Protein AF-0000000071672459 (afdb_homodimer)

Organism: Elaeis guineensis var. tenera (NCBI:txid51953)

Structure (mmCIF, N/CA/C/O backbone):
data_AF-0000000071672459-model_v1
#
loop_
_entity.id
_entity.type
_entity.pdbx_description
1 polymer 'Uncharacterized protein LOC105037065'
#
loop_
_atom_site.group_PDB
_atom_site.id
_atom_site.type_symbol
_atom_site.label_atom_id
_atom_site.label_alt_id
_atom_site.label_comp_id
_atom_site.label_asym_id
_atom_site.label_entity_id
_atom_site.label_seq_id
_atom_site.pdbx_PDB_ins_code
_atom_site.Cartn_x
_atom_site.Cartn_y
_atom_site.Cartn_z
_atom_site.occupancy
_atom_site.B_iso_or_equiv
_atom_site.auth_seq_id
_atom_site.auth_comp_id
_atom_site.auth_asym_id
_atom_site.auth_atom_id
_atom_site.pdbx_PDB_model_num
ATOM 1 N N . TRP A 1 1 ? -2.555 22.969 -13.547 1 44.66 1 TRP A N 1
ATOM 2 C CA . TRP A 1 1 ? -3.66 22.938 -12.602 1 44.66 1 TRP A CA 1
ATOM 3 C C . TRP A 1 1 ? -4.164 21.516 -12.406 1 44.66 1 TRP A C 1
ATOM 5 O O . TRP A 1 1 ? -4.898 21.234 -11.453 1 44.66 1 TRP A O 1
ATOM 15 N N . TYR A 1 2 ? -3.598 20.562 -13.281 1 62.44 2 TYR A N 1
ATOM 16 C CA . TYR A 1 2 ? -4.145 19.25 -13.609 1 62.44 2 TYR A CA 1
ATOM 17 C C . TYR A 1 2 ? -3.361 18.141 -12.906 1 62.44 2 TYR A C 1
ATOM 19 O O . TYR A 1 2 ? -3.547 16.953 -13.195 1 62.44 2 TYR A O 1
ATOM 27 N N . LYS A 1 3 ? -2.854 18.672 -11.734 1 85.19 3 LYS A N 1
ATOM 28 C CA . LYS A 1 3 ? -1.992 17.625 -11.188 1 85.19 3 LYS A CA 1
ATOM 29 C C . LYS A 1 3 ? -2.57 17.047 -9.898 1 85.19 3 LYS A C 1
ATOM 31 O O . LYS A 1 3 ? -2.289 15.906 -9.531 1 85.19 3 LYS A O 1
ATOM 36 N N . MET A 1 4 ? -3.549 17.719 -9.398 1 93.75 4 MET A N 1
ATOM 37 C CA . MET A 1 4 ? -4.094 17.328 -8.102 1 93.75 4 MET A CA 1
ATOM 38 C C . MET A 1 4 ? -4.93 16.062 -8.219 1 93.75 4 MET A C 1
ATOM 40 O O . MET A 1 4 ? -5.781 15.961 -9.109 1 93.75 4 MET A O 1
ATOM 44 N N . ARG A 1 5 ? -4.668 15.141 -7.387 1 95.69 5 ARG A N 1
ATOM 45 C CA . ARG A 1 5 ? -5.457 13.914 -7.301 1 95.69 5 ARG A CA 1
ATOM 46 C C . ARG A 1 5 ? -5.938 13.672 -5.875 1 95.69 5 ARG A C 1
ATOM 48 O O . ARG A 1 5 ? -5.141 13.328 -4.996 1 95.69 5 ARG A O 1
ATOM 55 N N . VAL A 1 6 ? -7.215 13.82 -5.656 1 98.12 6 VAL A N 1
ATOM 56 C CA . VAL A 1 6 ? -7.824 13.57 -4.355 1 98.12 6 VAL A CA 1
ATOM 57 C C . VAL A 1 6 ? -8.477 12.188 -4.348 1 98.12 6 VAL A C 1
ATOM 59 O O . VAL A 1 6 ? -9.188 11.828 -5.285 1 98.12 6 VAL A O 1
ATOM 62 N N . SER A 1 7 ? -8.203 11.383 -3.387 1 98.5 7 SER A N 1
ATOM 63 C CA . SER A 1 7 ? -8.859 10.094 -3.232 1 98.5 7 SER A CA 1
ATOM 64 C C . SER A 1 7 ? -9.617 10.016 -1.911 1 98.5 7 SER A C 1
ATOM 66 O O . SER A 1 7 ? -9.258 10.68 -0.939 1 98.5 7 SER A O 1
ATOM 68 N N . VAL A 1 8 ? -10.727 9.273 -1.885 1 98.88 8 VAL A N 1
ATOM 69 C CA . VAL A 1 8 ? -11.508 9 -0.682 1 98.88 8 VAL A CA 1
ATOM 70 C C . VAL A 1 8 ? -11.148 7.617 -0.136 1 98.88 8 VAL A C 1
ATOM 72 O O . VAL A 1 8 ? -11.266 6.613 -0.844 1 98.88 8 VAL A O 1
ATOM 75 N N . ASN A 1 9 ? -10.703 7.531 1.077 1 98.88 9 ASN A N 1
ATOM 76 C CA . ASN A 1 9 ? -10.32 6.281 1.729 1 98.88 9 ASN A CA 1
ATOM 77 C C . ASN A 1 9 ? -11.188 6.004 2.955 1 98.88 9 ASN A C 1
ATOM 79 O O . ASN A 1 9 ? -11.086 6.711 3.961 1 98.88 9 ASN A O 1
ATOM 83 N N . ILE A 1 10 ? -12.008 4.973 2.869 1 98.81 10 ILE A N 1
ATOM 84 C CA . ILE A 1 10 ? -13 4.664 3.893 1 98.81 10 ILE A CA 1
ATOM 85 C C . ILE A 1 10 ? -12.5 3.516 4.77 1 98.81 10 ILE A C 1
ATOM 87 O O . ILE A 1 10 ? -12.055 2.488 4.258 1 98.81 10 ILE A O 1
ATOM 91 N N . ILE A 1 11 ? -12.508 3.686 6.078 1 97.94 11 ILE A N 1
ATOM 92 C CA . ILE A 1 11 ? -12.18 2.645 7.043 1 97.94 11 ILE A CA 1
ATOM 93 C C . ILE A 1 11 ? -13.461 2.049 7.621 1 97.94 11 ILE A C 1
ATOM 95 O O . ILE A 1 11 ? -14.312 2.775 8.141 1 97.94 11 ILE A O 1
ATOM 99 N N . THR A 1 12 ? -13.688 0.752 7.516 1 97.19 12 THR A N 1
ATOM 100 C CA . THR A 1 12 ? -14.914 0.13 7.992 1 97.19 12 THR A CA 1
ATOM 101 C C . THR A 1 12 ? -14.656 -1.307 8.438 1 97.19 12 THR A C 1
ATOM 103 O O . THR A 1 12 ? -13.609 -1.878 8.133 1 97.19 12 THR A O 1
ATOM 106 N N . GLN A 1 13 ? -15.57 -1.812 9.227 1 95.19 13 GLN A N 1
ATOM 107 C CA . GLN A 1 13 ? -15.461 -3.199 9.664 1 95.19 13 GLN A CA 1
ATOM 108 C C . GLN A 1 13 ? -16.844 -3.826 9.859 1 95.19 13 GLN A C 1
ATOM 110 O O . GLN A 1 13 ? -17.219 -4.75 9.133 1 95.19 13 GLN A O 1
ATOM 115 N N . ASN A 1 14 ? -17.688 -3.285 10.734 1 94.81 14 ASN A N 1
ATOM 116 C CA . ASN A 1 14 ? -18.922 -3.982 11.086 1 94.81 14 ASN A CA 1
ATOM 117 C C . ASN A 1 14 ? -20.078 -3.008 11.297 1 94.81 14 ASN A C 1
ATOM 119 O O . ASN A 1 14 ? -20.906 -3.207 12.18 1 94.81 14 ASN A O 1
ATOM 123 N N . ARG A 1 15 ? -20.125 -1.987 10.602 1 94.44 15 ARG A N 1
ATOM 124 C CA . ARG A 1 15 ? -21.188 -0.99 10.711 1 94.44 15 ARG A CA 1
ATOM 125 C C . ARG A 1 15 ? -21.828 -0.721 9.352 1 94.44 15 ARG A C 1
ATOM 127 O O . ARG A 1 15 ? -21.797 0.408 8.859 1 94.44 15 ARG A O 1
ATOM 134 N N . ALA A 1 16 ? -22.531 -1.702 8.875 1 96.75 16 ALA A N 1
ATOM 135 C CA . ALA A 1 16 ? -23.078 -1.659 7.52 1 96.75 16 ALA A CA 1
ATOM 136 C C . ALA A 1 16 ? -24.031 -0.483 7.348 1 96.75 16 ALA A C 1
ATOM 138 O O . ALA A 1 16 ? -24 0.204 6.324 1 96.75 16 ALA A O 1
ATOM 139 N N . SER A 1 17 ? -24.859 -0.224 8.375 1 97 17 SER A N 1
ATOM 140 C CA . SER A 1 17 ? -25.844 0.848 8.266 1 97 17 SER A CA 1
ATOM 141 C C . SER A 1 17 ? -25.172 2.217 8.234 1 97 17 SER A C 1
ATOM 143 O O . SER A 1 17 ? -25.547 3.08 7.441 1 97 17 SER A O 1
ATOM 145 N N . SER A 1 18 ? -24.25 2.4 9.125 1 97.06 18 SER A N 1
ATOM 146 C CA . SER A 1 18 ? -23.484 3.648 9.156 1 97.06 18 SER A CA 1
ATOM 147 C C . SER A 1 18 ? -22.719 3.854 7.855 1 97.06 18 SER A C 1
ATOM 149 O O . SER A 1 18 ? -22.656 4.965 7.328 1 97.06 18 SER A O 1
ATOM 151 N N . LEU A 1 19 ? -22.109 2.807 7.391 1 98.31 19 LEU A N 1
ATOM 152 C CA . LEU A 1 19 ? -21.375 2.861 6.133 1 98.31 19 LEU A CA 1
ATOM 153 C C . LEU A 1 19 ? -22.281 3.289 4.988 1 98.31 19 LEU A C 1
ATOM 155 O O . LEU A 1 19 ? -21.891 4.105 4.152 1 98.31 19 LEU A O 1
ATOM 159 N N . GLN A 1 20 ? -23.5 2.721 4.949 1 98.5 20 GLN A N 1
ATOM 160 C CA . GLN A 1 20 ? -24.438 3.061 3.889 1 98.5 20 GLN A CA 1
ATOM 161 C C . GLN A 1 20 ? -24.781 4.547 3.914 1 98.5 20 GLN A C 1
ATOM 163 O O . GLN A 1 20 ? -24.953 5.172 2.863 1 98.5 20 GLN A O 1
ATOM 168 N N . ARG A 1 21 ? -24.938 5.094 5.145 1 98.31 21 ARG A N 1
ATOM 169 C CA . ARG A 1 21 ? -25.188 6.527 5.27 1 98.31 21 ARG A CA 1
ATOM 170 C C . ARG A 1 21 ? -24.031 7.34 4.695 1 98.31 21 ARG A C 1
ATOM 172 O O . ARG A 1 21 ? -24.25 8.305 3.957 1 98.31 21 ARG A O 1
ATOM 179 N N . LEU A 1 22 ? -22.812 6.98 5.016 1 98.75 22 LEU A N 1
ATOM 180 C CA . LEU A 1 22 ? -21.641 7.648 4.473 1 98.75 22 LEU A CA 1
ATOM 181 C C . LEU A 1 22 ? -21.609 7.551 2.949 1 98.75 22 LEU A C 1
ATOM 183 O O . LEU A 1 22 ? -21.391 8.555 2.264 1 98.75 22 LEU A O 1
ATOM 187 N N . LEU A 1 23 ? -21.859 6.34 2.428 1 98.88 23 LEU A N 1
ATOM 188 C CA . LEU A 1 23 ? -21.797 6.113 0.988 1 98.88 23 LEU A CA 1
ATOM 189 C C . LEU A 1 23 ? -22.844 6.941 0.255 1 98.88 23 LEU A C 1
ATOM 191 O O . LEU A 1 23 ? -22.578 7.5 -0.809 1 98.88 23 LEU A O 1
ATOM 195 N N . ARG A 1 24 ? -24.062 7.02 0.79 1 98.69 24 ARG A N 1
ATOM 196 C CA . ARG A 1 24 ? -25.094 7.852 0.198 1 98.69 24 ARG A CA 1
ATOM 197 C C . ARG A 1 24 ? -24.688 9.32 0.176 1 98.69 24 ARG A C 1
ATOM 199 O O . ARG A 1 24 ? -24.922 10.016 -0.811 1 98.69 24 ARG A O 1
ATOM 206 N N . SER A 1 25 ? -24.109 9.781 1.271 1 98.81 25 SER A N 1
ATOM 207 C CA . SER A 1 25 ? -23.672 11.18 1.331 1 98.81 25 SER A CA 1
ATOM 208 C C . SER A 1 25 ? -22.562 11.453 0.321 1 98.81 25 SER A C 1
ATOM 210 O O . SER A 1 25 ? -22.516 12.531 -0.28 1 98.81 25 SER A O 1
ATOM 212 N N . LEU A 1 26 ? -21.641 10.531 0.106 1 98.94 26 LEU A N 1
ATOM 213 C CA . LEU A 1 26 ? -20.594 10.664 -0.892 1 98.94 26 LEU A CA 1
ATOM 214 C C . LEU A 1 26 ? -21.172 10.703 -2.299 1 98.94 26 LEU A C 1
ATOM 216 O O . LEU A 1 26 ? -20.719 11.492 -3.141 1 98.94 26 LEU A O 1
ATOM 220 N N . GLN A 1 27 ? -22.156 9.844 -2.564 1 98.69 27 GLN A N 1
ATOM 221 C CA . GLN A 1 27 ? -22.766 9.781 -3.885 1 98.69 27 GLN A CA 1
ATOM 222 C C . GLN A 1 27 ? -23.5 11.086 -4.211 1 98.69 27 GLN A C 1
ATOM 224 O O . GLN A 1 27 ? -23.609 11.461 -5.379 1 98.69 27 GLN A O 1
ATOM 229 N N . ASN A 1 28 ? -23.938 11.812 -3.209 1 98.25 28 ASN A N 1
ATOM 230 C CA . ASN A 1 28 ? -24.75 13.016 -3.389 1 98.25 28 ASN A CA 1
ATOM 231 C C . ASN A 1 28 ? -23.875 14.266 -3.441 1 98.25 28 ASN A C 1
ATOM 233 O O . ASN A 1 28 ? -24.391 15.375 -3.594 1 98.25 28 ASN A O 1
ATOM 237 N N . ALA A 1 29 ? -22.594 14.148 -3.396 1 98.75 29 ALA A N 1
ATOM 238 C CA . ALA A 1 29 ? -21.703 15.297 -3.34 1 98.75 29 ALA A CA 1
ATOM 239 C C . ALA A 1 29 ? -21.359 15.805 -4.742 1 98.75 29 ALA A C 1
ATOM 241 O O . ALA A 1 29 ? -21.594 15.109 -5.73 1 98.75 29 ALA A O 1
ATOM 242 N N . TYR A 1 30 ? -20.922 17.078 -4.832 1 98.56 30 TYR A N 1
ATOM 243 C CA . TYR A 1 30 ? -20.484 17.703 -6.082 1 98.56 30 TYR A CA 1
ATOM 244 C C . TYR A 1 30 ? -19 17.453 -6.32 1 98.56 30 TYR A C 1
ATOM 246 O O . TYR A 1 30 ? -18.156 17.844 -5.496 1 98.56 30 TYR A O 1
ATOM 254 N N . TYR A 1 31 ? -18.625 16.891 -7.539 1 98 31 TYR A N 1
ATOM 255 C CA . TYR A 1 31 ? -17.25 16.516 -7.793 1 98 31 TYR A CA 1
ATOM 256 C C . TYR A 1 31 ? -16.688 17.281 -8.984 1 98 31 TYR A C 1
ATOM 258 O O . TYR A 1 31 ? -15.523 17.094 -9.359 1 98 31 TYR A O 1
ATOM 266 N N . LEU A 1 32 ? -17.5 18.109 -9.586 1 96.38 32 LEU A N 1
ATOM 267 C CA . LEU A 1 32 ? -17.062 19.031 -10.625 1 96.38 32 LEU A CA 1
ATOM 268 C C . LEU A 1 32 ? -16.5 18.281 -11.828 1 96.38 32 LEU A C 1
ATOM 270 O O . LEU A 1 32 ? -15.578 18.766 -12.484 1 96.38 32 LEU A O 1
ATOM 274 N N . GLY A 1 33 ? -16.859 17.094 -12.047 1 96.25 33 GLY A N 1
ATOM 275 C CA . GLY A 1 33 ? -16.406 16.312 -13.188 1 96.25 33 GLY A CA 1
ATOM 276 C C . GLY A 1 33 ? -15.047 15.664 -12.961 1 96.25 33 GLY A C 1
ATOM 277 O O . GLY A 1 33 ? -14.523 14.992 -13.852 1 96.25 33 GLY A O 1
ATOM 278 N N . ASP A 1 34 ? -14.43 15.836 -11.766 1 96.75 34 ASP A N 1
ATOM 279 C CA . ASP A 1 34 ? -13.133 15.234 -11.453 1 96.75 34 ASP A CA 1
ATOM 280 C C . ASP A 1 34 ? -13.266 13.742 -11.188 1 96.75 34 ASP A C 1
ATOM 282 O O . ASP A 1 34 ? -14.312 13.281 -10.727 1 96.75 34 ASP A O 1
ATOM 286 N N . GLU A 1 35 ? -12.227 12.984 -11.555 1 96.12 35 GLU A N 1
ATOM 287 C CA . GLU A 1 35 ? -12.156 11.578 -11.172 1 96.12 35 GLU A CA 1
ATOM 288 C C . GLU A 1 35 ? -11.719 11.422 -9.719 1 96.12 35 GLU A C 1
ATOM 290 O O . GLU A 1 35 ? -10.672 11.938 -9.32 1 96.12 35 GLU A O 1
ATOM 295 N N . ILE A 1 36 ? -12.516 10.75 -8.938 1 97.94 36 ILE A N 1
ATOM 296 C CA . ILE A 1 36 ? -12.25 10.562 -7.512 1 97.94 36 ILE A CA 1
ATOM 297 C C . ILE A 1 36 ? -12.125 9.07 -7.203 1 97.94 36 ILE A C 1
ATOM 299 O O . ILE A 1 36 ? -13.125 8.383 -7.008 1 97.94 36 ILE A O 1
ATOM 303 N N . PRO A 1 37 ? -10.898 8.555 -7.121 1 97.75 37 PRO A N 1
ATOM 304 C CA . PRO A 1 37 ? -10.766 7.176 -6.648 1 97.75 37 PRO A CA 1
ATOM 305 C C . PRO A 1 37 ? -11.305 6.984 -5.23 1 97.75 37 PRO A C 1
ATOM 307 O O . PRO A 1 37 ? -11.141 7.863 -4.383 1 97.75 37 PRO A O 1
ATOM 310 N N . LEU A 1 38 ? -11.953 5.887 -4.988 1 98.62 38 LEU A N 1
ATOM 311 C CA . LEU A 1 38 ? -12.508 5.535 -3.682 1 98.62 38 LEU A CA 1
ATOM 312 C C . LEU A 1 38 ? -12.023 4.16 -3.238 1 98.62 38 LEU A C 1
ATOM 314 O O . LEU A 1 38 ? -12.094 3.195 -4.004 1 98.62 38 LEU A O 1
ATOM 318 N N . SER A 1 39 ? -11.453 4.086 -2.016 1 98.5 39 SER A N 1
ATOM 319 C CA . SER A 1 39 ? -11.023 2.791 -1.491 1 98.5 39 SER A CA 1
ATOM 320 C C . SER A 1 39 ? -11.766 2.443 -0.205 1 98.5 39 SER A C 1
ATOM 322 O O . SER A 1 39 ? -12.062 3.324 0.605 1 98.5 39 SER A O 1
ATOM 324 N N . PHE A 1 40 ? -12.148 1.147 -0.091 1 98.75 40 PHE A N 1
ATOM 325 C CA . PHE A 1 40 ? -12.602 0.573 1.172 1 98.75 40 PHE A CA 1
ATOM 326 C C . PHE A 1 40 ? -11.461 -0.158 1.87 1 98.75 40 PHE A C 1
ATOM 328 O O . PHE A 1 40 ? -10.773 -0.982 1.258 1 98.75 40 PHE A O 1
ATOM 335 N N . ASN A 1 41 ? -11.195 0.207 3.092 1 98.31 41 ASN A N 1
ATOM 336 C CA . ASN A 1 41 ? -10.219 -0.47 3.936 1 98.31 41 ASN A CA 1
ATOM 337 C C . ASN A 1 41 ? -10.891 -1.237 5.07 1 98.31 41 ASN A C 1
ATOM 339 O O . ASN A 1 41 ? -11.375 -0.636 6.031 1 98.31 41 ASN A O 1
ATOM 343 N N . MET A 1 42 ? -10.891 -2.588 4.957 1 97.38 42 MET A N 1
ATOM 344 C CA . MET A 1 42 ? -11.594 -3.432 5.914 1 97.38 42 MET A CA 1
ATOM 345 C C . MET A 1 42 ? -10.609 -4.227 6.77 1 97.38 42 MET A C 1
ATOM 347 O O . MET A 1 42 ? -9.633 -4.762 6.254 1 97.38 42 MET A O 1
ATOM 351 N N . ASP A 1 43 ? -10.875 -4.254 8.055 1 94.38 43 ASP A N 1
ATOM 352 C CA . ASP A 1 43 ? -10.039 -5.043 8.953 1 94.38 43 ASP A CA 1
ATOM 353 C C . ASP A 1 43 ? -10.484 -6.504 8.969 1 94.38 43 ASP A C 1
ATOM 355 O O . ASP A 1 43 ? -11.398 -6.891 8.242 1 94.38 43 ASP A O 1
ATOM 359 N N . GLY A 1 44 ? -9.797 -7.32 9.688 1 91.25 44 GLY A N 1
ATOM 360 C CA . GLY A 1 44 ? -9.898 -8.773 9.602 1 91.25 44 GLY A CA 1
ATOM 361 C C . GLY A 1 44 ? -11.227 -9.305 10.086 1 91.25 44 GLY A C 1
ATOM 362 O O . GLY A 1 44 ? -11.656 -10.383 9.672 1 91.25 44 GLY A O 1
ATOM 363 N N . LYS A 1 45 ? -11.938 -8.57 10.93 1 92.62 45 LYS A N 1
ATOM 364 C CA . LYS A 1 45 ? -13.172 -9.062 11.531 1 92.62 45 LYS A CA 1
ATOM 365 C C . LYS A 1 45 ? -14.398 -8.438 10.867 1 92.62 45 LYS A C 1
ATOM 367 O O . LYS A 1 45 ? -15.461 -8.344 11.477 1 92.62 45 LYS A O 1
ATOM 372 N N . VAL A 1 46 ? -14.234 -8.023 9.664 1 95.88 46 VAL A N 1
ATOM 373 C CA . VAL A 1 46 ? -15.352 -7.457 8.906 1 95.88 46 VAL A CA 1
ATOM 374 C C . VAL A 1 46 ? -16.5 -8.461 8.844 1 95.88 46 VAL A C 1
ATOM 376 O O . VAL A 1 46 ? -16.281 -9.656 8.656 1 95.88 46 VAL A O 1
ATOM 379 N N . ASP A 1 47 ? -17.75 -7.938 9.086 1 95.88 47 ASP A N 1
ATOM 380 C CA . ASP A 1 47 ? -18.906 -8.836 9.102 1 95.88 47 ASP A CA 1
ATOM 381 C C . ASP A 1 47 ? -19.484 -8.992 7.699 1 95.88 47 ASP A C 1
ATOM 383 O O . ASP A 1 47 ? -19.141 -8.25 6.781 1 95.88 47 ASP A O 1
ATOM 387 N N . GLU A 1 48 ? -20.344 -10.008 7.504 1 96.5 48 GLU A N 1
ATOM 388 C CA . GLU A 1 48 ? -20.938 -10.359 6.215 1 96.5 48 GLU A CA 1
ATOM 389 C C . GLU A 1 48 ? -21.734 -9.195 5.637 1 96.5 48 GLU A C 1
ATOM 391 O O . GLU A 1 48 ? -21.672 -8.93 4.438 1 96.5 48 GLU A O 1
ATOM 396 N N . GLU A 1 49 ? -22.531 -8.508 6.484 1 97.62 49 GLU A N 1
ATOM 397 C CA . GLU A 1 49 ? -23.359 -7.398 6.031 1 97.62 49 GLU A CA 1
ATOM 398 C C . GLU A 1 49 ? -22.516 -6.289 5.422 1 97.62 49 GLU A C 1
ATOM 400 O O . GLU A 1 49 ? -22.859 -5.738 4.375 1 97.62 49 GLU A O 1
ATOM 405 N N . THR A 1 50 ? -21.438 -5.977 6.039 1 98 50 THR A N 1
ATOM 406 C CA . THR A 1 50 ? -20.547 -4.941 5.539 1 98 50 THR A CA 1
ATOM 407 C C . THR A 1 50 ? -19.875 -5.383 4.234 1 98 50 THR A C 1
ATOM 409 O O . THR A 1 50 ? -19.75 -4.586 3.303 1 98 50 THR A O 1
ATOM 412 N N . LEU A 1 51 ? -19.453 -6.621 4.199 1 97.5 51 LEU A N 1
ATOM 413 C CA . LEU A 1 51 ? -18.875 -7.152 2.969 1 97.5 51 LEU A CA 1
ATOM 414 C C . LEU A 1 51 ? -19.859 -6.988 1.805 1 97.5 51 LEU A C 1
ATOM 416 O O . LEU A 1 51 ? -19.453 -6.625 0.698 1 97.5 51 LEU A O 1
ATOM 420 N N . LYS A 1 52 ? -21.094 -7.285 2.02 1 97.25 52 LYS A N 1
ATOM 421 C CA . LYS A 1 52 ? -22.109 -7.184 0.981 1 97.25 52 LYS A CA 1
ATOM 422 C C . LYS A 1 52 ? -22.297 -5.734 0.537 1 97.25 52 LYS A C 1
ATOM 424 O O . LYS A 1 52 ? -22.453 -5.461 -0.656 1 97.25 52 LYS A O 1
ATOM 429 N N . VAL A 1 53 ? -22.312 -4.809 1.531 1 98.12 53 VAL A N 1
ATOM 430 C CA . VAL A 1 53 ? -22.453 -3.393 1.214 1 98.12 53 VAL A CA 1
ATOM 431 C C . VAL A 1 53 ? -21.281 -2.943 0.346 1 98.12 53 VAL A C 1
ATOM 433 O O . VAL A 1 53 ? -21.469 -2.309 -0.693 1 98.12 53 VAL A O 1
ATOM 436 N N . VAL A 1 54 ? -20.078 -3.291 0.726 1 98.31 54 VAL A N 1
ATOM 437 C CA . VAL A 1 54 ? -18.875 -2.902 0.004 1 98.31 54 VAL A CA 1
ATOM 438 C C . VAL A 1 54 ? -18.891 -3.521 -1.392 1 98.31 54 VAL A C 1
ATOM 440 O O . VAL A 1 54 ? -18.594 -2.842 -2.381 1 98.31 54 VAL A O 1
ATOM 443 N N . GLY A 1 55 ? -19.203 -4.781 -1.449 1 96.31 55 GLY A N 1
ATOM 444 C CA . GLY A 1 55 ? -19.172 -5.504 -2.711 1 96.31 55 GLY A CA 1
ATOM 445 C C . GLY A 1 55 ? -20.172 -4.969 -3.723 1 96.31 55 GLY A C 1
ATOM 446 O O . GLY A 1 55 ? -19.875 -4.91 -4.918 1 96.31 55 GLY A O 1
ATOM 447 N N . SER A 1 56 ? -21.344 -4.527 -3.287 1 95.69 56 SER A N 1
ATOM 448 C CA . SER A 1 56 ? -22.422 -4.141 -4.191 1 95.69 56 SER A CA 1
ATOM 449 C C . SER A 1 56 ? -22.375 -2.652 -4.512 1 95.69 56 SER A C 1
ATOM 451 O O . SER A 1 56 ? -23.031 -2.189 -5.445 1 95.69 56 SER A O 1
ATOM 453 N N . PHE A 1 57 ? -21.625 -1.953 -3.793 1 97.75 57 PHE A N 1
ATOM 454 C CA . PHE A 1 57 ? -21.578 -0.508 -3.984 1 97.75 57 PHE A CA 1
ATOM 455 C C . PHE A 1 57 ? -20.922 -0.161 -5.32 1 97.75 57 PHE A C 1
ATOM 457 O O . PHE A 1 57 ? -19.859 -0.688 -5.656 1 97.75 57 PHE A O 1
ATOM 464 N N . GLU A 1 58 ? -21.594 0.7 -6.031 1 96.31 58 GLU A N 1
ATOM 465 C CA . GLU A 1 58 ? -21.047 1.221 -7.289 1 96.31 58 GLU A CA 1
ATOM 466 C C . GLU A 1 58 ? -20.641 2.686 -7.148 1 96.31 58 GLU A C 1
ATOM 468 O O . GLU A 1 58 ? -21.422 3.51 -6.672 1 96.31 58 GLU A O 1
ATOM 473 N N . TRP A 1 59 ? -19.453 2.984 -7.473 1 97.75 59 TRP A N 1
ATOM 474 C CA . TRP A 1 59 ? -18.906 4.336 -7.418 1 97.75 59 TRP A CA 1
ATOM 475 C C . TRP A 1 59 ? -18.719 4.902 -8.82 1 97.75 59 TRP A C 1
ATOM 477 O O . TRP A 1 59 ? -17.859 4.434 -9.578 1 97.75 59 TRP A O 1
ATOM 487 N N . GLU A 1 60 ? -19.406 5.953 -9.141 1 96.5 60 GLU A N 1
ATOM 488 C CA . GLU A 1 60 ? -19.453 6.461 -10.508 1 96.5 60 GLU A CA 1
ATOM 489 C C . GLU A 1 60 ? -18.391 7.539 -10.734 1 96.5 60 GLU A C 1
ATOM 491 O O . GLU A 1 60 ? -18.094 7.895 -11.875 1 96.5 60 GLU A O 1
ATOM 496 N N . GLN A 1 61 ? -17.828 8.016 -9.688 1 97.38 61 GLN A N 1
ATOM 497 C CA . GLN A 1 61 ? -16.953 9.18 -9.805 1 97.38 61 GLN A CA 1
ATOM 498 C C . GLN A 1 61 ? -15.516 8.758 -10.07 1 97.38 61 GLN A C 1
ATOM 500 O O . GLN A 1 61 ? -14.648 9.602 -10.297 1 97.38 61 GLN A O 1
ATOM 505 N N . GLY A 1 62 ? -15.234 7.488 -10.109 1 96.06 62 GLY A N 1
ATOM 506 C CA . GLY A 1 62 ? -13.875 7 -10.305 1 96.06 62 GLY A CA 1
ATOM 507 C C . GLY A 1 62 ? -13.719 5.523 -9.992 1 96.06 62 GLY A C 1
ATOM 508 O O . GLY A 1 62 ? -14.711 4.805 -9.867 1 96.06 62 GLY A O 1
ATOM 509 N N . PRO A 1 63 ? -12.461 5.059 -9.961 1 94.88 63 PRO A N 1
ATOM 510 C CA . PRO A 1 63 ? -12.227 3.648 -9.633 1 94.88 63 PRO A CA 1
ATOM 511 C C . PRO A 1 63 ? -12.523 3.32 -8.172 1 94.88 63 PRO A C 1
ATOM 513 O O . PRO A 1 63 ? -12.328 4.164 -7.297 1 94.88 63 PRO A O 1
ATOM 516 N N . LYS A 1 64 ? -13.008 2.127 -7.996 1 96.88 64 LYS A N 1
ATOM 517 C CA . LYS A 1 64 ? -13.25 1.556 -6.672 1 96.88 64 LYS A CA 1
ATOM 518 C C . LYS A 1 64 ? -12.195 0.508 -6.328 1 96.88 64 LYS A C 1
ATOM 520 O O . LYS A 1 64 ? -11.961 -0.427 -7.098 1 96.88 64 LYS A O 1
ATOM 525 N N . LEU A 1 65 ? -11.562 0.719 -5.223 1 97.06 65 LEU A N 1
ATOM 526 C CA . LEU A 1 65 ? -10.562 -0.22 -4.73 1 97.06 65 LEU A CA 1
ATOM 527 C C . LEU A 1 65 ? -10.969 -0.794 -3.379 1 97.06 65 LEU A C 1
ATOM 529 O O . LEU A 1 65 ? -11.586 -0.104 -2.568 1 97.06 65 LEU A O 1
ATOM 533 N N . ILE A 1 66 ? -10.672 -2.1 -3.16 1 97.94 66 ILE A N 1
ATOM 534 C CA . ILE A 1 66 ? -10.961 -2.734 -1.88 1 97.94 66 ILE A CA 1
ATOM 535 C C . ILE A 1 66 ? -9.68 -3.299 -1.279 1 97.94 66 ILE A C 1
ATOM 537 O O . ILE A 1 66 ? -8.906 -3.965 -1.97 1 97.94 66 ILE A O 1
ATOM 541 N N . ARG A 1 67 ? -9.445 -2.951 -0.075 1 97.31 67 ARG A N 1
ATOM 542 C CA . ARG A 1 67 ? -8.383 -3.527 0.748 1 97.31 67 ARG A CA 1
ATOM 543 C C . ARG A 1 67 ? -8.969 -4.262 1.951 1 97.31 67 ARG A C 1
ATOM 545 O O . ARG A 1 67 ? -9.914 -3.783 2.582 1 97.31 67 ARG A O 1
ATOM 552 N N . ARG A 1 68 ? -8.43 -5.406 2.195 1 96.44 68 ARG A N 1
ATOM 553 C CA . ARG A 1 68 ? -8.922 -6.227 3.297 1 96.44 68 ARG A CA 1
ATOM 554 C C . ARG A 1 68 ? -7.773 -6.93 4.012 1 96.44 68 ARG A C 1
ATOM 556 O O . ARG A 1 68 ? -6.828 -7.398 3.373 1 96.44 68 ARG A O 1
ATOM 563 N N . ARG A 1 69 ? -7.832 -6.945 5.375 1 94.69 69 ARG A N 1
ATOM 564 C CA . ARG A 1 69 ? -6.836 -7.648 6.18 1 94.69 69 ARG A CA 1
ATOM 565 C C . ARG A 1 69 ? -7.309 -9.062 6.523 1 94.69 69 ARG A C 1
ATOM 567 O O . ARG A 1 69 ? -8.508 -9.305 6.664 1 94.69 69 ARG A O 1
ATOM 574 N N . ILE A 1 70 ? -6.352 -9.906 6.691 1 89.88 70 ILE A N 1
ATOM 575 C CA . ILE A 1 70 ? -6.625 -11.266 7.145 1 89.88 70 ILE A CA 1
ATOM 576 C C . ILE A 1 70 ? -6.492 -11.344 8.664 1 89.88 70 ILE A C 1
ATOM 578 O O . ILE A 1 70 ? -7.242 -12.062 9.328 1 89.88 70 ILE A O 1
ATOM 582 N N . ILE A 1 71 ? -5.531 -10.648 9.125 1 85.56 71 ILE A N 1
ATOM 583 C CA . ILE A 1 71 ? -5.293 -10.578 10.562 1 85.56 71 ILE A CA 1
ATOM 584 C C . ILE A 1 71 ? -5.656 -9.188 11.078 1 85.56 71 ILE A C 1
ATOM 586 O O . ILE A 1 71 ? -5.254 -8.18 10.492 1 85.56 71 ILE A O 1
ATOM 590 N N . GLN A 1 72 ? -6.273 -9.211 12.18 1 87.88 72 GLN A N 1
ATOM 591 C CA . GLN A 1 72 ? -6.75 -7.957 12.758 1 87.88 72 GLN A CA 1
ATOM 592 C C . GLN A 1 72 ? -5.59 -6.992 13 1 87.88 72 GLN A C 1
ATOM 594 O O . GLN A 1 72 ? -4.609 -7.352 13.648 1 87.88 72 GLN A O 1
ATOM 599 N N . GLY A 1 73 ? -5.688 -5.84 12.461 1 84.38 73 GLY A N 1
ATOM 600 C CA . GLY A 1 73 ? -4.656 -4.828 12.641 1 84.38 73 GLY A CA 1
ATOM 601 C C . GLY A 1 73 ? -4.918 -3.906 13.812 1 84.38 73 GLY A C 1
ATOM 602 O O . GLY A 1 73 ? -3.98 -3.41 14.438 1 84.38 73 GLY A O 1
ATOM 603 N N . GLY A 1 74 ? -6.227 -3.623 14.023 1 85.94 74 GLY A N 1
ATOM 604 C CA . GLY A 1 74 ? -6.566 -2.648 15.047 1 85.94 74 GLY A CA 1
ATOM 605 C C . GLY A 1 74 ? -6.676 -1.233 14.508 1 85.94 74 GLY A C 1
ATOM 606 O O . GLY A 1 74 ? -6.277 -0.961 13.375 1 85.94 74 GLY A O 1
ATOM 607 N N . LEU A 1 75 ? -7.039 -0.352 15.383 1 83.62 75 LEU A N 1
ATOM 608 C CA . LEU A 1 75 ? -7.457 0.978 14.953 1 83.62 75 LEU A CA 1
ATOM 609 C C . LEU A 1 75 ? -6.27 1.776 14.43 1 83.62 75 LEU A C 1
ATOM 611 O O . LEU A 1 75 ? -6.395 2.494 13.43 1 83.62 75 LEU A O 1
ATOM 615 N N . ILE A 1 76 ? -5.145 1.685 15.172 1 88.06 76 ILE A N 1
ATOM 616 C CA . ILE A 1 76 ? -3.984 2.461 14.742 1 88.06 76 ILE A CA 1
ATOM 617 C C . ILE A 1 76 ? -3.613 2.086 13.312 1 88.06 76 ILE A C 1
ATOM 619 O O . ILE A 1 76 ? -3.51 2.957 12.438 1 88.06 76 ILE A O 1
ATOM 623 N N . ARG A 1 77 ? -3.533 0.852 13 1 91.19 77 ARG A N 1
ATOM 624 C CA . ARG A 1 77 ? -3.152 0.388 11.672 1 91.19 77 ARG A CA 1
ATOM 625 C C . ARG A 1 77 ? -4.273 0.628 10.664 1 91.19 77 ARG A C 1
ATOM 627 O O . ARG A 1 77 ? -4.016 0.996 9.516 1 91.19 77 ARG A O 1
ATOM 634 N N . ALA A 1 78 ? -5.492 0.413 11.086 1 93 78 ALA A N 1
ATOM 635 C CA . ALA A 1 78 ? -6.645 0.526 10.195 1 93 78 ALA A CA 1
ATOM 636 C C . ALA A 1 78 ? -6.707 1.911 9.562 1 93 78 ALA A C 1
ATOM 638 O O . ALA A 1 78 ? -6.996 2.039 8.367 1 93 78 ALA A O 1
ATOM 639 N N . VAL A 1 79 ? -6.379 2.912 10.328 1 93.81 79 VAL A N 1
ATOM 640 C CA . VAL A 1 79 ? -6.5 4.273 9.812 1 93.81 79 VAL A CA 1
ATOM 641 C C . VAL A 1 79 ? -5.188 4.695 9.148 1 93.81 79 VAL A C 1
ATOM 643 O O . VAL A 1 79 ? -5.176 5.098 7.988 1 93.81 79 VAL A O 1
ATOM 646 N N . SER A 1 80 ? -4.062 4.508 9.828 1 94.62 80 SER A N 1
ATOM 647 C CA . SER A 1 80 ? -2.789 5.039 9.352 1 94.62 80 SER A CA 1
ATOM 648 C C . SER A 1 80 ? -2.352 4.355 8.062 1 94.62 80 SER A C 1
ATOM 650 O O . SER A 1 80 ? -1.704 4.973 7.215 1 94.62 80 SER A O 1
ATOM 652 N N . GLU A 1 81 ? -2.695 3.117 7.883 1 96.06 81 GLU A N 1
ATOM 653 C CA . GLU A 1 81 ? -2.25 2.367 6.711 1 96.06 81 GLU A CA 1
ATOM 654 C C . GLU A 1 81 ? -3.283 2.424 5.59 1 96.06 81 GLU A C 1
ATOM 656 O O . GLU A 1 81 ? -3.113 1.789 4.547 1 96.06 81 GLU A O 1
ATOM 661 N N . SER A 1 82 ? -4.344 3.189 5.766 1 97.19 82 SER A N 1
ATOM 662 C CA . SER A 1 82 ? -5.445 3.178 4.809 1 97.19 82 SER A CA 1
ATOM 663 C C . SER A 1 82 ? -5.102 3.979 3.559 1 97.19 82 SER A C 1
ATOM 665 O O . SER A 1 82 ? -5.793 3.885 2.545 1 97.19 82 SER A O 1
ATOM 667 N N . TRP A 1 83 ? -3.988 4.711 3.578 1 97.88 83 TRP A N 1
ATOM 668 C CA . TRP A 1 83 ? -3.588 5.516 2.428 1 97.88 83 TRP A CA 1
ATOM 669 C C . TRP A 1 83 ? -2.086 5.773 2.439 1 97.88 83 TRP A C 1
ATOM 671 O O . TRP A 1 83 ? -1.486 5.938 3.506 1 97.88 83 TRP A O 1
ATOM 681 N N . TYR A 1 84 ? -1.508 5.832 1.333 1 97.94 84 TYR A N 1
ATOM 682 C CA . TYR A 1 84 ? -0.139 6.277 1.097 1 97.94 84 TYR A CA 1
ATOM 683 C C . TYR A 1 84 ? -0.009 6.941 -0.269 1 97.94 84 TYR A C 1
ATOM 685 O O . TYR A 1 84 ? -0.467 6.398 -1.276 1 97.94 84 TYR A O 1
ATOM 693 N N . PRO A 1 85 ? 0.627 8.047 -0.343 1 97.44 85 PRO A N 1
ATOM 694 C CA . PRO A 1 85 ? 0.656 8.797 -1.604 1 97.44 85 PRO A CA 1
ATOM 695 C C . PRO A 1 85 ? 1.614 8.188 -2.627 1 97.44 85 PRO A C 1
ATOM 697 O O . PRO A 1 85 ? 2.691 7.707 -2.262 1 97.44 85 PRO A O 1
ATOM 700 N N . SER A 1 86 ? 1.18 8.266 -3.904 1 95 86 SER A N 1
ATOM 701 C CA . SER A 1 86 ? 2.023 7.789 -4.996 1 95 86 SER A CA 1
ATOM 702 C C . SER A 1 86 ? 2.812 8.938 -5.625 1 95 86 SER A C 1
ATOM 704 O O . SER A 1 86 ? 3.764 8.703 -6.375 1 95 86 SER A O 1
ATOM 706 N N . SER A 1 87 ? 2.428 10.156 -5.371 1 94.62 87 SER A N 1
ATOM 707 C CA . SER A 1 87 ? 3.107 11.352 -5.855 1 94.62 87 SER A CA 1
ATOM 708 C C . SER A 1 87 ? 2.895 12.531 -4.906 1 94.62 87 SER A C 1
ATOM 710 O O . SER A 1 87 ? 2.127 12.43 -3.949 1 94.62 87 SER A O 1
ATOM 712 N N . ASP A 1 88 ? 3.545 13.641 -5.188 1 94.62 88 ASP A N 1
ATOM 713 C CA . ASP A 1 88 ? 3.422 14.836 -4.359 1 94.62 88 ASP A CA 1
ATOM 714 C C . ASP A 1 88 ? 2.084 15.531 -4.594 1 94.62 88 ASP A C 1
ATOM 716 O O . ASP A 1 88 ? 1.703 16.422 -3.838 1 94.62 88 ASP A O 1
ATOM 720 N N . HIS A 1 89 ? 1.352 15.07 -5.551 1 96 89 HIS A N 1
ATOM 721 C CA . HIS A 1 89 ? 0.089 15.711 -5.902 1 96 89 HIS A CA 1
ATOM 722 C C . HIS A 1 89 ? -1.1 14.859 -5.469 1 96 89 HIS A C 1
ATOM 724 O O . HIS A 1 89 ? -2.236 15.125 -5.871 1 96 89 HIS A O 1
ATOM 730 N N . ASP A 1 90 ? -0.746 13.789 -4.723 1 96.94 90 ASP A N 1
ATOM 731 C CA . ASP A 1 90 ? -1.795 12.969 -4.133 1 96.94 90 ASP A CA 1
ATOM 732 C C . ASP A 1 90 ? -2.256 13.539 -2.795 1 96.94 90 ASP A C 1
ATOM 734 O O . ASP A 1 90 ? -1.435 13.961 -1.978 1 96.94 90 ASP A O 1
ATOM 738 N N . PHE A 1 91 ? -3.539 13.578 -2.584 1 98.5 91 PHE A N 1
ATOM 739 C CA . PHE A 1 91 ? -4.176 14.008 -1.343 1 98.5 91 PHE A CA 1
ATOM 740 C C . PHE A 1 91 ? -5.199 12.977 -0.877 1 98.5 91 PHE A C 1
ATOM 742 O O . PHE A 1 91 ? -6.125 12.633 -1.617 1 98.5 91 PHE A O 1
ATOM 749 N N . GLY A 1 92 ? -5.02 12.469 0.327 1 98.75 92 GLY A N 1
ATOM 750 C CA . GLY A 1 92 ? -5.871 11.391 0.804 1 98.75 92 GLY A CA 1
ATOM 751 C C . GLY A 1 92 ? -6.887 11.844 1.837 1 98.75 92 GLY A C 1
ATOM 752 O O . GLY A 1 92 ? -6.516 12.289 2.924 1 98.75 92 GLY A O 1
ATOM 753 N N . LEU A 1 93 ? -8.164 11.773 1.482 1 98.94 93 LEU A N 1
ATOM 754 C CA . LEU A 1 93 ? -9.242 11.984 2.447 1 98.94 93 LEU A CA 1
ATOM 755 C C . LEU A 1 93 ? -9.516 10.703 3.234 1 98.94 93 LEU A C 1
ATOM 757 O O . LEU A 1 93 ? -9.844 9.672 2.65 1 98.94 93 LEU A O 1
ATOM 761 N N . LEU A 1 94 ? -9.383 10.719 4.512 1 98.81 94 LEU A N 1
ATOM 762 C CA . LEU A 1 94 ? -9.648 9.57 5.367 1 98.81 94 LEU A CA 1
ATOM 763 C C . LEU A 1 94 ? -10.984 9.727 6.082 1 98.81 94 LEU A C 1
ATOM 765 O O . LEU A 1 94 ? -11.211 10.719 6.777 1 98.81 94 LEU A O 1
ATOM 769 N N . LEU A 1 95 ? -11.898 8.727 5.926 1 98.62 95 LEU A N 1
ATOM 770 C CA . LEU A 1 95 ? -13.234 8.758 6.527 1 98.62 95 LEU A CA 1
ATOM 771 C C . LEU A 1 95 ? -13.531 7.445 7.242 1 98.62 95 LEU A C 1
ATOM 773 O O . LEU A 1 95 ? -13.523 6.379 6.625 1 98.62 95 LEU A O 1
ATOM 777 N N . GLU A 1 96 ? -13.805 7.512 8.555 1 96.56 96 GLU A N 1
ATOM 778 C CA . GLU A 1 96 ? -14.398 6.355 9.219 1 96.56 96 GLU A CA 1
ATOM 779 C C . GLU A 1 96 ? -15.859 6.172 8.812 1 96.56 96 GLU A C 1
ATOM 781 O O . GLU A 1 96 ? -16.5 7.117 8.359 1 96.56 96 GLU A O 1
ATOM 786 N N . ASP A 1 97 ? -16.375 5.012 9.008 1 96.75 97 ASP A N 1
ATOM 787 C CA . ASP A 1 97 ? -17.672 4.637 8.43 1 96.75 97 ASP A CA 1
ATOM 788 C C . ASP A 1 97 ? -18.828 5.297 9.18 1 96.75 97 ASP A C 1
ATOM 790 O O . ASP A 1 97 ? -19.969 5.273 8.719 1 96.75 97 ASP A O 1
ATOM 794 N N . ASP A 1 98 ? -18.609 5.965 10.32 1 95.44 98 ASP A N 1
ATOM 795 C CA . ASP A 1 98 ? -19.688 6.637 11.031 1 95.44 98 ASP A CA 1
ATOM 796 C C . ASP A 1 98 ? -19.719 8.125 10.695 1 95.44 98 ASP A C 1
ATOM 798 O O . ASP A 1 98 ? -20.422 8.898 11.359 1 95.44 98 ASP A O 1
ATOM 802 N N . ILE A 1 99 ? -18.984 8.531 9.68 1 97.88 99 ILE A N 1
ATOM 803 C CA . ILE A 1 99 ? -18.953 9.914 9.219 1 97.88 99 ILE A CA 1
ATOM 804 C C . ILE A 1 99 ? -20 10.125 8.125 1 97.88 99 ILE A C 1
ATOM 806 O O . ILE A 1 99 ? -20.344 9.188 7.402 1 97.88 99 ILE A O 1
ATOM 810 N N . GLU A 1 100 ? -20.594 11.25 8.125 1 98.62 100 GLU A N 1
ATOM 811 C CA . GLU A 1 100 ? -21.391 11.766 7.012 1 98.62 100 GLU A CA 1
ATOM 812 C C . GLU A 1 100 ? -20.797 13.055 6.461 1 98.62 100 GLU A C 1
ATOM 814 O O . GLU A 1 100 ? -20.297 13.891 7.223 1 98.62 100 GLU A O 1
ATOM 819 N N . VAL A 1 101 ? -20.844 13.258 5.07 1 98.94 101 VAL A N 1
ATOM 820 C CA . VAL A 1 101 ? -20.203 14.438 4.504 1 98.94 101 VAL A CA 1
ATOM 821 C C . VAL A 1 101 ? -21.25 15.344 3.863 1 98.94 101 VAL A C 1
ATOM 823 O O . VAL A 1 101 ? -22.328 14.891 3.49 1 98.94 101 VAL A O 1
ATOM 826 N N . SER A 1 102 ? -20.906 16.594 3.764 1 98.88 102 SER A N 1
ATOM 827 C CA . SER A 1 102 ? -21.672 17.609 3.041 1 98.88 102 SER A CA 1
ATOM 828 C C . SER A 1 102 ? -21.578 17.391 1.533 1 98.88 102 SER A C 1
ATOM 830 O O . SER A 1 102 ? -20.531 16.984 1.02 1 98.88 102 SER A O 1
ATOM 832 N N . PRO A 1 103 ? -22.703 17.75 0.775 1 98.81 103 PRO A N 1
ATOM 833 C CA . PRO A 1 103 ? -22.562 17.734 -0.684 1 98.81 103 PRO A CA 1
ATOM 834 C C . PRO A 1 103 ? -21.469 18.672 -1.183 1 98.81 103 PRO A C 1
ATOM 836 O O . PRO A 1 103 ? -21.031 18.562 -2.334 1 98.81 103 PRO A O 1
ATOM 839 N N . TYR A 1 104 ? -20.938 19.562 -0.322 1 98.81 104 TYR A N 1
ATOM 840 C CA . TYR A 1 104 ? -19.969 20.562 -0.727 1 98.81 104 TYR A CA 1
ATOM 841 C C . TYR A 1 104 ? -18.562 20.219 -0.215 1 98.81 104 TYR A C 1
ATOM 843 O O . TYR A 1 104 ? -17.641 21.016 -0.341 1 98.81 104 TYR A O 1
ATOM 851 N N . TYR A 1 105 ? -18.359 19.031 0.341 1 98.88 105 TYR A N 1
ATOM 852 C CA . TYR A 1 105 ? -17.094 18.734 0.99 1 98.88 105 TYR A CA 1
ATOM 853 C C . TYR A 1 105 ? -15.945 18.797 -0.003 1 98.88 105 TYR A C 1
ATOM 855 O O . TYR A 1 105 ? -14.875 19.328 0.316 1 98.88 105 TYR A O 1
ATOM 863 N N . TYR A 1 106 ? -16.188 18.297 -1.199 1 98.81 106 TYR A N 1
ATOM 864 C CA . TYR A 1 106 ? -15.117 18.25 -2.188 1 98.81 106 TYR A CA 1
ATOM 865 C C . TYR A 1 106 ? -14.781 19.656 -2.682 1 98.81 106 TYR A C 1
ATOM 867 O O . TYR A 1 106 ? -13.617 19.969 -2.947 1 98.81 106 TYR A O 1
ATOM 875 N N . LEU A 1 107 ? -15.758 20.516 -2.822 1 98.56 107 LEU A N 1
ATOM 876 C CA . LEU A 1 107 ? -15.508 21.891 -3.215 1 98.56 107 LEU A CA 1
ATOM 877 C C . LEU A 1 107 ? -14.625 22.594 -2.189 1 98.56 107 LEU A C 1
ATOM 879 O O . LEU A 1 107 ? -13.742 23.375 -2.555 1 98.56 107 LEU A O 1
ATOM 883 N N . TRP A 1 108 ? -14.891 22.328 -0.929 1 98.75 108 TRP A N 1
ATOM 884 C CA . TRP A 1 108 ? -14.062 22.891 0.138 1 98.75 108 TRP A CA 1
ATOM 885 C C . TRP A 1 108 ? -12.617 22.422 -0.008 1 98.75 108 TRP A C 1
ATOM 887 O O . TRP A 1 108 ? -11.695 23.25 0.052 1 98.75 108 TRP A O 1
ATOM 897 N N . ILE A 1 109 ? -12.43 21.156 -0.245 1 98.69 109 ILE A N 1
ATOM 898 C CA . ILE A 1 109 ? -11.094 20.578 -0.371 1 98.69 109 ILE A CA 1
ATOM 899 C C . ILE A 1 109 ? -10.375 21.203 -1.561 1 98.69 109 ILE A C 1
ATOM 901 O O . ILE A 1 109 ? -9.25 21.688 -1.423 1 98.69 109 ILE A O 1
ATOM 905 N N . LYS A 1 110 ? -11.008 21.188 -2.695 1 97.94 110 LYS A N 1
ATOM 906 C CA . LYS A 1 110 ? -10.391 21.703 -3.916 1 97.94 110 LYS A CA 1
ATOM 907 C C . LYS A 1 110 ? -10.062 23.188 -3.795 1 97.94 110 LYS A C 1
ATOM 909 O O . LYS A 1 110 ? -8.984 23.625 -4.203 1 97.94 110 LYS A O 1
ATOM 914 N N . TYR A 1 111 ? -11 23.922 -3.254 1 98.19 111 TYR A N 1
ATOM 915 C CA . TYR A 1 111 ? -10.805 25.359 -3.074 1 98.19 111 TYR A CA 1
ATOM 916 C C . TYR A 1 111 ? -9.609 25.641 -2.174 1 98.19 111 TYR A C 1
ATOM 918 O O . TYR A 1 111 ? -8.758 26.469 -2.498 1 98.19 111 TYR A O 1
ATOM 926 N N . ALA A 1 112 ? -9.523 24.953 -1.052 1 98.44 112 ALA A N 1
ATOM 927 C CA . ALA A 1 112 ? -8.438 25.141 -0.102 1 98.44 112 ALA A CA 1
ATOM 928 C C . ALA A 1 112 ? -7.094 24.75 -0.722 1 98.44 112 ALA A C 1
ATOM 930 O O . ALA A 1 112 ? -6.09 25.438 -0.519 1 98.44 112 ALA A O 1
ATOM 931 N N . LEU A 1 113 ? -7.035 23.688 -1.458 1 98.06 113 LEU A N 1
ATOM 932 C CA . LEU A 1 113 ? -5.805 23.234 -2.105 1 98.06 113 LEU A CA 1
ATOM 933 C C . LEU A 1 113 ? -5.332 24.266 -3.131 1 98.06 113 LEU A C 1
ATOM 935 O O . LEU A 1 113 ? -4.141 24.562 -3.207 1 98.06 113 LEU A O 1
ATOM 939 N N . LEU A 1 114 ? -6.238 24.75 -3.945 1 97.19 114 LEU A N 1
ATOM 940 C CA . LEU A 1 114 ? -5.883 25.75 -4.949 1 97.19 114 LEU A CA 1
ATOM 941 C C . LEU A 1 114 ? -5.371 27.031 -4.293 1 97.19 114 LEU A C 1
ATOM 943 O O . LEU A 1 114 ? -4.395 27.609 -4.758 1 97.19 114 LEU A O 1
ATOM 947 N N . ALA A 1 115 ? -5.969 27.422 -3.217 1 97.5 115 ALA A N 1
ATOM 948 C CA . ALA A 1 115 ? -5.664 28.688 -2.57 1 97.5 115 ALA A CA 1
ATOM 949 C C . ALA A 1 115 ? -4.352 28.609 -1.792 1 97.5 115 ALA A C 1
ATOM 951 O O . ALA A 1 115 ? -3.594 29.578 -1.742 1 97.5 115 ALA A O 1
ATOM 952 N N . TYR A 1 116 ? -4.086 27.453 -1.16 1 97.88 116 TYR A N 1
ATOM 953 C CA . TYR A 1 116 ? -3.043 27.484 -0.141 1 97.88 116 TYR A CA 1
ATOM 954 C C . TYR A 1 116 ? -1.913 26.516 -0.496 1 97.88 116 TYR A C 1
ATOM 956 O O . TYR A 1 116 ? -0.841 26.562 0.113 1 97.88 116 TYR A O 1
ATOM 964 N N . HIS A 1 117 ? -2.115 25.688 -1.431 1 96.44 117 HIS A N 1
ATOM 965 C CA . HIS A 1 117 ? -1.079 24.734 -1.791 1 96.44 117 HIS A CA 1
ATOM 966 C C . HIS A 1 117 ? -0.557 24.984 -3.201 1 96.44 117 HIS A C 1
ATOM 968 O O . HIS A 1 117 ? 0.643 24.844 -3.455 1 96.44 117 HIS A O 1
ATOM 974 N N . TYR A 1 118 ? -1.411 25.391 -4.188 1 95.38 118 TYR A N 1
ATOM 975 C CA . TYR A 1 118 ? -1.01 25.453 -5.59 1 95.38 118 TYR A CA 1
ATOM 976 C C . TYR A 1 118 ? -0.812 26.906 -6.031 1 95.38 118 TYR A C 1
ATOM 978 O O . TYR A 1 118 ? -0.222 27.156 -7.086 1 95.38 118 TYR A O 1
ATOM 986 N N . ASP A 1 119 ? -1.374 27.844 -5.27 1 94.5 119 ASP A N 1
ATOM 987 C CA . ASP A 1 119 ? -1.096 29.234 -5.598 1 94.5 119 ASP A CA 1
ATOM 988 C C . ASP A 1 119 ? 0.391 29.547 -5.445 1 94.5 119 ASP A C 1
ATOM 990 O O . ASP A 1 119 ? 0.935 29.484 -4.34 1 94.5 119 ASP A O 1
ATOM 994 N N . PRO A 1 120 ? 1.052 29.922 -6.461 1 92.62 120 PRO A N 1
ATOM 995 C CA . PRO A 1 120 ? 2.498 30.156 -6.414 1 92.62 120 PRO A CA 1
ATOM 996 C C . PRO A 1 120 ? 2.879 31.344 -5.531 1 92.62 120 PRO A C 1
ATOM 998 O O . PRO A 1 120 ? 4.031 31.453 -5.109 1 92.62 120 PRO A O 1
ATOM 1001 N N . GLN A 1 121 ? 1.942 32.188 -5.215 1 94.12 121 GLN A N 1
ATOM 1002 C CA . GLN A 1 121 ? 2.223 33.375 -4.395 1 94.12 121 GLN A CA 1
ATOM 1003 C C . GLN A 1 121 ? 2.127 33.031 -2.908 1 94.12 121 GLN A C 1
ATOM 1005 O O . GLN A 1 121 ? 2.514 33.844 -2.062 1 94.12 121 GLN A O 1
ATOM 1010 N N . VAL A 1 122 ? 1.681 31.891 -2.709 1 92.88 122 VAL A N 1
ATOM 1011 C CA . VAL A 1 122 ? 1.447 31.5 -1.322 1 92.88 122 VAL A CA 1
ATOM 1012 C C . VAL A 1 122 ? 2.523 30.516 -0.875 1 92.88 122 VAL A C 1
ATOM 1014 O O . VAL A 1 122 ? 2.83 29.547 -1.588 1 92.88 122 VAL A O 1
ATOM 1017 N N . ALA A 1 123 ? 3.139 30.812 0.254 1 92.12 123 ALA A N 1
ATOM 1018 C CA . ALA A 1 123 ? 4.066 29.891 0.905 1 92.12 123 ALA A CA 1
ATOM 1019 C C . ALA A 1 123 ? 3.588 29.531 2.309 1 92.12 123 ALA A C 1
ATOM 1021 O O . ALA A 1 123 ? 3.703 30.344 3.236 1 92.12 123 ALA A O 1
ATOM 1022 N N . LEU A 1 124 ? 3.074 28.391 2.475 1 96.75 124 LEU A N 1
ATOM 1023 C CA . LEU A 1 124 ? 2.588 27.875 3.746 1 96.75 124 LEU A CA 1
ATOM 1024 C C . LEU A 1 124 ? 3.021 26.422 3.943 1 96.75 124 LEU A C 1
ATOM 1026 O O . LEU A 1 124 ? 2.182 25.516 3.996 1 96.75 124 LEU A O 1
ATOM 1030 N N . PRO A 1 125 ? 4.363 26.219 4.051 1 95.5 125 PRO A N 1
ATOM 1031 C CA . PRO A 1 125 ? 4.891 24.859 4.137 1 95.5 125 PRO A CA 1
ATOM 1032 C C . PRO A 1 125 ? 4.422 24.125 5.391 1 95.5 125 PRO A C 1
ATOM 1034 O O . PRO A 1 125 ? 4.547 22.906 5.477 1 95.5 125 PRO A O 1
ATOM 1037 N N . GLU A 1 126 ? 3.83 24.844 6.43 1 98 126 GLU A N 1
ATOM 1038 C CA . GLU A 1 126 ? 3.365 24.25 7.68 1 98 126 GLU A CA 1
ATOM 1039 C C . GLU A 1 126 ? 2.045 23.5 7.484 1 98 126 GLU A C 1
ATOM 1041 O O . GLU A 1 126 ? 1.643 22.703 8.328 1 98 126 GLU A O 1
ATOM 1046 N N . LEU A 1 127 ? 1.333 23.812 6.414 1 98.69 127 LEU A N 1
ATOM 1047 C CA . LEU A 1 127 ? 0.025 23.219 6.191 1 98.69 127 LEU A CA 1
ATOM 1048 C C . LEU A 1 127 ? 0.162 21.734 5.852 1 98.69 127 LEU A C 1
ATOM 1050 O O . LEU A 1 127 ? 0.821 21.375 4.875 1 98.69 127 LEU A O 1
ATOM 1054 N N . SER A 1 128 ? -0.471 20.875 6.68 1 98.44 128 SER A N 1
ATOM 1055 C CA . SER A 1 128 ? -0.276 19.438 6.527 1 98.44 128 SER A CA 1
ATOM 1056 C C . SER A 1 128 ? -1.584 18.734 6.18 1 98.44 128 SER A C 1
ATOM 1058 O O . SER A 1 128 ? -1.579 17.578 5.75 1 98.44 128 SER A O 1
ATOM 1060 N N . SER A 1 129 ? -2.74 19.406 6.383 1 98.81 129 SER A N 1
ATOM 1061 C CA . SER A 1 129 ? -4.031 18.766 6.152 1 98.81 129 SER A CA 1
ATOM 1062 C C . SER A 1 129 ? -5.152 19.797 6.094 1 98.81 129 SER A C 1
ATOM 1064 O O . SER A 1 129 ? -4.949 20.969 6.441 1 98.81 129 SER A O 1
ATOM 1066 N N . ILE A 1 130 ? -6.285 19.422 5.578 1 98.94 130 ILE A N 1
ATOM 1067 C CA . ILE A 1 130 ? -7.512 20.203 5.523 1 98.94 130 ILE A CA 1
ATOM 1068 C C . ILE A 1 130 ? -8.641 19.453 6.227 1 98.94 130 ILE A C 1
ATOM 1070 O O . ILE A 1 130 ? -9.031 18.375 5.801 1 98.94 130 ILE A O 1
ATOM 1074 N N . SER A 1 131 ? -9.133 20.016 7.246 1 98.94 131 SER A N 1
ATOM 1075 C CA . SER A 1 131 ? -10.211 19.406 8.008 1 98.94 131 SER A CA 1
ATOM 1076 C C . SER A 1 131 ? -11.562 19.672 7.359 1 98.94 131 SER A C 1
ATOM 1078 O O . SER A 1 131 ? -11.805 20.75 6.832 1 98.94 131 SER A O 1
ATOM 1080 N N . LEU A 1 132 ? -12.445 18.703 7.469 1 98.94 132 LEU A N 1
ATOM 1081 C CA . LEU A 1 132 ? -13.836 18.875 7.059 1 98.94 132 LEU A CA 1
ATOM 1082 C C . LEU A 1 132 ? -14.719 19.219 8.258 1 98.94 132 LEU A C 1
ATOM 1084 O O . LEU A 1 132 ? -15.797 19.781 8.094 1 98.94 132 LEU A O 1
ATOM 1088 N N . TYR A 1 133 ? -14.289 18.906 9.414 1 98.69 133 TYR A N 1
ATOM 1089 C CA . TYR A 1 133 ? -15.078 18.938 10.641 1 98.69 133 TYR A CA 1
ATOM 1090 C C . TYR A 1 133 ? -14.766 20.188 11.461 1 98.69 133 TYR A C 1
ATOM 1092 O O . TYR A 1 133 ? -13.625 20.656 11.469 1 98.69 133 TYR A O 1
ATOM 1100 N N . THR A 1 134 ? -15.75 20.688 12.094 1 97.75 134 THR A N 1
ATOM 1101 C CA . THR A 1 134 ? -15.617 21.797 13.031 1 97.75 134 THR A CA 1
ATOM 1102 C C . THR A 1 134 ? -15.859 21.328 14.461 1 97.75 134 THR A C 1
ATOM 1104 O O . THR A 1 134 ? -17 21.047 14.852 1 97.75 134 THR A O 1
ATOM 1107 N N . PRO A 1 135 ? -14.836 21.344 15.273 1 96.5 135 PRO A N 1
ATOM 1108 C CA . PRO A 1 135 ? -14.977 20.797 16.625 1 96.5 135 PRO A CA 1
ATOM 1109 C C . PRO A 1 135 ? -15.789 21.703 17.547 1 96.5 135 PRO A C 1
ATOM 1111 O O . PRO A 1 135 ? -15.766 22.922 17.391 1 96.5 135 PRO A O 1
ATOM 1114 N N . ARG A 1 136 ? -16.406 21.062 18.578 1 96.25 136 ARG A N 1
ATOM 1115 C CA . ARG A 1 136 ? -17.203 21.781 19.562 1 96.25 136 ARG A CA 1
ATOM 1116 C C . ARG A 1 136 ? -16.531 21.719 20.938 1 96.25 136 ARG A C 1
ATOM 1118 O O . ARG A 1 136 ? -16.984 22.375 21.891 1 96.25 136 ARG A O 1
ATOM 1125 N N . LEU A 1 137 ? -15.391 20.969 21 1 95.75 137 LEU A N 1
ATOM 1126 C CA . LEU A 1 137 ? -14.68 20.781 22.266 1 95.75 137 LEU A CA 1
ATOM 1127 C C . LEU A 1 137 ? -13.172 20.891 22.047 1 95.75 137 LEU A C 1
ATOM 1129 O O . LEU A 1 137 ? -12.672 20.609 20.953 1 95.75 137 LEU A O 1
ATOM 1133 N N . VAL A 1 138 ? -12.5 21.281 23.109 1 96.19 138 VAL A N 1
ATOM 1134 C CA . VAL A 1 138 ? -11.055 21.109 23.172 1 96.19 138 VAL A CA 1
ATOM 1135 C C . VAL A 1 138 ? -10.734 19.703 23.703 1 96.19 138 VAL A C 1
ATOM 1137 O O . VAL A 1 138 ? -10.672 19.5 24.922 1 96.19 138 VAL A O 1
ATOM 1140 N N . GLU A 1 139 ? -10.398 18.844 22.891 1 92.5 139 GLU A N 1
ATOM 1141 C CA . GLU A 1 139 ? -10.359 17.422 23.234 1 92.5 139 GLU A CA 1
ATOM 1142 C C . GLU A 1 139 ? -9.039 17.062 23.906 1 92.5 139 GLU A C 1
ATOM 1144 O O . GLU A 1 139 ? -8.938 16.016 24.562 1 92.5 139 GLU A O 1
ATOM 1149 N N . VAL A 1 140 ? -8.023 17.906 23.859 1 95.81 140 VAL A N 1
ATOM 1150 C CA . VAL A 1 140 ? -6.668 17.484 24.203 1 95.81 140 VAL A CA 1
ATOM 1151 C C . VAL A 1 140 ? -6.363 17.875 25.656 1 95.81 140 VAL A C 1
ATOM 1153 O O . VAL A 1 140 ? -5.262 17.625 26.141 1 95.81 140 VAL A O 1
ATOM 1156 N N . VAL A 1 141 ? -7.305 18.5 26.328 1 94.31 141 VAL A N 1
ATOM 1157 C CA . VAL A 1 141 ? -7.148 18.797 27.75 1 94.31 141 VAL A CA 1
ATOM 1158 C C . VAL A 1 141 ? -8.18 18.016 28.562 1 94.31 141 VAL A C 1
ATOM 1160 O O . VAL A 1 141 ? -9.242 17.656 28.047 1 94.31 141 VAL A O 1
ATOM 1163 N N . LYS A 1 142 ? -7.934 17.734 29.812 1 89.56 142 LYS A N 1
ATOM 1164 C CA . LYS A 1 142 ? -8.734 16.859 30.656 1 89.56 142 LYS A CA 1
ATOM 1165 C C . LYS A 1 142 ? -10.156 17.391 30.812 1 89.56 142 LYS A C 1
ATOM 1167 O O . LYS A 1 142 ? -11.117 16.625 30.781 1 89.56 142 LYS A O 1
ATOM 1172 N N . GLU A 1 143 ? -10.359 18.688 30.938 1 91.44 143 GLU A N 1
ATOM 1173 C CA . GLU A 1 143 ? -11.656 19.312 31.219 1 91.44 143 GLU A CA 1
ATOM 1174 C C . GLU A 1 143 ? -12.539 19.312 29.984 1 91.44 143 GLU A C 1
ATOM 1176 O O . GLU A 1 143 ? -13.766 19.469 30.094 1 91.44 143 GLU A O 1
ATOM 1181 N N . ARG A 1 144 ? -11.906 19.281 28.812 1 92.81 144 ARG A N 1
ATOM 1182 C CA . ARG A 1 144 ? -12.594 19.297 27.531 1 92.81 144 ARG A CA 1
ATOM 1183 C C . ARG A 1 144 ? -13.586 20.453 27.453 1 92.81 144 ARG A C 1
ATOM 1185 O O . ARG A 1 144 ? -14.766 20.234 27.156 1 92.81 144 ARG A O 1
ATOM 1192 N N . PRO A 1 145 ? -13.18 21.609 27.672 1 95.25 145 PRO A N 1
ATOM 1193 C CA . PRO A 1 145 ? -14.102 22.75 27.625 1 95.25 145 PRO A CA 1
ATOM 1194 C C . PRO A 1 145 ? -14.734 22.938 26.25 1 95.25 145 PRO A C 1
ATOM 1196 O O . PRO A 1 145 ? -14.195 22.453 25.25 1 95.25 145 PRO A O 1
ATOM 1199 N N . ARG A 1 146 ? -15.844 23.609 26.188 1 95.69 146 ARG A N 1
ATOM 1200 C CA . ARG A 1 146 ? -16.5 23.938 24.922 1 95.69 146 ARG A CA 1
ATOM 1201 C C . ARG A 1 146 ? -15.625 24.859 24.078 1 95.69 146 ARG A C 1
ATOM 1203 O O . ARG A 1 146 ? -14.875 25.688 24.609 1 95.69 146 ARG A O 1
ATOM 1210 N N . TRP A 1 147 ? -15.703 24.641 22.812 1 97.19 147 TRP A N 1
ATOM 1211 C CA . TRP A 1 147 ? -14.969 25.438 21.828 1 97.19 147 TRP A CA 1
ATOM 1212 C C . TRP A 1 147 ? -15.906 25.984 20.75 1 97.19 147 TRP A C 1
ATOM 1214 O O . TRP A 1 147 ? -16.719 25.234 20.203 1 97.19 147 TRP A O 1
ATOM 1224 N N . ASN A 1 148 ? -15.836 27.25 20.516 1 97.25 148 ASN A N 1
ATOM 1225 C CA . ASN A 1 148 ? -16.562 27.938 19.453 1 97.25 148 ASN A CA 1
ATOM 1226 C C . ASN A 1 148 ? -15.672 28.906 18.688 1 97.25 148 ASN A C 1
ATOM 1228 O O . ASN A 1 148 ? -15.516 30.062 19.094 1 97.25 148 ASN A O 1
ATOM 1232 N N . ALA A 1 149 ? -15.219 28.5 17.547 1 97.75 149 ALA A N 1
ATOM 1233 C CA . ALA A 1 149 ? -14.297 29.312 16.75 1 97.75 149 ALA A CA 1
ATOM 1234 C C . ALA A 1 149 ? -14.961 30.594 16.266 1 97.75 149 ALA A C 1
ATOM 1236 O O . ALA A 1 149 ? -14.305 31.625 16.156 1 97.75 149 ALA A O 1
ATOM 1237 N N . THR A 1 150 ? -16.25 30.516 15.945 1 97.69 150 THR A N 1
ATOM 1238 C CA . THR A 1 150 ? -16.984 31.703 15.492 1 97.69 150 THR A CA 1
ATOM 1239 C C . THR A 1 150 ? -16.891 32.812 16.531 1 97.69 150 THR A C 1
ATOM 1241 O O . THR A 1 150 ? -16.578 33.969 16.188 1 97.69 150 THR A O 1
ATOM 1244 N N . ASP A 1 151 ? -17.125 32.438 17.781 1 97.56 151 ASP A N 1
ATOM 1245 C CA . ASP A 1 151 ? -17.031 33.406 18.859 1 97.56 151 ASP A CA 1
ATOM 1246 C C . ASP A 1 151 ? -15.578 33.844 19.109 1 97.56 151 ASP A C 1
ATOM 1248 O O . ASP A 1 151 ? -15.297 35 19.344 1 97.56 151 ASP A O 1
ATOM 1252 N N . PHE A 1 152 ? -14.711 32.938 19.031 1 97.88 152 PHE A N 1
ATOM 1253 C CA . PHE A 1 152 ? -13.312 33.156 19.359 1 97.88 152 PHE A CA 1
ATOM 1254 C C . PHE A 1 152 ? -12.688 34.1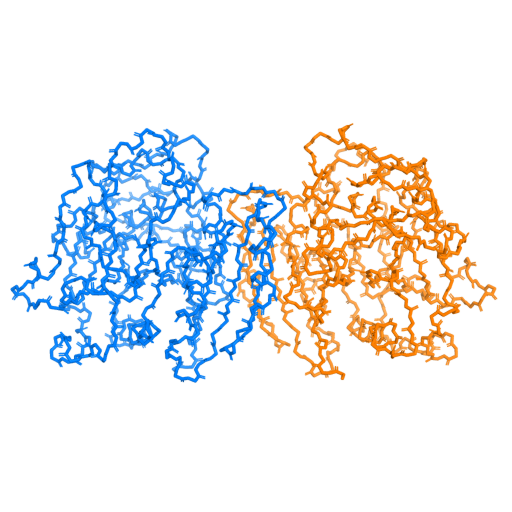25 18.359 1 97.88 152 PHE A C 1
ATOM 1256 O O . PHE A 1 152 ? -11.898 35 18.75 1 97.88 152 PHE A O 1
ATOM 1263 N N . PHE A 1 153 ? -13.039 34.031 17.078 1 98 153 PHE A N 1
ATOM 1264 C CA . PHE A 1 153 ? -12.375 34.812 16.047 1 98 153 PHE A CA 1
ATOM 1265 C C . PHE A 1 153 ? -13.266 35.969 15.586 1 98 153 PHE A C 1
ATOM 1267 O O . PHE A 1 153 ? -13.008 36.562 14.555 1 98 153 PHE A O 1
ATOM 1274 N N . LYS A 1 154 ? -14.266 36.312 16.312 1 96.88 154 LYS A N 1
ATOM 1275 C CA . LYS A 1 154 ? -15.273 37.281 15.883 1 96.88 154 LYS A CA 1
ATOM 1276 C C . LYS A 1 154 ? -14.648 38.625 15.586 1 96.88 154 LYS A C 1
ATOM 1278 O O . LYS A 1 154 ? -15.141 39.375 14.742 1 96.88 154 LYS A O 1
ATOM 1283 N N . LYS A 1 155 ? -13.555 39 16.25 1 96.94 155 LYS A N 1
ATOM 1284 C CA . LYS A 1 155 ? -12.898 40.281 16.031 1 96.94 155 LYS A CA 1
ATOM 1285 C C . LYS A 1 155 ? -12.188 40.312 14.68 1 96.94 155 LYS A C 1
ATOM 1287 O O . LYS A 1 155 ? -11.984 41.375 14.102 1 96.94 155 LYS A O 1
ATOM 1292 N N . ILE A 1 156 ? -11.719 39.219 14.219 1 96.88 156 ILE A N 1
ATOM 1293 C CA . ILE A 1 156 ? -11.188 39.094 12.867 1 96.88 156 ILE A CA 1
ATOM 1294 C C . ILE A 1 156 ? -12.336 38.938 11.875 1 96.88 156 ILE A C 1
ATOM 1296 O O . ILE A 1 156 ? -12.594 39.812 11.055 1 96.88 156 ILE A O 1
ATOM 1300 N N . HIS A 1 157 ? -13.055 37.938 11.953 1 97.31 157 HIS A N 1
ATOM 1301 C CA . HIS A 1 157 ? -14.281 37.594 11.242 1 97.31 157 HIS A CA 1
ATOM 1302 C C . HIS A 1 157 ? -14.938 36.344 11.828 1 97.31 157 HIS A C 1
ATOM 1304 O O . HIS A 1 157 ? -14.266 35.375 12.109 1 97.31 157 HIS A O 1
ATOM 1310 N N . PRO A 1 158 ? -16.219 36.312 11.945 1 97.06 158 PRO A N 1
ATOM 1311 C CA . PRO A 1 158 ? -16.875 35.188 12.625 1 97.06 158 PRO A CA 1
ATOM 1312 C C . PRO A 1 158 ? -16.797 33.875 11.828 1 97.06 158 PRO A C 1
ATOM 1314 O O . PRO A 1 158 ? -17 32.812 12.391 1 97.06 158 PRO A O 1
ATOM 1317 N N . ASN A 1 159 ? -16.562 34 10.547 1 98.06 159 ASN A N 1
ATOM 1318 C CA . ASN A 1 159 ? -16.547 32.781 9.727 1 98.06 159 ASN A CA 1
ATOM 1319 C C . ASN A 1 159 ? -15.195 32.594 9.031 1 98.06 159 ASN A C 1
ATOM 1321 O O . ASN A 1 159 ? -15.133 32.094 7.918 1 98.06 159 ASN A O 1
ATOM 1325 N N . THR A 1 160 ? -14.117 33.125 9.602 1 98.38 160 THR A N 1
ATOM 1326 C CA . THR A 1 160 ? -12.797 32.938 9.023 1 98.38 160 THR A CA 1
ATOM 1327 C C . THR A 1 160 ? -12.281 31.531 9.312 1 98.38 160 THR A C 1
ATOM 1329 O O . THR A 1 160 ? -12.336 31.062 10.453 1 98.38 160 THR A O 1
ATOM 1332 N N . PRO A 1 161 ? -11.867 30.781 8.234 1 98.69 161 PRO A N 1
ATOM 1333 C CA . PRO A 1 161 ? -11.117 29.562 8.539 1 98.69 161 PRO A CA 1
ATOM 1334 C C . PRO A 1 161 ? -9.828 29.844 9.32 1 98.69 161 PRO A C 1
ATOM 1336 O O . PRO A 1 161 ? -9.383 31 9.383 1 98.69 161 PRO A O 1
ATOM 1339 N N . TYR A 1 162 ? -9.273 28.844 9.938 1 98.88 162 TYR A N 1
ATOM 1340 C CA . TYR A 1 162 ? -8.102 29.062 10.781 1 98.88 162 TYR A CA 1
ATOM 1341 C C . TYR A 1 162 ? -7.168 27.859 10.734 1 98.88 162 TYR A C 1
ATOM 1343 O O . TYR A 1 162 ? -7.547 26.781 10.258 1 98.88 162 TYR A O 1
ATOM 1351 N N . LEU A 1 163 ? -5.918 28.094 11.141 1 98.88 163 LEU A N 1
ATOM 1352 C CA . LEU A 1 163 ? -4.891 27.062 11.227 1 98.88 163 LEU A CA 1
ATOM 1353 C C . LEU A 1 163 ? -4.746 26.547 12.648 1 98.88 163 LEU A C 1
ATOM 1355 O O . LEU A 1 163 ? -4.562 27.328 13.586 1 98.88 163 LEU A O 1
ATOM 1359 N N . HIS A 1 164 ? -4.957 25.234 12.805 1 98.94 164 HIS A N 1
ATOM 1360 C CA . HIS A 1 164 ? -4.934 24.594 14.109 1 98.94 164 HIS A CA 1
ATOM 1361 C C . HIS A 1 164 ? -3.865 23.5 14.172 1 98.94 164 HIS A C 1
ATOM 1363 O O . HIS A 1 164 ? -3.766 22.672 13.266 1 98.94 164 HIS A O 1
ATOM 1369 N N . GLN A 1 165 ? -2.988 23.5 15.211 1 98.81 165 GLN A N 1
ATOM 1370 C CA . GLN A 1 165 ? -1.967 22.484 15.398 1 98.81 165 GLN A CA 1
ATOM 1371 C C . GLN A 1 165 ? -2.58 21.172 15.898 1 98.81 165 GLN A C 1
ATOM 1373 O O . GLN A 1 165 ? -2.139 20.625 16.906 1 98.81 165 GLN A O 1
ATOM 1378 N N . LEU A 1 166 ? -3.658 20.766 15.32 1 98.69 166 LEU A N 1
ATOM 1379 C CA . LEU A 1 166 ? -4.395 19.547 15.664 1 98.69 166 LEU A CA 1
ATOM 1380 C C . LEU A 1 166 ? -4.902 18.844 14.414 1 98.69 166 LEU A C 1
ATOM 1382 O O . LEU A 1 166 ? -5.629 19.438 13.609 1 98.69 166 LEU A O 1
ATOM 1386 N N . PRO A 1 167 ? -4.453 17.562 14.203 1 98.5 167 PRO A N 1
ATOM 1387 C CA . PRO A 1 167 ? -5.07 16.828 13.102 1 98.5 167 PRO A CA 1
ATOM 1388 C C . PRO A 1 167 ? -6.52 16.438 13.383 1 98.5 167 PRO A C 1
ATOM 1390 O O . PRO A 1 167 ? -6.895 16.25 14.547 1 98.5 167 PRO A O 1
ATOM 1393 N N . CYS A 1 168 ? -7.32 16.359 12.352 1 98.12 168 CYS A N 1
ATOM 1394 C CA . CYS A 1 168 ? -8.727 16 12.492 1 98.12 168 CYS A CA 1
ATOM 1395 C C . CYS A 1 168 ? -8.961 14.539 12.148 1 98.12 168 CYS A C 1
ATOM 1397 O O . CYS A 1 168 ? -8.5 14.062 11.109 1 98.12 168 CYS A O 1
ATOM 1399 N N . SER A 1 169 ? -9.68 13.773 13 1 95.56 169 SER A N 1
ATOM 1400 C CA . SER A 1 169 ? -9.953 12.359 12.766 1 95.56 169 SER A CA 1
ATOM 1401 C C . SER A 1 169 ? -11.383 12.148 12.281 1 95.56 169 SER A C 1
ATOM 1403 O O . SER A 1 169 ? -11.812 11.008 12.07 1 95.56 169 SER A O 1
ATOM 1405 N N . TRP A 1 170 ? -12.195 13.195 12.156 1 96.94 170 TRP A N 1
ATOM 1406 C CA . TRP A 1 170 ? -13.586 13.078 11.734 1 96.94 170 TRP A CA 1
ATOM 1407 C C . TRP A 1 170 ? -13.773 13.617 10.32 1 96.94 170 TRP A C 1
ATOM 1409 O O . TRP A 1 170 ? -14.727 14.344 10.039 1 96.94 170 TRP A O 1
ATOM 1419 N N . GLY A 1 171 ? -12.773 13.297 9.484 1 98.38 171 GLY A N 1
ATOM 1420 C CA . GLY A 1 171 ? -12.758 13.703 8.094 1 98.38 171 GLY A CA 1
ATOM 1421 C C . GLY A 1 171 ? -11.727 14.773 7.793 1 98.38 171 GLY A C 1
ATOM 1422 O O . GLY A 1 171 ? -11.875 15.922 8.211 1 98.38 171 GLY A O 1
ATOM 1423 N N . ALA A 1 172 ? -10.711 14.367 7.133 1 98.81 172 ALA A N 1
ATOM 1424 C CA . ALA A 1 172 ? -9.648 15.297 6.754 1 98.81 172 ALA A CA 1
ATOM 1425 C C . ALA A 1 172 ? -8.867 14.773 5.551 1 98.81 172 ALA A C 1
ATOM 1427 O O . ALA A 1 172 ? -8.758 13.562 5.355 1 98.81 172 ALA A O 1
ATOM 1428 N N . VAL A 1 173 ? -8.391 15.773 4.785 1 98.75 173 VAL A N 1
ATOM 1429 C CA . VAL A 1 173 ? -7.473 15.477 3.688 1 98.75 173 VAL A CA 1
ATOM 1430 C C . VAL A 1 173 ? -6.031 15.672 4.152 1 98.75 173 VAL A C 1
ATOM 1432 O O . VAL A 1 173 ? -5.691 16.719 4.707 1 98.75 173 VAL A O 1
ATOM 1435 N N . PHE A 1 174 ? -5.195 14.664 3.885 1 98.81 174 PHE A N 1
ATOM 1436 C CA . PHE A 1 174 ? -3.797 14.734 4.289 1 98.81 174 PHE A CA 1
ATOM 1437 C C . PHE A 1 174 ? -2.889 14.891 3.074 1 98.81 174 PHE A C 1
ATOM 1439 O O . PHE A 1 174 ? -3.203 14.391 1.993 1 98.81 174 PHE A O 1
ATOM 1446 N N . PHE A 1 175 ? -1.806 15.594 3.314 1 98.56 175 PHE A N 1
ATOM 1447 C CA . PHE A 1 175 ? -0.887 15.93 2.232 1 98.56 175 PHE A CA 1
ATOM 1448 C C . PHE A 1 175 ? 0.212 14.883 2.113 1 98.56 175 PHE A C 1
ATOM 1450 O O . PHE A 1 175 ? 0.666 14.336 3.119 1 98.56 175 PHE A O 1
ATOM 1457 N N . ALA A 1 176 ? 0.684 14.688 0.911 1 97.56 176 ALA A N 1
ATOM 1458 C CA . ALA A 1 176 ? 1.589 13.602 0.548 1 97.56 176 ALA A CA 1
ATOM 1459 C C . ALA A 1 176 ? 2.895 13.688 1.333 1 97.56 176 ALA A C 1
ATOM 1461 O O . ALA A 1 176 ? 3.287 12.734 2.008 1 97.56 176 ALA A O 1
ATOM 1462 N N . LYS A 1 177 ? 3.562 14.82 1.315 1 97.38 177 LYS A N 1
ATOM 1463 C CA . LYS A 1 177 ? 4.879 14.977 1.93 1 97.38 177 LYS A CA 1
ATOM 1464 C C . LYS A 1 177 ? 4.816 14.734 3.436 1 97.38 177 LYS A C 1
ATOM 1466 O O . LYS A 1 177 ? 5.633 14 3.984 1 97.38 177 LYS A O 1
ATOM 1471 N N . GLN A 1 178 ? 3.873 15.305 4.07 1 98.12 178 GLN A N 1
ATOM 1472 C CA . GLN A 1 178 ? 3.746 15.188 5.52 1 98.12 178 GLN A CA 1
ATOM 1473 C C . GLN A 1 178 ? 3.305 13.781 5.922 1 98.12 178 GLN A C 1
ATOM 1475 O O . GLN A 1 178 ? 3.699 13.281 6.973 1 98.12 178 GLN A O 1
ATOM 1480 N N . TRP A 1 179 ? 2.527 13.117 5.051 1 98.38 179 TRP A N 1
ATOM 1481 C CA . TRP A 1 179 ? 2.094 11.766 5.375 1 98.38 179 TRP A CA 1
ATOM 1482 C C . TRP A 1 179 ? 3.256 10.781 5.27 1 98.38 179 TRP A C 1
ATOM 1484 O O . TRP A 1 179 ? 3.361 9.852 6.066 1 98.38 179 TRP A O 1
ATOM 1494 N N . ARG A 1 180 ? 4.098 10.945 4.258 1 97.69 180 ARG A N 1
ATOM 1495 C CA . ARG A 1 180 ? 5.309 10.133 4.191 1 97.69 180 ARG A CA 1
ATOM 1496 C C . ARG A 1 180 ? 6.152 10.305 5.453 1 97.69 180 ARG A C 1
ATOM 1498 O O . ARG A 1 180 ? 6.699 9.336 5.98 1 97.69 180 ARG A O 1
ATOM 1505 N N . GLU A 1 181 ? 6.27 11.523 5.887 1 97.75 181 GLU A N 1
ATOM 1506 C CA . GLU A 1 181 ? 6.996 11.797 7.121 1 97.75 181 GLU A CA 1
ATOM 1507 C C . GLU A 1 181 ? 6.34 11.109 8.312 1 97.75 181 GLU A C 1
ATOM 1509 O O . GLU A 1 181 ? 7.027 10.609 9.203 1 97.75 181 GLU A O 1
ATOM 1514 N N . PHE A 1 182 ? 5.086 11.141 8.336 1 97.75 182 PHE A N 1
ATOM 1515 C CA . PHE A 1 182 ? 4.352 10.5 9.414 1 97.75 182 PHE A CA 1
ATOM 1516 C C . PHE A 1 182 ? 4.676 9.008 9.484 1 97.75 182 PHE A C 1
ATOM 1518 O O . PHE A 1 182 ? 4.84 8.453 10.57 1 97.75 182 PHE A O 1
ATOM 1525 N N . TYR A 1 183 ? 4.707 8.406 8.367 1 96.62 183 TYR A N 1
ATOM 1526 C CA . TYR A 1 183 ? 5.051 6.988 8.328 1 96.62 183 TYR A CA 1
ATOM 1527 C C . TYR A 1 183 ? 6.43 6.746 8.922 1 96.62 183 TYR A C 1
ATOM 1529 O O . TYR A 1 183 ? 6.613 5.824 9.727 1 96.62 183 TYR A O 1
ATOM 1537 N N . ALA A 1 184 ? 7.355 7.516 8.477 1 95.31 184 ALA A N 1
ATOM 1538 C CA . ALA A 1 184 ? 8.695 7.391 9.039 1 95.31 184 ALA A CA 1
ATOM 1539 C C . ALA A 1 184 ? 8.695 7.648 10.539 1 95.31 184 ALA A C 1
ATOM 1541 O O . ALA A 1 184 ? 9.375 6.957 11.297 1 95.31 184 ALA A O 1
ATOM 1542 N N . TYR A 1 185 ? 7.984 8.664 10.945 1 95.5 185 TYR A N 1
ATOM 1543 C CA . TYR A 1 185 ? 7.863 9 12.359 1 95.5 185 TYR A CA 1
ATOM 1544 C C 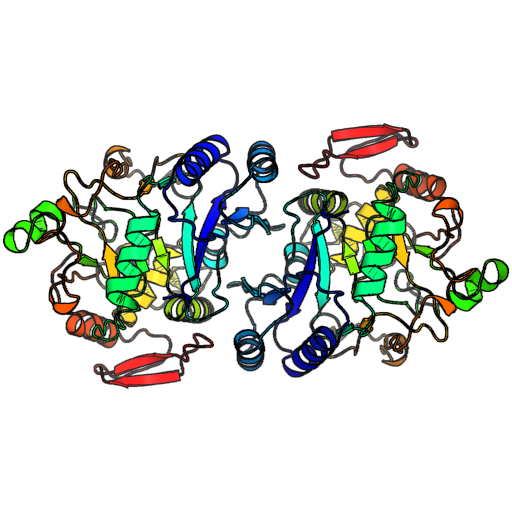. TYR A 1 185 ? 7.289 7.82 13.148 1 95.5 185 TYR A C 1
ATOM 1546 O O . TYR A 1 185 ? 7.816 7.457 14.203 1 95.5 185 TYR A O 1
ATOM 1554 N N . MET A 1 186 ? 6.191 7.215 12.633 1 92.44 186 MET A N 1
ATOM 1555 C CA . MET A 1 186 ? 5.57 6.055 13.266 1 92.44 186 MET A CA 1
ATOM 1556 C C . MET A 1 186 ? 6.551 4.891 13.344 1 92.44 186 MET A C 1
ATOM 1558 O O . MET A 1 186 ? 6.562 4.148 14.328 1 92.44 186 MET A O 1
ATOM 1562 N N . GLY A 1 187 ? 7.289 4.719 12.312 1 87.94 187 GLY A N 1
ATOM 1563 C CA . GLY A 1 187 ? 8.289 3.664 12.312 1 87.94 187 GLY A CA 1
ATOM 1564 C C . GLY A 1 187 ? 9.289 3.791 13.453 1 87.94 187 GLY A C 1
ATOM 1565 O O . GLY A 1 187 ? 9.75 2.785 13.992 1 87.94 187 GLY A O 1
ATOM 1566 N N . SER A 1 188 ? 9.539 4.969 13.812 1 88.88 188 SER A N 1
ATOM 1567 C CA . SER A 1 188 ? 10.531 5.238 14.844 1 88.88 188 SER A CA 1
ATOM 1568 C C . SER A 1 188 ? 9.906 5.25 16.234 1 88.88 188 SER A C 1
ATOM 1570 O O . SER A 1 188 ? 10.594 5.016 17.234 1 88.88 188 SER A O 1
ATOM 1572 N N . ARG A 1 189 ? 8.602 5.512 16.266 1 90.25 189 ARG A N 1
ATOM 1573 C CA . ARG A 1 189 ? 8.039 5.859 17.562 1 90.25 189 ARG A CA 1
ATOM 1574 C C . ARG A 1 189 ? 6.973 4.859 17.984 1 90.25 189 ARG A C 1
ATOM 1576 O O . ARG A 1 189 ? 6.602 4.793 19.156 1 90.25 189 ARG A O 1
ATOM 1583 N N . PHE A 1 190 ? 6.5 4.152 17.016 1 85.38 190 PHE A N 1
ATOM 1584 C CA . PHE A 1 190 ? 5.418 3.238 17.375 1 85.38 190 PHE A CA 1
ATOM 1585 C C . PHE A 1 190 ? 5.887 2.219 18.406 1 85.38 190 PHE A C 1
ATOM 1587 O O . PHE A 1 190 ? 6.957 1.623 18.266 1 85.38 190 PHE A O 1
ATOM 1594 N N . THR A 1 191 ? 5.152 2.115 19.469 1 78.5 191 THR A N 1
ATOM 1595 C CA . THR A 1 191 ? 5.383 1.128 20.516 1 78.5 191 THR A CA 1
ATOM 1596 C C . THR A 1 191 ? 4.059 0.582 21.047 1 78.5 191 THR A C 1
ATOM 1598 O O . THR A 1 191 ? 3.061 1.302 21.094 1 78.5 191 THR A O 1
ATOM 1601 N N . GLU A 1 192 ? 4.039 -0.671 21.375 1 72.31 192 GLU A N 1
ATOM 1602 C CA . GLU A 1 192 ? 2.85 -1.284 21.953 1 72.31 192 GLU A CA 1
ATOM 1603 C C . GLU A 1 192 ? 2.586 -0.749 23.359 1 72.31 192 GLU A C 1
ATOM 1605 O O . GLU A 1 192 ? 1.435 -0.667 23.797 1 72.31 192 GLU A O 1
ATOM 1610 N N . ASP A 1 193 ? 3.637 -0.384 24.031 1 76.12 193 ASP A N 1
ATOM 1611 C CA . ASP A 1 193 ? 3.531 0.198 25.359 1 76.12 193 ASP A CA 1
ATOM 1612 C C . ASP A 1 193 ? 3.607 1.722 25.297 1 76.12 193 ASP A C 1
ATOM 1614 O O . ASP A 1 193 ? 4.695 2.289 25.188 1 76.12 193 ASP A O 1
ATOM 1618 N N . ALA A 1 194 ? 2.512 2.408 25.453 1 70.56 194 ALA A N 1
ATOM 1619 C CA . ALA A 1 194 ? 2.41 3.863 25.359 1 70.56 194 ALA A CA 1
ATOM 1620 C C . ALA A 1 194 ? 3.379 4.547 26.312 1 70.56 194 ALA A C 1
ATOM 1622 O O . ALA A 1 194 ? 3.855 5.652 26.047 1 70.56 194 ALA A O 1
ATOM 1623 N N . LYS A 1 195 ? 3.66 3.895 27.391 1 75.31 195 LYS A N 1
ATOM 1624 C CA . LYS A 1 195 ? 4.551 4.48 28.391 1 75.31 195 LYS A CA 1
ATOM 1625 C C . LYS A 1 195 ? 5.973 4.617 27.859 1 75.31 195 LYS A C 1
ATOM 1627 O O . LYS A 1 195 ? 6.773 5.387 28.391 1 75.31 195 LYS A O 1
ATOM 1632 N N . GLN A 1 196 ? 6.129 3.965 26.766 1 82.56 196 GLN A N 1
ATOM 1633 C CA . GLN A 1 196 ? 7.477 3.973 26.203 1 82.56 196 GLN A CA 1
ATOM 1634 C C . GLN A 1 196 ? 7.633 5.086 25.172 1 82.56 196 GLN A C 1
ATOM 1636 O O . GLN A 1 196 ? 8.742 5.352 24.703 1 82.56 196 GLN A O 1
ATOM 1641 N N . ASN A 1 197 ? 6.586 5.766 24.859 1 85.06 197 ASN A N 1
ATOM 1642 C CA . ASN A 1 197 ? 6.703 6.898 23.938 1 85.06 197 ASN A CA 1
ATOM 1643 C C . ASN A 1 197 ? 7.457 8.055 24.578 1 85.06 197 ASN A C 1
ATOM 1645 O O . ASN A 1 197 ? 7.023 8.594 25.609 1 85.06 197 ASN A O 1
ATOM 1649 N N . PRO A 1 198 ? 8.469 8.477 24.047 1 87.06 198 PRO A N 1
ATOM 1650 C CA . PRO A 1 198 ? 9.297 9.5 24.688 1 87.06 198 PRO A CA 1
ATOM 1651 C C . PRO A 1 198 ? 8.68 10.891 24.609 1 87.06 198 PRO A C 1
ATOM 1653 O O . PRO A 1 198 ? 9.055 11.781 25.375 1 87.06 198 PRO A O 1
ATOM 1656 N N . VAL A 1 199 ? 7.871 11.102 23.672 1 92.56 199 VAL A N 1
ATOM 1657 C CA . VAL A 1 199 ? 7.324 12.438 23.484 1 92.56 199 VAL A CA 1
ATOM 1658 C C . VAL A 1 199 ? 6.23 12.711 24.516 1 92.56 199 VAL A C 1
ATOM 1660 O O . VAL A 1 199 ? 5.227 12 24.562 1 92.56 199 VAL A O 1
ATOM 1663 N N . GLN A 1 200 ? 6.438 13.719 25.297 1 93.44 200 GLN A N 1
ATOM 1664 C CA . GLN A 1 200 ? 5.492 14.195 26.312 1 93.44 200 GLN A CA 1
ATOM 1665 C C . GLN A 1 200 ? 5.207 15.688 26.141 1 93.44 200 GLN A C 1
ATOM 1667 O O . GLN A 1 200 ? 5.988 16.531 26.578 1 93.44 200 GLN A O 1
ATOM 1672 N N . ILE A 1 201 ? 4.109 16.031 25.578 1 95.81 201 ILE A N 1
ATOM 1673 C CA . ILE A 1 201 ? 3.717 17.422 25.406 1 95.81 201 ILE A CA 1
ATOM 1674 C C . ILE A 1 201 ? 3.172 17.969 26.719 1 95.81 201 ILE A C 1
ATOM 1676 O O . ILE A 1 201 ? 2.225 17.422 27.281 1 95.81 201 ILE A O 1
ATOM 1680 N N . PRO A 1 202 ? 3.664 18.984 27.219 1 94.38 202 PRO A N 1
ATOM 1681 C CA . PRO A 1 202 ? 3.23 19.516 28.516 1 94.38 202 PRO A CA 1
ATOM 1682 C C . PRO A 1 202 ? 1.73 19.797 28.562 1 94.38 202 PRO A C 1
ATOM 1684 O O . PRO A 1 202 ? 1.195 20.469 27.688 1 94.38 202 PRO A O 1
ATOM 1687 N N . ARG A 1 203 ? 1.054 19.219 29.547 1 92.44 203 ARG A N 1
ATOM 1688 C CA . ARG A 1 203 ? -0.341 19.484 29.891 1 92.44 203 ARG A CA 1
ATOM 1689 C C . ARG A 1 203 ? -1.28 18.828 28.875 1 92.44 203 ARG A C 1
ATOM 1691 O O . ARG A 1 203 ? -2.486 19.094 28.891 1 92.44 203 ARG A O 1
ATOM 1698 N N . SER A 1 204 ? -0.736 18.016 28.047 1 94.94 204 SER A N 1
ATOM 1699 C CA . SER A 1 204 ? -1.592 17.391 27.047 1 94.94 204 SER A CA 1
ATOM 1700 C C . SER A 1 204 ? -2.127 16.047 27.547 1 94.94 204 SER A C 1
ATOM 1702 O O . SER A 1 204 ? -1.355 15.188 27.969 1 94.94 204 SER A O 1
ATOM 1704 N N . ARG A 1 205 ? -3.426 15.836 27.453 1 93.31 205 ARG A N 1
ATOM 1705 C CA . ARG A 1 205 ? -4.016 14.555 27.828 1 93.31 205 ARG A CA 1
ATOM 1706 C C . ARG A 1 205 ? -3.68 13.477 26.797 1 93.31 205 ARG A C 1
ATOM 1708 O O . ARG A 1 205 ? -3.809 12.289 27.078 1 93.31 205 ARG A O 1
ATOM 1715 N N . THR A 1 206 ? -3.199 13.883 25.609 1 93.19 206 THR A N 1
ATOM 1716 C CA . THR A 1 206 ? -2.93 12.93 24.531 1 93.19 206 THR A CA 1
ATOM 1717 C C . THR A 1 206 ? -1.735 12.047 24.875 1 93.19 206 THR A C 1
ATOM 1719 O O . THR A 1 206 ? -1.54 10.992 24.266 1 93.19 206 THR A O 1
ATOM 1722 N N . ASN A 1 207 ? -0.924 12.438 25.844 1 90.88 207 ASN A N 1
ATOM 1723 C CA . ASN A 1 207 ? 0.223 11.648 26.281 1 90.88 207 ASN A CA 1
ATOM 1724 C C . ASN A 1 207 ? -0.197 10.258 26.734 1 90.88 207 ASN A C 1
ATOM 1726 O O . ASN A 1 207 ? 0.576 9.305 26.641 1 90.88 207 ASN A O 1
ATOM 1730 N N . GLY A 1 208 ? -1.427 10.141 27.172 1 85.81 208 GLY A N 1
ATOM 1731 C CA . GLY A 1 208 ? -1.899 8.875 27.719 1 85.81 208 GLY A CA 1
ATOM 1732 C C . GLY A 1 208 ? -2.676 8.047 26.703 1 85.81 208 GLY A C 1
ATOM 1733 O O . GLY A 1 208 ? -3.156 6.957 27.031 1 85.81 208 GLY A O 1
ATOM 1734 N N . TRP A 1 209 ? -2.795 8.602 25.5 1 87.19 209 TRP A N 1
ATOM 1735 C CA . TRP A 1 209 ? -3.559 7.875 24.5 1 87.19 209 TRP A CA 1
ATOM 1736 C C . TRP A 1 209 ? -2.771 6.672 23.984 1 87.19 209 TRP A C 1
ATOM 1738 O O . TRP A 1 209 ? -1.721 6.832 23.359 1 87.19 209 TRP A O 1
ATOM 1748 N N . GLN A 1 210 ? -3.164 5.414 24.203 1 77.38 210 GLN A N 1
ATOM 1749 C CA . GLN A 1 210 ? -2.416 4.203 23.891 1 77.38 210 GLN A CA 1
ATOM 1750 C C . GLN A 1 210 ? -2.832 3.631 22.547 1 77.38 210 GLN A C 1
ATOM 1752 O O . GLN A 1 210 ? -2.029 2.994 21.859 1 77.38 210 GLN A O 1
ATOM 1757 N N . ALA A 1 211 ? -4.016 3.729 22.109 1 77.44 211 ALA A N 1
ATOM 1758 C CA . ALA A 1 211 ? -4.539 3.039 20.922 1 77.44 211 ALA A CA 1
ATOM 1759 C C . ALA A 1 211 ? -4.984 4.035 19.859 1 77.44 211 ALA A C 1
ATOM 1761 O O . ALA A 1 211 ? -5.914 3.764 19.094 1 77.44 211 ALA A O 1
ATOM 1762 N N . SER A 1 212 ? -4.227 5.152 19.797 1 88 212 SER A N 1
ATOM 1763 C CA . SER A 1 212 ? -4.688 6.18 18.875 1 88 212 SER A CA 1
ATOM 1764 C C . SER A 1 212 ? -3.605 6.543 17.859 1 88 212 SER A C 1
ATOM 1766 O O . SER A 1 212 ? -2.525 7.004 18.234 1 88 212 SER A O 1
ATOM 1768 N N . TRP A 1 213 ? -3.975 6.363 16.609 1 91.94 213 TRP A N 1
ATOM 1769 C CA . TRP A 1 213 ? -3.076 6.824 15.555 1 91.94 213 TRP A CA 1
ATOM 1770 C C . TRP A 1 213 ? -2.881 8.336 15.633 1 91.94 213 TRP A C 1
ATOM 1772 O O . TRP A 1 213 ? -1.794 8.844 15.344 1 91.94 213 TRP A O 1
ATOM 1782 N N . LYS A 1 214 ? -3.91 8.992 16.016 1 94.56 214 LYS A N 1
ATOM 1783 C CA . LYS A 1 214 ? -3.939 10.453 16.078 1 94.56 214 LYS A CA 1
ATOM 1784 C C . LYS A 1 214 ? -2.916 10.977 17.078 1 94.56 214 LYS A C 1
ATOM 1786 O O . LYS A 1 214 ? -2.348 12.055 16.891 1 94.56 214 LYS A O 1
ATOM 1791 N N . LYS A 1 215 ? -2.686 10.219 18.188 1 93.62 215 LYS A N 1
ATOM 1792 C CA . LYS A 1 215 ? -1.684 10.602 19.188 1 93.62 215 LYS A CA 1
ATOM 1793 C C . LYS A 1 215 ? -0.324 10.836 18.531 1 93.62 215 LYS A C 1
ATOM 1795 O O . LYS A 1 215 ? 0.328 11.852 18.781 1 93.62 215 LYS A O 1
ATOM 1800 N N . PHE A 1 216 ? 0.081 10.008 17.656 1 94.31 216 PHE A N 1
ATOM 1801 C CA . PHE A 1 216 ? 1.389 10.086 17.016 1 94.31 216 PHE A CA 1
ATOM 1802 C C . PHE A 1 216 ? 1.44 11.25 16.031 1 94.31 216 PHE A C 1
ATOM 1804 O O . PHE A 1 216 ? 2.473 11.914 15.898 1 94.31 216 PHE A O 1
ATOM 1811 N N . LEU A 1 217 ? 0.387 11.453 15.352 1 96.88 217 LEU A N 1
ATOM 1812 C CA . LEU A 1 217 ? 0.349 12.578 14.43 1 96.88 217 LEU A CA 1
ATOM 1813 C C . LEU A 1 217 ? 0.37 13.906 15.188 1 96.88 217 LEU A C 1
ATOM 1815 O O . LEU A 1 217 ? 0.994 14.867 14.742 1 96.88 217 LEU A O 1
ATOM 1819 N N . ILE A 1 218 ? -0.375 13.961 16.328 1 97.56 218 ILE A N 1
ATOM 1820 C CA . ILE A 1 218 ? -0.325 15.141 17.188 1 97.56 218 ILE A CA 1
ATOM 1821 C C . ILE A 1 218 ? 1.117 15.406 17.609 1 97.56 218 ILE A C 1
ATOM 1823 O O . ILE A 1 218 ? 1.592 16.547 17.531 1 97.56 218 ILE A O 1
ATOM 1827 N N . ASP A 1 219 ? 1.832 14.359 18.047 1 96.69 219 ASP A N 1
ATOM 1828 C CA . ASP A 1 219 ? 3.223 14.508 18.453 1 96.69 219 ASP A CA 1
ATOM 1829 C C . ASP A 1 219 ? 4.074 15.078 17.328 1 96.69 219 ASP A C 1
ATOM 1831 O O . ASP A 1 219 ? 4.824 16.031 17.531 1 96.69 219 ASP A O 1
ATOM 1835 N N . MET A 1 220 ? 3.971 14.508 16.172 1 97.25 220 MET A N 1
ATOM 1836 C CA . MET A 1 220 ? 4.781 14.953 15.039 1 97.25 220 MET A CA 1
ATOM 1837 C C . MET A 1 220 ? 4.461 16.391 14.672 1 97.25 220 MET A C 1
ATOM 1839 O O . MET A 1 220 ? 5.363 17.188 14.406 1 97.25 220 MET A O 1
ATOM 1843 N N . MET A 1 221 ? 3.174 16.75 14.641 1 98.5 221 MET A N 1
ATOM 1844 C CA . MET A 1 221 ? 2.768 18.109 14.289 1 98.5 221 MET A CA 1
ATOM 1845 C C . MET A 1 221 ? 3.285 19.125 15.312 1 98.5 221 MET A C 1
ATOM 1847 O O . MET A 1 221 ? 3.688 20.219 14.953 1 98.5 221 MET A O 1
ATOM 1851 N N . TYR A 1 222 ? 3.232 18.703 16.594 1 98.31 222 TYR A N 1
ATOM 1852 C CA . TYR A 1 222 ? 3.764 19.562 17.641 1 98.31 222 TYR A CA 1
ATOM 1853 C C . TYR A 1 222 ? 5.258 19.797 17.453 1 98.31 222 TYR A C 1
ATOM 1855 O O . TYR A 1 222 ? 5.73 20.938 17.531 1 98.31 222 TYR A O 1
ATOM 1863 N N . LEU A 1 223 ? 5.965 18.797 17.172 1 97.75 223 LEU A N 1
ATOM 1864 C CA . LEU A 1 223 ? 7.418 18.844 17.062 1 97.75 223 LEU A CA 1
ATOM 1865 C C . LEU A 1 223 ? 7.848 19.625 15.828 1 97.75 223 LEU A C 1
ATOM 1867 O O . LEU A 1 223 ? 8.898 20.281 15.828 1 97.75 223 LEU A O 1
ATOM 1871 N N . ARG A 1 224 ? 7.004 19.594 14.727 1 97.56 224 ARG A N 1
ATOM 1872 C CA . ARG A 1 224 ? 7.375 20.188 13.445 1 97.56 224 ARG A CA 1
ATOM 1873 C C . ARG A 1 224 ? 6.77 21.578 13.289 1 97.56 224 ARG A C 1
ATOM 1875 O O . ARG A 1 224 ? 7.188 22.344 12.43 1 97.56 224 ARG A O 1
ATOM 1882 N N . GLY A 1 225 ? 5.727 21.891 14.07 1 98.19 225 GLY A N 1
ATOM 1883 C CA . GLY A 1 225 ? 4.973 23.109 13.883 1 98.19 225 GLY A CA 1
ATOM 1884 C C . GLY A 1 225 ? 3.984 23.047 12.734 1 98.19 225 GLY A C 1
ATOM 1885 O O . GLY A 1 225 ? 3.703 24.047 12.086 1 98.19 225 GLY A O 1
ATOM 1886 N N . TYR A 1 226 ? 3.521 21.859 12.422 1 98.81 226 TYR A N 1
ATOM 1887 C CA . TYR A 1 226 ? 2.549 21.688 11.352 1 98.81 226 TYR A CA 1
ATOM 1888 C C . TYR A 1 226 ? 1.148 22.062 11.82 1 98.81 226 TYR A C 1
ATOM 1890 O O . TYR A 1 226 ? 0.858 22.031 13.016 1 98.81 226 TYR A O 1
ATOM 1898 N N . VAL A 1 227 ? 0.298 22.422 10.867 1 98.94 227 VAL A N 1
ATOM 1899 C CA . VAL A 1 227 ? -1.065 22.828 11.188 1 98.94 227 VAL A CA 1
ATOM 1900 C C . VAL A 1 227 ? -2.037 22.234 10.18 1 98.94 227 VAL A C 1
ATOM 1902 O O . VAL A 1 227 ? -1.628 21.766 9.109 1 98.94 227 VAL A O 1
ATOM 1905 N N . SER A 1 228 ? -3.248 22.172 10.562 1 98.94 228 SER A N 1
ATOM 1906 C CA . SER A 1 228 ? -4.387 21.844 9.711 1 98.94 228 SER A CA 1
ATOM 1907 C C . SER A 1 228 ? -5.281 23.047 9.484 1 98.94 228 SER A C 1
ATOM 1909 O O . SER A 1 228 ? -5.445 23.875 10.383 1 98.94 228 SER A O 1
ATOM 1911 N N . LEU A 1 229 ? -5.844 23.156 8.281 1 98.94 229 LEU A N 1
ATOM 1912 C CA . LEU A 1 229 ? -6.871 24.156 8.023 1 98.94 229 LEU A CA 1
ATOM 1913 C C . LEU A 1 229 ? -8.234 23.672 8.5 1 98.94 229 LEU A C 1
ATOM 1915 O O . LEU A 1 229 ? -8.68 22.594 8.117 1 98.94 229 LEU A O 1
ATOM 1919 N N . TYR A 1 230 ? -8.891 24.484 9.312 1 98.88 230 TYR A N 1
ATOM 1920 C CA . TYR A 1 230 ? -10.219 24.141 9.812 1 98.88 230 TYR A CA 1
ATOM 1921 C C . TYR A 1 230 ? -11.266 25.125 9.281 1 98.88 230 TYR A C 1
ATOM 1923 O O . TYR A 1 230 ? -11.008 26.328 9.188 1 98.88 230 TYR A O 1
ATOM 1931 N N . PRO A 1 231 ? -12.398 24.578 8.906 1 98.81 231 PRO A N 1
ATOM 1932 C CA . PRO A 1 231 ? -13.516 25.469 8.594 1 98.81 231 PRO A CA 1
ATOM 1933 C C . PRO A 1 231 ? -14.133 26.109 9.836 1 98.81 231 PRO A C 1
ATOM 1935 O O . PRO A 1 231 ? -13.922 25.625 10.953 1 98.81 231 PRO A O 1
ATOM 1938 N N . ASN A 1 232 ? -14.812 27.172 9.625 1 98.62 232 ASN A N 1
ATOM 1939 C CA . ASN A 1 232 ? -15.523 27.906 10.664 1 98.62 232 ASN A CA 1
ATOM 1940 C C . ASN A 1 232 ? -16.766 28.609 10.117 1 98.62 232 ASN A C 1
ATOM 1942 O O . ASN A 1 232 ? -16.656 29.688 9.531 1 98.62 232 ASN A O 1
ATOM 1946 N N . PHE A 1 233 ? -17.891 27.969 10.312 1 98.06 233 PHE A N 1
ATOM 1947 C CA . PHE A 1 233 ? -19.156 28.5 9.812 1 98.06 233 PHE A CA 1
ATOM 1948 C C . PHE A 1 233 ? -20.188 28.594 10.938 1 98.06 233 PHE A C 1
ATOM 1950 O O . PHE A 1 233 ? -19.969 28.078 12.031 1 98.06 233 PHE A O 1
ATOM 1957 N N . PRO A 1 234 ? -21.328 29.281 10.727 1 96.44 234 PRO A N 1
ATOM 1958 C CA . PRO A 1 234 ? -22.344 29.453 11.773 1 96.44 234 PRO A CA 1
ATOM 1959 C C . PRO A 1 234 ? -22.844 28.125 12.32 1 96.44 234 PRO A C 1
ATOM 1961 O O . PRO A 1 234 ? -23.062 27.172 11.555 1 96.44 234 PRO A O 1
ATOM 1964 N N . ASP A 1 235 ? -22.984 28.016 13.672 1 95.19 235 ASP A N 1
ATOM 1965 C CA . ASP A 1 235 ? -23.5 26.859 14.383 1 95.19 235 ASP A CA 1
ATOM 1966 C C . ASP A 1 235 ? -22.578 25.641 14.188 1 95.19 235 ASP A C 1
ATOM 1968 O O . ASP A 1 235 ? -23.062 24.5 14.148 1 95.19 235 ASP A O 1
ATOM 1972 N N . GLN A 1 236 ? -21.297 25.891 13.922 1 96.62 236 GLN A N 1
ATOM 1973 C CA . GLN A 1 236 ? -20.297 24.859 13.695 1 96.62 236 GLN A CA 1
ATOM 1974 C C . GLN A 1 236 ? -20.688 23.953 12.547 1 96.62 236 GLN A C 1
ATOM 1976 O O . GLN A 1 236 ? -20.391 22.75 12.562 1 96.62 236 GLN A O 1
ATOM 1981 N N . MET A 1 237 ? -21.5 24.562 11.648 1 97.75 237 MET A N 1
ATOM 1982 C CA . MET A 1 237 ? -21.766 23.859 10.398 1 97.75 237 MET A CA 1
ATOM 1983 C C . MET A 1 237 ? -20.453 23.422 9.734 1 97.75 237 MET A C 1
ATOM 1985 O O . MET A 1 237 ? -19.484 24.188 9.719 1 97.75 237 MET A O 1
ATOM 1989 N N . SER A 1 238 ? -20.438 22.188 9.242 1 98.38 238 SER A N 1
ATOM 1990 C CA . SER A 1 238 ? -19.188 21.594 8.789 1 98.38 238 SER A CA 1
ATOM 1991 C C . SER A 1 238 ? -19.391 20.812 7.504 1 98.38 238 SER A C 1
ATOM 1993 O O . SER A 1 238 ? -20.484 20.781 6.945 1 98.38 238 SER A O 1
ATOM 1995 N N . PHE A 1 239 ? -18.297 20.359 6.973 1 98.94 239 PHE A N 1
ATOM 1996 C CA . PHE A 1 239 ? -18.344 19.578 5.742 1 98.94 239 PHE A CA 1
ATOM 1997 C C . PHE A 1 239 ? -18.375 18.078 6.047 1 98.94 239 PHE A C 1
ATOM 1999 O O . PHE A 1 239 ? -18.516 17.266 5.141 1 98.94 239 PHE A O 1
ATOM 2006 N N . SER A 1 240 ? -18.188 17.703 7.305 1 98.88 240 SER A N 1
ATOM 2007 C CA . SER A 1 240 ? -18.438 16.344 7.805 1 98.88 240 SER A CA 1
ATOM 2008 C C . SER A 1 240 ? -19.031 16.375 9.203 1 98.88 240 SER A C 1
ATOM 2010 O O . SER A 1 240 ? -18.984 17.406 9.891 1 98.88 240 SER A O 1
ATOM 2012 N N . THR A 1 241 ? -19.719 15.305 9.57 1 98.19 241 THR A N 1
ATOM 2013 C CA . THR A 1 241 ? -20.203 15.117 10.93 1 98.19 241 THR A CA 1
ATOM 2014 C C . THR A 1 241 ? -20.062 13.656 11.352 1 98.19 241 THR A C 1
ATOM 2016 O O . THR A 1 241 ? -19.766 12.789 10.531 1 98.19 241 THR A O 1
ATOM 2019 N N . ASN A 1 242 ? -20 13.453 12.586 1 94.75 242 ASN A N 1
ATOM 2020 C CA . ASN A 1 242 ? -19.938 12.102 13.141 1 94.75 242 ASN A CA 1
ATOM 2021 C C . ASN A 1 242 ? -21.203 11.758 13.914 1 94.75 242 ASN A C 1
ATOM 2023 O O . ASN A 1 242 ? -21.812 12.633 14.539 1 94.75 242 ASN A O 1
ATOM 2027 N N . HIS A 1 243 ? -21.594 10.516 13.898 1 89.88 243 HIS A N 1
ATOM 2028 C CA . HIS A 1 243 ? -22.844 10.102 14.547 1 89.88 243 HIS A CA 1
ATOM 2029 C C . HIS A 1 243 ? -22.562 9.242 15.773 1 89.88 243 HIS A C 1
ATOM 2031 O O . HIS A 1 243 ? -23.484 8.68 16.359 1 89.88 243 HIS A O 1
ATOM 2037 N N . MET A 1 244 ? -21.391 9.125 16.203 1 81.94 244 MET A N 1
ATOM 2038 C CA . MET A 1 244 ? -20.938 8.492 17.438 1 81.94 244 MET A CA 1
ATOM 2039 C C . MET A 1 244 ? -21.516 7.086 17.578 1 81.94 244 MET A C 1
ATOM 2041 O O . MET A 1 244 ? -22 6.715 18.641 1 81.94 244 MET A O 1
ATOM 2045 N N . GLU A 1 245 ? -21.656 6.461 16.547 1 79.5 245 GLU A N 1
ATOM 2046 C CA . GLU A 1 245 ? -22.141 5.086 16.625 1 79.5 245 GLU A CA 1
ATOM 2047 C C . GLU A 1 245 ? -21.109 4.164 17.25 1 79.5 245 GLU A C 1
ATOM 2049 O O . GLU A 1 245 ? -19.906 4.422 17.156 1 79.5 245 GLU A O 1
ATOM 2054 N N . PRO A 1 246 ? -21.578 3.182 18.016 1 71.88 246 PRO A N 1
ATOM 2055 C CA . PRO A 1 246 ? -20.656 2.324 18.766 1 71.88 246 PRO A CA 1
ATOM 2056 C C . PRO A 1 246 ? -19.547 1.737 17.875 1 71.88 246 PRO A C 1
ATOM 2058 O O . PRO A 1 246 ? -19.828 1.336 16.734 1 71.88 246 PRO A O 1
ATOM 2061 N N . GLY A 1 247 ? -18.375 2.029 18.266 1 63.72 247 GLY A N 1
ATOM 2062 C CA . GLY A 1 247 ? -17.188 1.459 17.641 1 63.72 247 GLY A CA 1
ATOM 2063 C C . GLY A 1 247 ? -16.094 1.144 18.641 1 63.72 247 GLY A C 1
ATOM 2064 O O . GLY A 1 247 ? -16.328 1.119 19.844 1 63.72 247 GLY A O 1
ATOM 2065 N N . ALA A 1 248 ? -15.008 0.739 18.25 1 53.94 248 ALA A N 1
ATOM 2066 C CA . ALA A 1 248 ? -13.883 0.305 19.062 1 53.94 248 ALA A CA 1
ATOM 2067 C C . ALA A 1 248 ? -13.516 1.367 20.094 1 53.94 248 ALA A C 1
ATOM 2069 O O . ALA A 1 248 ? -13.109 1.042 21.219 1 53.94 248 ALA A O 1
ATOM 2070 N N . HIS A 1 249 ? -13.625 2.562 19.781 1 51.38 249 HIS A N 1
ATOM 2071 C CA . HIS A 1 249 ? -13.18 3.654 20.625 1 51.38 249 HIS A CA 1
ATOM 2072 C C . HIS A 1 249 ? -14.25 4.031 21.641 1 51.38 249 HIS A C 1
ATOM 2074 O O . HIS A 1 249 ? -13.945 4.566 22.719 1 51.38 249 HIS A O 1
ATOM 2080 N N . ILE A 1 250 ? -15.516 3.867 21.312 1 52.06 250 ILE A N 1
ATOM 2081 C CA . ILE A 1 250 ? -16.578 4.406 22.156 1 52.06 250 ILE A CA 1
ATOM 2082 C C . ILE A 1 250 ? -16.938 3.393 23.25 1 52.06 250 ILE A C 1
ATOM 2084 O O . ILE A 1 250 ? -17.375 3.771 24.328 1 52.06 250 ILE A O 1
ATOM 2088 N N . ASN A 1 251 ? -16.656 2.115 23.062 1 46.88 251 ASN A N 1
ATOM 2089 C CA . ASN A 1 251 ? -17.109 1.184 24.094 1 46.88 251 ASN A CA 1
ATOM 2090 C C . ASN A 1 251 ? -16.172 1.163 25.297 1 46.88 251 ASN A C 1
ATOM 2092 O O . ASN A 1 251 ? -16.328 0.338 26.188 1 46.88 251 ASN A O 1
ATOM 2096 N N . ALA A 1 252 ? -15.141 1.885 25.219 1 44.16 252 ALA A N 1
ATOM 2097 C CA . ALA A 1 252 ? -14.352 1.562 26.406 1 44.16 252 ALA A CA 1
ATOM 2098 C C . ALA A 1 252 ? -15.094 1.945 27.688 1 44.16 252 ALA A C 1
ATOM 2100 O O . ALA A 1 252 ? -15.516 3.094 27.844 1 44.16 252 ALA A O 1
ATOM 2101 N N . LYS A 1 253 ? -15.555 0.896 28.234 1 44.62 253 LYS A N 1
ATOM 2102 C CA . LYS A 1 253 ? -16.281 0.862 29.5 1 44.62 253 LYS A CA 1
ATOM 2103 C C . LYS A 1 253 ? -15.922 2.07 30.375 1 44.62 253 LYS A C 1
ATOM 2105 O O . LYS A 1 253 ? -16.781 2.613 31.062 1 44.62 253 LYS A O 1
ATOM 2110 N N . ASP A 1 254 ? -14.781 2.312 30.531 1 37.91 254 ASP A N 1
ATOM 2111 C CA . ASP A 1 254 ? -14.359 3.207 31.609 1 37.91 254 ASP A CA 1
ATOM 2112 C C . ASP A 1 254 ? -14.43 4.668 31.172 1 37.91 254 ASP A C 1
ATOM 2114 O O . ASP A 1 254 ? -14.031 5.566 31.922 1 37.91 254 ASP A O 1
ATOM 2118 N N . ASN A 1 255 ? -14.453 4.945 29.953 1 42.56 255 ASN A N 1
ATOM 2119 C CA . ASN A 1 255 ? -14.508 6.371 29.641 1 42.56 255 ASN A CA 1
ATOM 2120 C C . ASN A 1 255 ? -15.898 6.945 29.891 1 42.56 255 ASN A C 1
ATOM 2122 O O . ASN A 1 255 ? -16.766 6.855 29.031 1 42.56 255 ASN A O 1
ATOM 2126 N N . VAL A 1 256 ? -16.234 7.078 31.047 1 39.53 256 VAL A N 1
ATOM 2127 C CA . VAL A 1 256 ? -17.344 7.746 31.719 1 39.53 256 VAL A CA 1
ATOM 2128 C C . VAL A 1 256 ? -17.641 9.07 31.016 1 39.53 256 VAL A C 1
ATOM 2130 O O . VAL A 1 256 ? -18.469 9.859 31.484 1 39.53 256 VAL A O 1
ATOM 2133 N N . VAL A 1 257 ? -16.766 9.578 30.281 1 47.91 257 VAL A N 1
ATOM 2134 C CA . VAL A 1 257 ? -17.297 10.859 29.812 1 47.91 257 VAL A CA 1
ATOM 2135 C C . VAL A 1 257 ? -18.516 10.625 28.938 1 47.91 257 VAL A C 1
ATOM 2137 O O . VAL A 1 257 ? -18.453 9.906 27.938 1 47.91 257 VAL A O 1
ATOM 2140 N N . LYS A 1 258 ? -19.688 10.688 29.484 1 54.69 258 LYS A N 1
ATOM 2141 C CA . LYS A 1 258 ? -20.953 10.711 28.781 1 54.69 258 LYS A CA 1
ATOM 2142 C C . LYS A 1 258 ? -20.844 11.5 27.484 1 54.69 258 LYS A C 1
ATOM 2144 O O . LYS A 1 258 ? -20.797 12.734 27.5 1 54.69 258 LYS A O 1
ATOM 2149 N N . HIS A 1 259 ? -20.281 10.812 26.469 1 65.69 259 HIS A N 1
ATOM 2150 C CA . HIS A 1 259 ? -20.266 11.508 25.188 1 65.69 259 HIS A CA 1
ATOM 2151 C C . HIS A 1 259 ? -21.672 11.805 24.688 1 65.69 259 HIS A C 1
ATOM 2153 O O . HIS A 1 259 ? -22.438 10.883 24.375 1 65.69 259 HIS A O 1
ATOM 2159 N N . LYS A 1 260 ? -22.141 13.109 25.016 1 80.31 260 LYS A N 1
ATOM 2160 C CA . LYS A 1 260 ? -23.391 13.57 24.422 1 80.31 260 LYS A CA 1
ATOM 2161 C C . LYS A 1 260 ? -23.25 13.75 22.906 1 80.31 260 LYS A C 1
ATOM 2163 O O . LYS A 1 260 ? -22.328 14.43 22.453 1 80.31 260 LYS A O 1
ATOM 2168 N N . LYS A 1 261 ? -24.016 13.109 22.234 1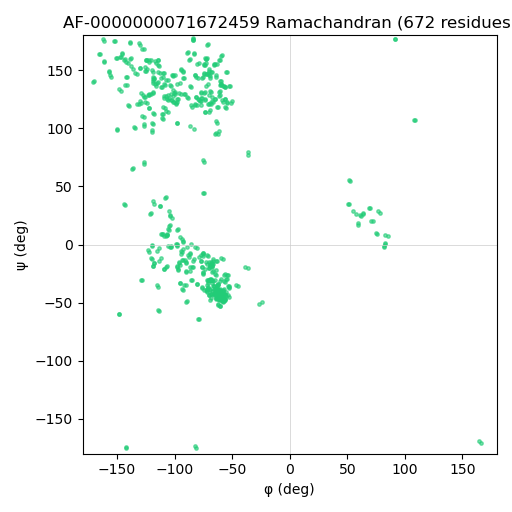 84.75 261 LYS A N 1
ATOM 2169 C CA . LYS A 1 261 ? -24.016 13.172 20.781 1 84.75 261 LYS A CA 1
ATOM 2170 C C . LYS A 1 261 ? -23.922 14.617 20.297 1 84.75 261 LYS A C 1
ATOM 2172 O O . LYS A 1 261 ? -23.266 14.898 19.281 1 84.75 261 LYS A O 1
ATOM 2177 N N . GLU A 1 262 ? -24.562 15.531 21.047 1 87.62 262 GLU A N 1
ATOM 2178 C CA . GLU A 1 262 ? -24.625 16.938 20.641 1 87.62 262 GLU A CA 1
ATOM 2179 C C . GLU A 1 262 ? -23.25 17.594 20.703 1 87.62 262 GLU A C 1
ATOM 2181 O O . GLU A 1 262 ? -23.016 18.625 20.062 1 87.62 262 GLU A O 1
ATOM 2186 N N . ASP A 1 263 ? -22.375 16.938 21.422 1 90.88 263 ASP A N 1
ATOM 2187 C CA . ASP A 1 263 ? -21.016 17.469 21.547 1 90.88 263 ASP A CA 1
ATOM 2188 C C . ASP A 1 263 ? -20.203 17.188 20.281 1 90.88 263 ASP A C 1
ATOM 2190 O O . ASP A 1 263 ? -19.188 17.828 20.047 1 90.88 263 ASP A O 1
ATOM 2194 N N . PHE A 1 264 ? -20.719 16.297 19.453 1 92.62 264 PHE A N 1
ATOM 2195 C CA . PHE A 1 264 ? -19.875 15.844 18.359 1 92.62 264 PHE A CA 1
ATOM 2196 C C . PHE A 1 264 ? -20.609 15.961 17.016 1 92.62 264 PHE A C 1
ATOM 2198 O O . PHE A 1 264 ? -19.984 16.172 15.977 1 92.62 264 PHE A O 1
ATOM 2205 N N . GLU A 1 265 ? -21.906 15.812 17.078 1 95.38 265 GLU A N 1
ATOM 2206 C CA . GLU A 1 265 ? -22.688 15.977 15.852 1 95.38 265 GLU A CA 1
ATOM 2207 C C . GLU A 1 265 ? -22.859 17.453 15.5 1 95.38 265 GLU A C 1
ATOM 2209 O O . GLU A 1 265 ? -23.219 18.266 16.344 1 95.38 265 GLU A O 1
ATOM 2214 N N . VAL A 1 266 ? -22.578 17.766 14.258 1 97.25 266 VAL A N 1
ATOM 2215 C CA . VAL A 1 266 ? -22.703 19.141 13.789 1 97.25 266 VAL A CA 1
ATOM 2216 C C . VAL A 1 266 ? -23.516 19.172 12.492 1 97.25 266 VAL A C 1
ATOM 2218 O O . VAL A 1 266 ? -23.609 18.172 11.789 1 97.25 266 VAL A O 1
ATOM 2221 N N . PRO A 1 267 ? -24.234 20.344 12.25 1 97.69 267 PRO A N 1
ATOM 2222 C CA . PRO A 1 267 ? -24.938 20.438 10.969 1 97.69 267 PRO A CA 1
ATOM 2223 C C . PRO A 1 267 ? -23.984 20.469 9.773 1 97.69 267 PRO A C 1
ATOM 2225 O O . PRO A 1 267 ? -22.844 20.906 9.906 1 97.69 267 PRO A O 1
ATOM 2228 N N . LEU A 1 268 ? -24.484 20.047 8.578 1 98.62 268 LEU A N 1
ATOM 2229 C CA . LEU A 1 268 ? -23.672 20 7.371 1 98.62 268 LEU A CA 1
ATOM 2230 C C . LEU A 1 268 ? -23.984 21.203 6.473 1 98.62 268 LEU A C 1
ATOM 2232 O O . LEU A 1 268 ? -25.125 21.656 6.406 1 98.62 268 LEU A O 1
ATOM 2236 N N . VAL A 1 269 ? -23.016 21.656 5.816 1 98.5 269 VAL A N 1
ATOM 2237 C CA . VAL A 1 269 ? -23.156 22.688 4.805 1 98.5 269 VAL A CA 1
ATOM 2238 C C . VAL A 1 269 ? -23.984 22.172 3.637 1 98.5 269 VAL A C 1
ATOM 2240 O O . VAL A 1 269 ? -23.641 21.156 3.027 1 98.5 269 VAL A O 1
ATOM 2243 N N . GLU A 1 270 ? -25.047 22.891 3.293 1 97.44 270 GLU A N 1
ATOM 2244 C CA . GLU A 1 270 ? -25.953 22.406 2.246 1 97.44 270 GLU A CA 1
ATOM 2245 C C . GLU A 1 270 ? -26.078 23.438 1.116 1 97.44 270 GLU A C 1
ATOM 2247 O O . GLU A 1 270 ? -26.703 23.156 0.091 1 97.44 270 GLU A O 1
ATOM 2252 N N . ASP A 1 271 ? -25.469 24.562 1.323 1 96.56 271 ASP A N 1
ATOM 2253 C CA . ASP A 1 271 ? -25.516 25.625 0.331 1 96.56 271 ASP A CA 1
ATOM 2254 C C . ASP A 1 271 ? -24.109 26.172 0.045 1 96.56 271 ASP A C 1
ATOM 2256 O O . ASP A 1 271 ? -23.141 25.766 0.695 1 96.56 271 ASP A O 1
ATOM 2260 N N . ASP A 1 272 ? -24.109 27.031 -0.953 1 96.56 272 ASP A N 1
ATOM 2261 C CA . ASP A 1 272 ? -22.844 27.672 -1.298 1 96.56 272 ASP A CA 1
ATOM 2262 C C . ASP A 1 272 ? -22.25 28.391 -0.093 1 96.56 272 ASP A C 1
ATOM 2264 O O . ASP A 1 272 ? -22.828 29.359 0.411 1 96.56 272 ASP A O 1
ATOM 2268 N N . PHE A 1 273 ? -21.078 27.953 0.318 1 97.81 273 PHE A N 1
ATOM 2269 C CA . PHE A 1 273 ? -20.484 28.438 1.559 1 97.81 273 PHE A CA 1
ATOM 2270 C C . PHE A 1 273 ? -19.641 29.688 1.307 1 97.81 273 PHE A C 1
ATOM 2272 O O . PHE A 1 273 ? -19.234 30.359 2.25 1 97.81 273 PHE A O 1
ATOM 2279 N N . THR A 1 274 ? -19.375 30.109 0.079 1 97 274 THR A N 1
ATOM 2280 C CA . THR A 1 274 ? -18.453 31.188 -0.226 1 97 274 THR A CA 1
ATOM 2281 C C . THR A 1 274 ? -19 32.531 0.288 1 97 274 THR A C 1
ATOM 2283 O O . THR A 1 274 ? -18.234 33.406 0.682 1 97 274 THR A O 1
ATOM 2286 N N . SER A 1 275 ? -20.281 32.688 0.279 1 96.25 275 SER A N 1
ATOM 2287 C CA . SER A 1 275 ? -20.906 33.906 0.734 1 96.25 275 SER A CA 1
ATOM 2288 C C . SER A 1 275 ? -20.656 34.156 2.223 1 96.25 275 SER A C 1
ATOM 2290 O O . SER A 1 275 ? -20.781 35.281 2.715 1 96.25 275 SER A O 1
ATOM 2292 N N . LEU A 1 276 ? -20.328 33.062 2.969 1 97.25 276 LEU A N 1
ATOM 2293 C CA . LEU A 1 276 ? -20.125 33.156 4.41 1 97.25 276 LEU A CA 1
ATOM 2294 C C . LEU A 1 276 ? -18.656 33.469 4.723 1 97.25 276 LEU A C 1
ATOM 2296 O O . LEU A 1 276 ? -18.344 33.906 5.84 1 97.25 276 LEU A O 1
ATOM 2300 N N . LEU A 1 277 ? -17.781 33.312 3.75 1 98.06 277 LEU A N 1
ATOM 2301 C CA . LEU A 1 277 ? -16.359 33.562 3.947 1 98.06 277 LEU A CA 1
ATOM 2302 C C . LEU A 1 277 ? -16.078 35.062 4.016 1 98.06 277 LEU A C 1
ATOM 2304 O O . LEU A 1 277 ? -16.828 35.875 3.471 1 98.06 277 LEU A O 1
ATOM 2308 N N . PRO A 1 278 ? -14.953 35.406 4.711 1 97.44 278 PRO A N 1
ATOM 2309 C CA . PRO A 1 278 ? -14.555 36.812 4.672 1 97.44 278 PRO A CA 1
ATOM 2310 C C . PRO A 1 278 ? -14.391 37.344 3.246 1 97.44 278 PRO A C 1
ATOM 2312 O O . PRO A 1 278 ? -13.617 36.781 2.463 1 97.44 278 PRO A O 1
ATOM 2315 N N . ALA A 1 279 ? -15.156 38.406 2.951 1 96.88 279 ALA A N 1
ATOM 2316 C CA . ALA A 1 279 ? -15.117 39.062 1.64 1 96.88 279 ALA A CA 1
ATOM 2317 C C . ALA A 1 279 ? -15.484 38.062 0.536 1 96.88 279 ALA A C 1
ATOM 2319 O O . ALA A 1 279 ? -15.086 38.25 -0.619 1 96.88 279 ALA A O 1
ATOM 2320 N N . GLY A 1 280 ? -16.078 36.938 0.87 1 97.19 280 GLY A N 1
ATOM 2321 C CA . GLY A 1 280 ? -16.656 36.031 -0.091 1 97.19 280 GLY A CA 1
ATOM 2322 C C . GLY A 1 280 ? -15.633 35.062 -0.661 1 97.19 280 GLY A C 1
ATOM 2323 O O . GLY A 1 280 ? -15.914 34.344 -1.629 1 97.19 280 GLY A O 1
ATOM 2324 N N . LYS A 1 281 ? -14.414 35.062 -0.106 1 97.88 281 LYS A N 1
ATOM 2325 C CA . LYS A 1 281 ? -13.375 34.156 -0.591 1 97.88 281 LYS A CA 1
ATOM 2326 C C . LYS A 1 281 ? -12.477 33.688 0.55 1 97.88 281 LYS A C 1
ATOM 2328 O O . LYS A 1 281 ? -12.531 34.219 1.653 1 97.88 281 LYS A O 1
ATOM 2333 N N . LEU A 1 282 ? -11.727 32.656 0.288 1 98.06 282 LEU A N 1
ATOM 2334 C CA . LEU A 1 282 ? -10.727 32.25 1.273 1 98.06 282 LEU A CA 1
ATOM 2335 C C . LEU A 1 282 ? -9.711 33.344 1.504 1 98.06 282 LEU A C 1
ATOM 2337 O O . LEU A 1 282 ? -9.211 33.938 0.549 1 98.06 282 LEU A O 1
ATOM 2341 N N . PRO A 1 283 ? -9.43 33.688 2.781 1 97.69 283 PRO A N 1
ATOM 2342 C CA . PRO A 1 283 ? -8.438 34.719 3.055 1 97.69 283 PRO A CA 1
ATOM 2343 C C . PRO A 1 283 ? -7.035 34.344 2.588 1 97.69 283 PRO A C 1
ATOM 2345 O O . PRO A 1 283 ? -6.727 33.188 2.436 1 97.69 283 PRO A O 1
ATOM 2348 N N . PRO A 1 284 ? -6.18 35.469 2.316 1 97.12 284 PRO A N 1
ATOM 2349 C CA . PRO A 1 284 ? -4.766 35.156 2.113 1 97.12 284 PRO A CA 1
ATOM 2350 C C . PRO A 1 284 ? -4.168 34.375 3.273 1 97.12 284 PRO A C 1
ATOM 2352 O O . PRO A 1 284 ? -4.559 34.562 4.426 1 97.12 284 PRO A O 1
ATOM 2355 N N . ALA A 1 285 ? -3.229 33.562 2.943 1 97.56 285 ALA A N 1
ATOM 2356 C CA . ALA A 1 285 ? -2.621 32.688 3.951 1 97.56 285 ALA A CA 1
ATOM 2357 C C . ALA A 1 285 ? -2.117 33.5 5.141 1 97.56 285 ALA A C 1
ATOM 2359 O O . ALA A 1 285 ? -2.219 33.062 6.289 1 97.56 285 ALA A O 1
ATOM 2360 N N . SER A 1 286 ? -1.627 34.656 4.883 1 95.88 286 SER A N 1
ATOM 2361 C CA . SER A 1 286 ? -1.033 35.5 5.91 1 95.88 286 SER A CA 1
ATOM 2362 C C . SER A 1 286 ? -2.096 36.031 6.867 1 95.88 286 SER A C 1
ATOM 2364 O O . SER A 1 286 ? -1.773 36.531 7.957 1 95.88 286 SER A O 1
ATOM 2366 N N . LYS A 1 287 ? -3.322 35.938 6.492 1 96.44 287 LYS A N 1
ATOM 2367 C CA . LYS A 1 287 ? -4.406 36.5 7.293 1 96.44 287 LYS A CA 1
ATOM 2368 C C . LYS A 1 287 ? -5.148 35.406 8.055 1 96.44 287 LYS A C 1
ATOM 2370 O O . LYS A 1 287 ? -6.059 35.719 8.836 1 96.44 287 LYS A O 1
ATOM 2375 N N . LEU A 1 288 ? -4.762 34.156 7.855 1 98.38 288 LEU A N 1
ATOM 2376 C CA . LEU A 1 288 ? -5.375 33.094 8.617 1 98.38 288 LEU A CA 1
ATOM 2377 C C . LEU A 1 288 ? -4.887 33.094 10.062 1 98.38 288 LEU A C 1
ATOM 2379 O O . LEU A 1 288 ? -3.682 33.062 10.312 1 98.38 288 LEU A O 1
ATOM 2383 N N . PRO A 1 289 ? -5.84 33.156 11.008 1 98.56 289 PRO A N 1
ATOM 2384 C CA . PRO A 1 289 ? -5.383 33.031 12.398 1 98.56 289 PRO A CA 1
ATOM 2385 C C . PRO A 1 289 ? -4.855 31.641 12.719 1 98.56 289 PRO A C 1
ATOM 2387 O O . PRO A 1 289 ? -5.285 30.656 12.117 1 98.56 289 PRO A O 1
ATOM 2390 N N . VAL A 1 290 ? -3.859 31.578 13.648 1 98.75 290 VAL A N 1
ATOM 2391 C CA . VAL A 1 290 ? -3.199 30.328 14.039 1 98.75 290 VAL A CA 1
ATOM 2392 C C . VAL A 1 290 ? -3.416 30.062 15.523 1 98.75 290 VAL A C 1
ATOM 2394 O O . VAL A 1 290 ? -3.307 30.984 16.344 1 98.75 290 VAL A O 1
ATOM 2397 N N . ILE A 1 291 ? -3.838 28.859 15.836 1 98.81 291 ILE A N 1
ATOM 2398 C CA . ILE A 1 291 ? -3.924 28.484 17.234 1 98.81 291 ILE A CA 1
ATOM 2399 C C . ILE A 1 291 ? -3.105 27.203 17.469 1 98.81 291 ILE A C 1
ATOM 2401 O O . ILE A 1 291 ? -2.938 26.391 16.562 1 98.81 291 ILE A O 1
ATOM 2405 N N . ASN A 1 292 ? -2.555 27.094 18.703 1 98.69 292 ASN A N 1
ATOM 2406 C CA . ASN A 1 292 ? -1.752 25.922 19.031 1 98.69 292 ASN A CA 1
ATOM 2407 C C . ASN A 1 292 ? -2.629 24.734 19.438 1 98.69 292 ASN A C 1
ATOM 2409 O O . ASN A 1 292 ? -3.848 24.781 19.266 1 98.69 292 ASN A O 1
ATOM 2413 N N . LEU A 1 293 ? -2.018 23.688 19.875 1 98.56 293 LEU A N 1
ATOM 2414 C CA . LEU A 1 293 ? -2.672 22.438 20.25 1 98.56 293 LEU A CA 1
ATOM 2415 C C . LEU A 1 293 ? -3.764 22.688 21.281 1 98.56 293 LEU A C 1
ATOM 2417 O O . LEU A 1 293 ? -4.777 21.984 21.312 1 98.56 293 LEU A O 1
ATOM 2421 N N . PHE A 1 294 ? -3.689 23.766 22.109 1 98 294 PHE A N 1
ATOM 2422 C CA . PHE A 1 294 ? -4.578 24.047 23.234 1 98 294 PHE A CA 1
ATOM 2423 C C . PHE A 1 294 ? -5.547 25.172 22.906 1 98 294 PHE A C 1
ATOM 2425 O O . PHE A 1 294 ? -6.117 25.781 23.797 1 98 294 PHE A O 1
ATOM 2432 N N . ASN A 1 295 ? -5.625 25.516 21.641 1 98.19 295 ASN A N 1
ATOM 2433 C CA . ASN A 1 295 ? -6.543 26.531 21.141 1 98.19 295 ASN A CA 1
ATOM 2434 C C . ASN A 1 295 ? -6.148 27.938 21.609 1 98.19 295 ASN A C 1
ATOM 2436 O O . ASN A 1 295 ? -7.012 28.766 21.906 1 98.19 295 ASN A O 1
ATOM 2440 N N . GLN A 1 296 ? -4.898 28.141 21.781 1 98.06 296 GLN A N 1
ATOM 2441 C CA . GLN A 1 296 ? -4.379 29.469 22.109 1 98.06 296 GLN A CA 1
ATOM 2442 C C . GLN A 1 296 ? -3.734 30.125 20.891 1 98.06 296 GLN A C 1
ATOM 2444 O O . GLN A 1 296 ? -3.049 29.469 20.109 1 98.06 296 GLN A O 1
ATOM 2449 N N . PRO A 1 297 ? -4.035 31.453 20.703 1 98.31 297 PRO A N 1
ATOM 2450 C CA . PRO A 1 297 ? -3.412 32.125 19.578 1 98.31 297 PRO A CA 1
ATOM 2451 C C . PRO A 1 297 ? -1.887 32.125 19.641 1 98.31 297 PRO A C 1
ATOM 2453 O O . PRO A 1 297 ? -1.313 32.312 20.719 1 98.31 297 PRO A O 1
ATOM 2456 N N . ILE A 1 298 ? -1.284 31.891 18.547 1 98.38 298 ILE A N 1
ATOM 2457 C CA . ILE A 1 298 ? 0.17 31.844 18.453 1 98.38 298 ILE A CA 1
ATOM 2458 C C . ILE A 1 298 ? 0.596 32 17 1 98.38 298 ILE A C 1
ATOM 2460 O O . ILE A 1 298 ? -0.222 31.875 16.078 1 98.38 298 ILE A O 1
ATOM 2464 N N . SER A 1 299 ? 1.852 32.438 16.766 1 98.06 299 SER A N 1
ATOM 2465 C CA . SER A 1 299 ? 2.371 32.531 15.398 1 98.06 299 SER A CA 1
ATOM 2466 C C . SER A 1 299 ? 2.891 31.172 14.938 1 98.06 299 SER A C 1
ATOM 2468 O O . SER A 1 299 ? 3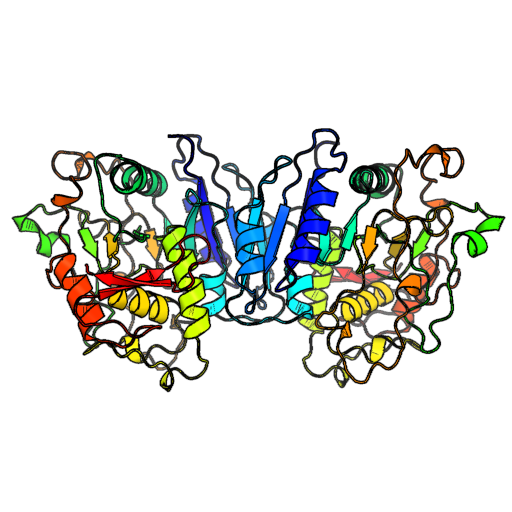.158 30.281 15.75 1 98.06 299 SER A O 1
ATOM 2470 N N . LEU A 1 300 ? 3.066 31.047 13.633 1 98.31 300 LEU A N 1
ATOM 2471 C CA . LEU A 1 300 ? 3.666 29.828 13.078 1 98.31 300 LEU A CA 1
ATOM 2472 C C . LEU A 1 300 ? 5.074 29.625 13.625 1 98.31 300 LEU A C 1
ATOM 2474 O O . LEU A 1 300 ? 5.48 28.5 13.906 1 98.31 300 LEU A O 1
ATOM 2478 N N . LYS A 1 301 ? 5.793 30.688 13.742 1 97.88 301 LYS A N 1
ATOM 2479 C CA . LYS A 1 301 ? 7.129 30.609 14.328 1 97.88 301 LYS A CA 1
ATOM 2480 C C . LYS A 1 301 ? 7.062 30.141 15.781 1 97.88 301 LYS A C 1
ATOM 2482 O O . LYS A 1 301 ? 7.941 29.406 16.234 1 97.88 301 LYS A O 1
ATOM 2487 N N . GLY A 1 302 ? 6.074 30.672 16.469 1 98.31 302 GLY A N 1
ATOM 2488 C CA . GLY A 1 302 ? 5.883 30.234 17.859 1 98.31 302 GLY A CA 1
ATOM 2489 C C . GLY A 1 302 ? 5.609 28.75 17.984 1 98.31 302 GLY A C 1
ATOM 2490 O O . GLY A 1 302 ? 6.059 28.125 18.938 1 98.31 302 GLY A O 1
ATOM 2491 N N . LEU A 1 303 ? 4.82 28.188 17.078 1 98.56 303 LEU A N 1
ATOM 2492 C CA . LEU A 1 303 ? 4.582 26.75 17.062 1 98.56 303 LEU A CA 1
ATOM 2493 C C . LEU A 1 303 ? 5.895 25.984 16.906 1 98.56 303 LEU A C 1
ATOM 2495 O O . LEU A 1 303 ? 6.141 25.016 17.625 1 98.56 303 LEU A O 1
ATOM 2499 N N . LYS A 1 304 ? 6.715 26.406 15.953 1 98.12 304 LYS A N 1
ATOM 2500 C CA . LYS A 1 304 ? 8.008 25.781 15.703 1 98.12 304 LYS A CA 1
ATOM 2501 C C . LYS A 1 304 ? 8.906 25.875 16.922 1 98.12 304 LYS A C 1
ATOM 2503 O O . LYS A 1 304 ? 9.594 24.906 17.281 1 98.12 304 LYS A O 1
ATOM 2508 N N . ALA A 1 305 ? 8.922 26.984 17.547 1 98 305 ALA A N 1
ATOM 2509 C CA . ALA A 1 305 ? 9.734 27.203 18.734 1 98 305 ALA A CA 1
ATOM 2510 C C . ALA A 1 305 ? 9.32 26.266 19.859 1 98 305 ALA A C 1
ATOM 2512 O O . ALA A 1 305 ? 10.164 25.734 20.594 1 98 305 ALA A O 1
ATOM 2513 N N . ALA A 1 306 ? 8.023 26.125 20.062 1 97.62 306 ALA A N 1
ATOM 2514 C CA . ALA A 1 306 ? 7.527 25.234 21.109 1 97.62 306 ALA A CA 1
ATOM 2515 C C . ALA A 1 306 ? 7.977 23.797 20.844 1 97.62 306 ALA A C 1
ATOM 2517 O O . ALA A 1 306 ? 8.367 23.078 21.781 1 97.62 306 ALA A O 1
ATOM 2518 N N . GLY A 1 307 ? 7.906 23.359 19.594 1 97.12 307 GLY A N 1
ATOM 2519 C CA . GLY A 1 307 ? 8.375 22.031 19.234 1 97.12 307 GLY A CA 1
ATOM 2520 C C . GLY A 1 307 ? 9.867 21.844 19.469 1 97.12 307 GLY A C 1
ATOM 2521 O O . GLY A 1 307 ? 10.289 20.812 20 1 97.12 307 GLY A O 1
ATOM 2522 N N . ALA A 1 308 ? 10.578 22.797 19.062 1 97.25 308 ALA A N 1
ATOM 2523 C CA . ALA A 1 308 ? 12.031 22.75 19.219 1 97.25 308 ALA A CA 1
ATOM 2524 C C . ALA A 1 308 ? 12.406 22.688 20.703 1 97.25 308 ALA A C 1
ATOM 2526 O O . ALA A 1 308 ? 13.328 21.953 21.078 1 97.25 308 ALA A O 1
ATOM 2527 N N . LYS A 1 309 ? 11.781 23.438 21.453 1 96.44 309 LYS A N 1
ATOM 2528 C CA . LYS A 1 309 ? 12.055 23.5 22.891 1 96.44 309 LYS A CA 1
ATOM 2529 C C . LYS A 1 309 ? 11.75 22.172 23.562 1 96.44 309 LYS A C 1
ATOM 2531 O O . LYS A 1 309 ? 12.438 21.781 24.516 1 96.44 309 LYS A O 1
ATOM 2536 N N . LEU A 1 310 ? 10.688 21.484 23.141 1 95.44 310 LEU A N 1
ATOM 2537 C CA . LEU A 1 310 ? 10.367 20.188 23.719 1 95.44 310 LEU A CA 1
ATOM 2538 C C . LEU A 1 310 ? 11.547 19.234 23.609 1 95.44 310 LEU A C 1
ATOM 2540 O O . LEU A 1 310 ? 11.797 18.438 24.516 1 95.44 310 LEU A O 1
ATOM 2544 N N . GLY A 1 311 ? 12.305 19.219 22.438 1 91.94 311 GLY A N 1
ATOM 2545 C CA . GLY A 1 311 ? 13.57 18.516 22.266 1 91.94 311 GLY A CA 1
ATOM 2546 C C . GLY A 1 311 ? 13.422 17.016 22.219 1 91.94 311 GLY A C 1
ATOM 2547 O O . GLY A 1 311 ? 14.391 16.281 22.391 1 91.94 311 GLY A O 1
ATOM 2548 N N . GLN A 1 312 ? 12.32 16.453 21.953 1 92.38 312 GLN A N 1
ATOM 2549 C CA . GLN A 1 312 ? 12.055 15.016 22 1 92.38 312 GLN A CA 1
ATOM 2550 C C . GLN A 1 312 ? 11.805 14.469 20.594 1 92.38 312 GLN A C 1
ATOM 2552 O O . GLN A 1 312 ? 10.945 13.609 20.406 1 92.38 312 GLN A O 1
ATOM 2557 N N . ASP A 1 313 ? 12.453 15.023 19.578 1 94.12 313 ASP A N 1
ATOM 2558 C CA . ASP A 1 313 ? 12.234 14.602 18.203 1 94.12 313 ASP A CA 1
ATOM 2559 C C . ASP A 1 313 ? 13.086 13.383 17.859 1 94.12 313 ASP A C 1
ATOM 2561 O O . ASP A 1 313 ? 13.773 12.828 18.719 1 94.12 313 ASP A O 1
ATOM 2565 N N . VAL A 1 314 ? 12.922 12.891 16.719 1 94.62 314 VAL A N 1
ATOM 2566 C CA . VAL A 1 314 ? 13.5 11.633 16.281 1 94.62 314 VAL A CA 1
ATOM 2567 C C . VAL A 1 314 ? 15.016 11.781 16.141 1 94.62 314 VAL A C 1
ATOM 2569 O O . VAL A 1 314 ? 15.758 10.797 16.219 1 94.62 314 VAL A O 1
ATOM 2572 N N . ILE A 1 315 ? 15.484 12.977 15.82 1 95.06 315 ILE A N 1
ATOM 2573 C CA . ILE A 1 315 ? 16.906 13.312 15.891 1 95.06 315 ILE A CA 1
ATOM 2574 C C . ILE A 1 315 ? 17.094 14.555 16.766 1 95.06 315 ILE A C 1
ATOM 2576 O O . ILE A 1 315 ? 16.156 15.352 16.922 1 95.06 315 ILE A O 1
ATOM 2580 N N . SER A 1 316 ? 18.297 14.75 17.297 1 94.12 316 SER A N 1
ATOM 2581 C CA . SER A 1 316 ? 18.562 15.852 18.203 1 94.12 316 SER A CA 1
ATOM 2582 C C . SER A 1 316 ? 18.906 17.125 17.438 1 94.12 316 SER A C 1
ATOM 2584 O O . SER A 1 316 ? 19.844 17.141 16.625 1 94.12 316 SER A O 1
ATOM 2586 N N . CYS A 1 317 ? 18.125 18.141 17.641 1 96.25 317 CYS A N 1
ATOM 2587 C CA . CYS A 1 317 ? 18.344 19.469 17.062 1 96.25 317 CYS A CA 1
ATOM 2588 C C . CYS A 1 317 ? 18.453 20.516 18.156 1 96.25 317 CYS A C 1
ATOM 2590 O O . CYS A 1 317 ? 18.031 20.297 19.297 1 96.25 317 CYS A O 1
ATOM 2592 N N . SER A 1 318 ? 19.062 21.625 17.812 1 94.31 318 SER A N 1
ATOM 2593 C CA . SER A 1 318 ? 19.109 22.75 18.734 1 94.31 318 SER A CA 1
ATOM 2594 C C . SER A 1 318 ? 17.75 23.406 18.891 1 94.31 318 SER A C 1
ATOM 2596 O O . SER A 1 318 ? 16.828 23.109 18.125 1 94.31 318 SER A O 1
ATOM 2598 N N . GLU A 1 319 ? 17.641 24.328 19.812 1 93.94 319 GLU A N 1
ATOM 2599 C CA . GLU A 1 319 ? 16.359 24.969 20.125 1 93.94 319 GLU A CA 1
ATOM 2600 C C . GLU A 1 319 ? 15.93 25.906 19 1 93.94 319 GLU A C 1
ATOM 2602 O O . GLU A 1 319 ? 14.773 26.344 18.953 1 93.94 319 GLU A O 1
ATOM 2607 N N . SER A 1 320 ? 16.766 26.156 18.094 1 95.62 320 SER A N 1
ATOM 2608 C CA . SER A 1 320 ? 16.438 27.031 16.969 1 95.62 320 SER A CA 1
ATOM 2609 C C . SER A 1 320 ? 16.312 26.234 15.672 1 95.62 320 SER A C 1
ATOM 2611 O O . SER A 1 320 ? 16.25 26.828 14.586 1 95.62 320 SER A O 1
ATOM 2613 N N . GLU A 1 321 ? 16.359 24.938 15.844 1 96.81 321 GLU A N 1
ATOM 2614 C CA . GLU A 1 321 ? 16.328 24.078 14.664 1 96.81 321 GLU A CA 1
ATOM 2615 C C . GLU A 1 321 ? 15.18 23.078 14.742 1 96.81 321 GLU A C 1
ATOM 2617 O O . GLU A 1 321 ? 14.727 22.719 15.836 1 96.81 321 GLU A O 1
ATOM 2622 N N . LEU A 1 322 ? 14.688 22.688 13.656 1 96.69 322 LEU A N 1
ATOM 2623 C CA . LEU A 1 322 ? 13.719 21.594 13.539 1 96.69 322 LEU A CA 1
ATOM 2624 C C . LEU A 1 322 ? 14.242 20.5 12.609 1 96.69 322 LEU A C 1
ATOM 2626 O O . LEU A 1 322 ? 15.125 20.75 11.781 1 96.69 322 LEU A O 1
ATOM 2630 N N . VAL A 1 323 ? 13.742 19.344 12.773 1 96.88 323 VAL A N 1
ATOM 2631 C CA . VAL A 1 323 ? 14.07 18.219 11.906 1 96.88 323 VAL A CA 1
ATOM 2632 C C . VAL A 1 323 ? 13.516 18.453 10.508 1 96.88 323 VAL A C 1
ATOM 2634 O O . VAL A 1 323 ? 12.344 18.797 10.344 1 96.88 323 VAL A O 1
ATOM 2637 N N . ILE A 1 324 ? 14.312 18.359 9.5 1 95.94 324 ILE A N 1
ATOM 2638 C CA . ILE A 1 324 ? 13.898 18.328 8.102 1 95.94 324 ILE A CA 1
ATOM 2639 C C . ILE A 1 324 ? 14.023 16.906 7.551 1 95.94 324 ILE A C 1
ATOM 2641 O O . ILE A 1 324 ? 14.977 16.188 7.871 1 95.94 324 ILE A O 1
ATOM 2645 N N . VAL A 1 325 ? 13.07 16.578 6.754 1 97 325 VAL A N 1
ATOM 2646 C CA . VAL A 1 325 ? 13.039 15.203 6.246 1 97 325 VAL A CA 1
ATOM 2647 C C . VAL A 1 325 ? 13.273 15.203 4.738 1 97 325 VAL A C 1
ATOM 2649 O O . VAL A 1 325 ? 13.195 16.25 4.094 1 97 325 VAL A O 1
ATOM 2652 N N . ASP A 1 326 ? 13.703 14.031 4.219 1 96.31 326 ASP A N 1
ATOM 2653 C CA . ASP A 1 326 ? 13.594 13.773 2.785 1 96.31 326 ASP A CA 1
ATOM 2654 C C . ASP A 1 326 ? 12.133 13.586 2.373 1 96.31 326 ASP A C 1
ATOM 2656 O O . ASP A 1 326 ? 11.484 12.625 2.781 1 96.31 326 ASP A O 1
ATOM 2660 N N . HIS A 1 327 ? 11.625 14.492 1.575 1 93.31 327 HIS A N 1
ATOM 2661 C CA . HIS A 1 327 ? 10.195 14.516 1.294 1 93.31 327 HIS A CA 1
ATOM 2662 C C . HIS A 1 327 ? 9.781 13.305 0.467 1 93.31 327 HIS A C 1
ATOM 2664 O O . HIS A 1 327 ? 8.594 12.977 0.396 1 93.31 327 HIS A O 1
ATOM 2670 N N . ARG A 1 328 ? 10.727 12.633 -0.187 1 92.56 328 ARG A N 1
ATOM 2671 C CA . ARG A 1 328 ? 10.414 11.461 -0.997 1 92.56 328 ARG A CA 1
ATOM 2672 C C . ARG A 1 328 ? 10.25 10.219 -0.125 1 92.56 328 ARG A C 1
ATOM 2674 O O . ARG A 1 328 ? 9.422 9.352 -0.416 1 92.56 328 ARG A O 1
ATOM 2681 N N . THR A 1 329 ? 11.031 10.141 0.964 1 94.88 329 THR A N 1
ATOM 2682 C CA . THR A 1 329 ? 11.008 8.938 1.789 1 94.88 329 THR A CA 1
ATOM 2683 C C . THR A 1 329 ? 10.336 9.211 3.131 1 94.88 329 THR A C 1
ATOM 2685 O O . THR A 1 329 ? 9.898 8.281 3.814 1 94.88 329 THR A O 1
ATOM 2688 N N . GLY A 1 330 ? 10.266 10.477 3.562 1 96.38 330 GLY A N 1
ATOM 2689 C CA . GLY A 1 330 ? 9.758 10.844 4.875 1 96.38 330 GLY A CA 1
ATOM 2690 C C . GLY A 1 330 ? 10.797 10.688 5.977 1 96.38 330 GLY A C 1
ATOM 2691 O O . GLY A 1 330 ? 10.555 11.07 7.121 1 96.38 330 GLY A O 1
ATOM 2692 N N . LEU A 1 331 ? 12.016 10.211 5.641 1 96.62 331 LEU A N 1
ATOM 2693 C CA . LEU A 1 331 ? 13.039 9.914 6.637 1 96.62 331 LEU A CA 1
ATOM 2694 C C . LEU A 1 331 ? 13.742 11.188 7.09 1 96.62 331 LEU A C 1
ATOM 2696 O O . LEU A 1 331 ? 13.953 12.102 6.293 1 96.62 331 LEU A O 1
ATOM 2700 N N . PRO A 1 332 ? 14.078 11.242 8.391 1 96.5 332 PRO A N 1
ATOM 2701 C CA . PRO A 1 332 ? 14.812 12.422 8.859 1 96.5 332 PRO A CA 1
ATOM 2702 C C . PRO A 1 332 ? 16.156 12.609 8.148 1 96.5 332 PRO A C 1
ATOM 2704 O O . PRO A 1 332 ? 16.859 11.633 7.898 1 96.5 332 PRO A O 1
ATOM 2707 N N . LYS A 1 333 ? 16.422 13.797 7.836 1 95.88 333 LYS A N 1
ATOM 2708 C CA . LYS A 1 333 ? 17.641 14.102 7.094 1 95.88 333 LYS A CA 1
ATOM 2709 C C . LYS A 1 333 ? 18.609 14.938 7.941 1 95.88 333 LYS A C 1
ATOM 2711 O O . LYS A 1 333 ? 19.766 14.562 8.125 1 95.88 333 LYS A O 1
ATOM 2716 N N . ASN A 1 334 ? 18.141 16.047 8.406 1 96.94 334 ASN A N 1
ATOM 2717 C CA . ASN A 1 334 ? 18.984 16.969 9.18 1 96.94 334 ASN A CA 1
ATOM 2718 C C . ASN A 1 334 ? 18.141 17.969 9.977 1 96.94 334 ASN A C 1
ATOM 2720 O O . ASN A 1 334 ? 16.922 17.891 9.961 1 96.94 334 ASN A O 1
ATOM 2724 N N . CYS A 1 335 ? 18.891 18.797 10.773 1 97 335 CYS A N 1
ATOM 2725 C CA . CYS A 1 335 ? 18.281 19.906 11.477 1 97 335 CYS A CA 1
ATOM 2726 C C . CYS A 1 335 ? 18.469 21.203 10.703 1 97 335 CYS A C 1
ATOM 2728 O O . CYS A 1 335 ? 19.516 21.438 10.109 1 97 335 CYS A O 1
ATOM 2730 N N . THR A 1 336 ? 17.484 21.984 10.641 1 96.25 336 THR A N 1
ATOM 2731 C CA . THR A 1 336 ? 17.562 23.281 9.969 1 96.25 336 THR A CA 1
ATOM 2732 C C . THR A 1 336 ? 16.969 24.375 10.844 1 96.25 336 THR A C 1
ATOM 2734 O O . THR A 1 336 ? 15.953 24.172 11.508 1 96.25 336 THR A O 1
ATOM 2737 N N . LYS A 1 337 ? 17.5 25.547 10.766 1 96.88 337 LYS A N 1
ATOM 2738 C CA . LYS A 1 337 ? 16.984 26.703 11.492 1 96.88 337 LYS A CA 1
ATOM 2739 C C . LYS A 1 337 ? 15.656 27.188 10.914 1 96.88 337 LYS A C 1
ATOM 2741 O O . LYS A 1 337 ? 15.477 27.188 9.695 1 96.88 337 LYS A O 1
ATOM 2746 N N . PHE A 1 338 ? 14.773 27.516 11.805 1 94.62 338 PHE A N 1
ATOM 2747 C CA . PHE A 1 338 ? 13.484 28.016 11.336 1 94.62 338 PHE A CA 1
ATOM 2748 C C . PHE A 1 338 ? 13.352 29.5 11.602 1 94.62 338 PHE A C 1
ATOM 2750 O O . PHE A 1 338 ? 14.008 30.047 12.5 1 94.62 338 PHE A O 1
ATOM 2757 N N . TRP B 1 1 ? -16.016 -8.297 -24 1 45.78 1 TRP B N 1
ATOM 2758 C CA . TRP B 1 1 ? -14.586 -8.516 -23.875 1 45.78 1 TRP B CA 1
ATOM 2759 C C . TRP B 1 1 ? -13.953 -7.477 -22.953 1 45.78 1 TRP B C 1
ATOM 2761 O O . TRP B 1 1 ? -12.812 -7.645 -22.5 1 45.78 1 TRP B O 1
ATOM 2771 N N . TYR B 1 2 ? -14.789 -6.457 -22.547 1 63.78 2 TYR B N 1
ATOM 2772 C CA . TYR B 1 2 ? -14.383 -5.164 -22.016 1 63.78 2 TYR B CA 1
ATOM 2773 C C . TYR B 1 2 ? -14.531 -5.133 -20.484 1 63.78 2 TYR B C 1
ATOM 2775 O O . TYR B 1 2 ? -14.25 -4.113 -19.859 1 63.78 2 TYR B O 1
ATOM 2783 N N . LYS B 1 3 ? -14.508 -6.414 -20.016 1 85.19 3 LYS B N 1
ATOM 2784 C CA . LYS B 1 3 ? -14.805 -6.332 -18.594 1 85.19 3 LYS B CA 1
ATOM 2785 C C . LYS B 1 3 ? -13.594 -6.75 -17.75 1 85.19 3 LYS B C 1
ATOM 2787 O O . LYS B 1 3 ? -13.453 -6.32 -16.609 1 85.19 3 LYS B O 1
ATOM 2792 N N . MET B 1 4 ? -12.656 -7.359 -18.406 1 93.88 4 MET B N 1
ATOM 2793 C CA . MET B 1 4 ? -11.508 -7.906 -17.688 1 93.88 4 MET B CA 1
ATOM 2794 C C . MET B 1 4 ? -10.57 -6.793 -17.219 1 93.88 4 MET B C 1
ATOM 2796 O O . MET B 1 4 ? -10.219 -5.91 -18 1 93.88 4 MET B O 1
ATOM 2800 N N . ARG B 1 5 ? -10.195 -6.836 -16.016 1 95.75 5 ARG B N 1
ATOM 2801 C CA . ARG B 1 5 ? -9.211 -5.918 -15.453 1 95.75 5 ARG B CA 1
ATOM 2802 C C . ARG B 1 5 ? -8.094 -6.672 -14.742 1 95.75 5 ARG B C 1
ATOM 2804 O O . ARG B 1 5 ? -8.312 -7.246 -13.672 1 95.75 5 ARG B O 1
ATOM 2811 N N . VAL B 1 6 ? -6.945 -6.645 -15.297 1 98.12 6 VAL B N 1
ATOM 2812 C CA . VAL B 1 6 ? -5.773 -7.277 -14.703 1 98.12 6 VAL B CA 1
ATOM 2813 C C . VAL B 1 6 ? -4.91 -6.223 -14.008 1 98.12 6 VAL B C 1
ATOM 2815 O O . VAL B 1 6 ? -4.637 -5.164 -14.578 1 98.12 6 VAL B O 1
ATOM 2818 N N . SER B 1 7 ? -4.535 -6.445 -12.82 1 98.5 7 SER B N 1
ATOM 2819 C CA . SER B 1 7 ? -3.619 -5.555 -12.117 1 98.5 7 SER B CA 1
ATOM 2820 C C . SER B 1 7 ? -2.344 -6.285 -11.703 1 98.5 7 SER B C 1
ATOM 2822 O O . SER B 1 7 ? -2.357 -7.5 -11.5 1 98.5 7 SER B O 1
ATOM 2824 N N . VAL B 1 8 ? -1.232 -5.57 -11.633 1 98.88 8 VAL B N 1
ATOM 2825 C CA . VAL B 1 8 ? 0.049 -6.082 -11.156 1 98.88 8 VAL B CA 1
ATOM 2826 C C . VAL B 1 8 ? 0.284 -5.625 -9.719 1 98.88 8 VAL B C 1
ATOM 2828 O O . VAL B 1 8 ? 0.275 -4.426 -9.43 1 98.88 8 VAL B O 1
ATOM 2831 N N . ASN B 1 9 ? 0.474 -6.52 -8.812 1 98.88 9 ASN B N 1
ATOM 2832 C CA . ASN B 1 9 ? 0.707 -6.234 -7.402 1 98.88 9 ASN B CA 1
ATOM 2833 C C . ASN B 1 9 ? 2.07 -6.738 -6.945 1 98.88 9 ASN B C 1
ATOM 2835 O O . ASN B 1 9 ? 2.295 -7.949 -6.871 1 98.88 9 ASN B O 1
ATOM 2839 N N . ILE B 1 10 ? 2.93 -5.855 -6.609 1 98.81 10 ILE B N 1
ATOM 2840 C CA . ILE B 1 10 ? 4.32 -6.164 -6.297 1 98.81 10 ILE B CA 1
ATOM 2841 C C . ILE B 1 10 ? 4.527 -6.133 -4.781 1 98.81 10 ILE B C 1
ATOM 2843 O O . ILE B 1 10 ? 4.117 -5.18 -4.113 1 98.81 10 ILE B O 1
ATOM 2847 N N . ILE B 1 11 ? 5.121 -7.172 -4.238 1 97.94 11 ILE B N 1
ATOM 2848 C CA . ILE B 1 11 ? 5.492 -7.242 -2.828 1 97.94 11 ILE B CA 1
ATOM 2849 C C . ILE B 1 11 ? 6.988 -6.984 -2.678 1 97.94 11 ILE B C 1
ATOM 2851 O O . ILE B 1 11 ? 7.809 -7.656 -3.307 1 97.94 11 ILE B O 1
ATOM 2855 N N . THR B 1 12 ? 7.395 -6.012 -1.886 1 97.19 12 THR B N 1
ATOM 2856 C CA . THR B 1 12 ? 8.805 -5.672 -1.749 1 97.19 12 THR B CA 1
ATOM 2857 C C . THR B 1 12 ? 9.094 -5.09 -0.368 1 97.19 12 THR B C 1
ATOM 2859 O O . THR B 1 12 ? 8.164 -4.711 0.354 1 97.19 12 THR B O 1
ATOM 2862 N N . GLN B 1 13 ? 10.352 -5.129 -0.017 1 95.25 13 GLN B N 1
ATOM 2863 C CA . GLN B 1 13 ? 10.75 -4.547 1.26 1 95.25 13 GLN B CA 1
ATOM 2864 C C . GLN B 1 13 ? 12.164 -3.977 1.185 1 95.25 13 GLN B C 1
ATOM 2866 O O . GLN B 1 13 ? 12.359 -2.766 1.311 1 95.25 13 GLN B O 1
ATOM 2871 N N . ASN B 1 14 ? 13.172 -4.766 0.89 1 94.75 14 ASN B N 1
ATOM 2872 C CA . ASN B 1 14 ? 14.539 -4.285 1.017 1 94.75 14 ASN B CA 1
ATOM 2873 C C . ASN B 1 14 ? 15.438 -4.844 -0.088 1 94.75 14 ASN B C 1
ATOM 2875 O O . ASN B 1 14 ? 16.594 -5.16 0.151 1 94.75 14 ASN B O 1
ATOM 2879 N N . ARG B 1 15 ? 14.961 -5.023 -1.207 1 94.44 15 ARG B N 1
ATOM 2880 C CA . ARG B 1 15 ? 15.719 -5.531 -2.346 1 94.44 15 ARG B CA 1
ATOM 2881 C C . ARG B 1 15 ? 15.594 -4.598 -3.547 1 94.44 15 ARG B C 1
ATOM 2883 O O . ARG B 1 15 ? 15.094 -5 -4.602 1 94.44 15 ARG B O 1
ATOM 2890 N N . ALA B 1 16 ? 16.219 -3.459 -3.434 1 96.81 16 ALA B N 1
ATOM 2891 C CA . ALA B 1 16 ? 16.062 -2.402 -4.43 1 96.81 16 ALA B CA 1
ATOM 2892 C C . ALA B 1 16 ? 16.562 -2.859 -5.797 1 96.81 16 ALA B C 1
ATOM 2894 O O . ALA B 1 16 ? 15.93 -2.586 -6.82 1 96.81 16 ALA B O 1
ATOM 2895 N N . SER B 1 17 ? 17.656 -3.582 -5.812 1 97 17 SER B N 1
ATOM 2896 C CA . SER B 1 17 ? 18.234 -4.008 -7.082 1 97 17 SER B CA 1
ATOM 2897 C C . SER B 1 17 ? 17.344 -5.039 -7.773 1 97 17 SER B C 1
ATOM 2899 O O . SER B 1 17 ? 17.141 -4.965 -8.984 1 97 17 SER B O 1
ATOM 2901 N N . SER B 1 18 ? 16.938 -6.008 -7.008 1 97.06 18 SER B N 1
ATOM 2902 C CA . SER B 1 18 ? 16.031 -7.016 -7.543 1 97.06 18 SER B CA 1
ATOM 2903 C C . SER B 1 18 ? 14.727 -6.387 -8.031 1 97.06 18 SER B C 1
ATOM 2905 O O . SER B 1 18 ? 14.203 -6.762 -9.078 1 97.06 18 SER B O 1
ATOM 2907 N N . LEU B 1 19 ? 14.211 -5.477 -7.246 1 98.31 19 LEU B N 1
ATOM 2908 C CA . LEU B 1 19 ? 12.992 -4.766 -7.621 1 98.31 19 LEU B CA 1
ATOM 2909 C C . LEU B 1 19 ? 13.172 -4.035 -8.945 1 98.31 19 LEU B C 1
ATOM 2911 O O . LEU B 1 19 ? 12.281 -4.062 -9.797 1 98.31 19 LEU B O 1
ATOM 2915 N N . GLN B 1 20 ? 14.328 -3.393 -9.109 1 98.5 20 GLN B N 1
ATOM 2916 C CA . GLN B 1 20 ? 14.594 -2.662 -10.344 1 98.5 20 GLN B CA 1
ATOM 2917 C C . GLN B 1 20 ? 14.578 -3.598 -11.547 1 98.5 20 GLN B C 1
ATOM 2919 O O . GLN B 1 20 ? 14.109 -3.227 -12.625 1 98.5 20 GLN B O 1
ATOM 2924 N N . ARG B 1 21 ? 15.148 -4.793 -11.375 1 98.31 21 ARG B N 1
ATOM 2925 C CA . ARG B 1 21 ? 15.117 -5.781 -12.445 1 98.31 21 ARG B CA 1
ATOM 2926 C C . ARG B 1 21 ? 13.688 -6.156 -12.805 1 98.31 21 ARG B C 1
ATOM 2928 O O . ARG B 1 21 ? 13.336 -6.227 -13.984 1 98.31 21 ARG B O 1
ATOM 2935 N N . LEU B 1 22 ? 12.859 -6.402 -11.812 1 98.75 22 LEU B N 1
ATOM 2936 C CA . LEU B 1 22 ? 11.453 -6.707 -12.039 1 98.75 22 LEU B CA 1
ATOM 2937 C C . LEU B 1 22 ? 10.758 -5.559 -12.766 1 98.75 22 LEU B C 1
ATOM 2939 O O . LEU B 1 22 ? 10.039 -5.781 -13.742 1 98.75 22 LEU B O 1
ATOM 2943 N N . LEU B 1 23 ? 10.992 -4.332 -12.336 1 98.88 23 LEU B N 1
ATOM 2944 C CA . LEU B 1 23 ? 10.328 -3.162 -12.898 1 98.88 23 LEU B CA 1
ATOM 2945 C C . LEU B 1 23 ? 10.734 -2.963 -14.359 1 98.88 23 LEU B C 1
ATOM 2947 O O . LEU B 1 23 ? 9.891 -2.631 -15.195 1 98.88 23 LEU B O 1
ATOM 2951 N N . ARG B 1 24 ? 12.008 -3.154 -14.648 1 98.69 24 ARG B N 1
ATOM 2952 C CA . ARG B 1 24 ? 12.469 -3.062 -16.031 1 98.69 24 ARG B CA 1
ATOM 2953 C C . ARG B 1 24 ? 11.781 -4.109 -16.906 1 98.69 24 ARG B C 1
ATOM 2955 O O . ARG B 1 24 ? 11.383 -3.818 -18.031 1 98.69 24 ARG B O 1
ATOM 2962 N N . SER B 1 25 ? 11.68 -5.312 -16.391 1 98.81 25 SER B N 1
ATOM 2963 C CA . SER B 1 25 ? 11.039 -6.371 -17.156 1 98.81 25 SER B CA 1
ATOM 2964 C C . SER B 1 25 ? 9.562 -6.07 -17.391 1 98.81 25 SER B C 1
ATOM 2966 O O . SER B 1 25 ? 9.023 -6.363 -18.469 1 98.81 25 SER B O 1
ATOM 2968 N N . LEU B 1 26 ? 8.859 -5.496 -16.422 1 98.94 26 LEU B N 1
ATOM 2969 C CA . LEU B 1 26 ? 7.469 -5.098 -16.578 1 98.94 26 LEU B CA 1
ATOM 2970 C C . LEU B 1 26 ? 7.328 -3.992 -17.625 1 98.94 26 LEU B C 1
ATOM 2972 O O . LEU B 1 26 ? 6.391 -4.008 -18.422 1 98.94 26 LEU B O 1
ATOM 2976 N N . GLN B 1 27 ? 8.242 -3.031 -17.594 1 98.69 27 GLN B N 1
ATOM 2977 C CA . GLN B 1 27 ? 8.195 -1.916 -18.531 1 98.69 27 GLN B CA 1
ATOM 2978 C C . GLN B 1 27 ? 8.398 -2.395 -19.969 1 98.69 27 GLN B C 1
ATOM 2980 O O . GLN B 1 27 ? 7.883 -1.789 -20.906 1 98.69 27 GLN B O 1
ATOM 2985 N N . ASN B 1 28 ? 9.055 -3.475 -20.156 1 98.25 28 ASN B N 1
ATOM 2986 C CA . ASN B 1 28 ? 9.414 -3.979 -21.469 1 98.25 28 ASN B CA 1
ATOM 2987 C C . ASN B 1 28 ? 8.375 -4.961 -22 1 98.25 28 ASN B C 1
ATOM 2989 O O . ASN B 1 28 ? 8.516 -5.484 -23.109 1 98.25 28 ASN B O 1
ATOM 2993 N N . ALA B 1 29 ? 7.336 -5.184 -21.297 1 98.75 29 ALA B N 1
ATOM 2994 C CA . ALA B 1 29 ? 6.344 -6.184 -21.688 1 98.75 29 ALA B CA 1
ATOM 2995 C C . ALA B 1 29 ? 5.312 -5.586 -22.641 1 98.75 29 ALA B C 1
ATOM 2997 O O . ALA B 1 29 ? 5.211 -4.363 -22.766 1 98.75 29 ALA B O 1
ATOM 2998 N N . TYR B 1 30 ? 4.602 -6.465 -23.406 1 98.56 30 TYR B N 1
ATOM 2999 C CA . TYR B 1 30 ? 3.527 -6.078 -24.312 1 98.56 30 TYR B CA 1
ATOM 3000 C C . TYR B 1 30 ? 2.184 -6.062 -23.594 1 98.56 30 TYR B C 1
ATOM 3002 O O . TYR B 1 30 ? 1.76 -7.078 -23.031 1 98.56 30 TYR B O 1
ATOM 3010 N N . TYR B 1 31 ? 1.445 -4.895 -23.688 1 98 31 TYR B N 1
ATOM 3011 C CA . TYR B 1 31 ? 0.207 -4.766 -22.922 1 98 31 TYR B CA 1
ATOM 3012 C C . TYR B 1 31 ? -0.981 -4.543 -23.844 1 98 31 TYR B C 1
ATOM 3014 O O . TYR B 1 31 ? -2.117 -4.398 -23.391 1 98 31 TYR B O 1
ATOM 3022 N N . LEU B 1 32 ? -0.742 -4.496 -25.109 1 96.38 32 LEU B N 1
ATOM 3023 C CA . LEU B 1 32 ? -1.781 -4.461 -26.141 1 96.38 32 LEU B CA 1
ATOM 3024 C C . LEU B 1 32 ? -2.66 -3.225 -25.984 1 96.38 32 LEU B C 1
ATOM 3026 O O . LEU B 1 32 ? -3.861 -3.271 -26.25 1 96.38 32 LEU B O 1
ATOM 3030 N N . GLY B 1 33 ? -2.186 -2.178 -25.406 1 96.25 33 GLY B N 1
ATOM 3031 C CA . GLY B 1 33 ? -2.936 -0.942 -25.25 1 96.25 33 GLY B CA 1
ATOM 3032 C C . GLY B 1 33 ? -3.865 -0.96 -24.047 1 96.25 33 GLY B C 1
ATOM 3033 O O . GLY B 1 33 ? -4.578 0.013 -23.797 1 96.25 33 GLY B O 1
ATOM 3034 N N . ASP B 1 34 ? -3.916 -2.074 -23.25 1 96.81 34 ASP B N 1
ATOM 3035 C CA . ASP B 1 34 ? -4.77 -2.172 -22.078 1 96.81 34 ASP B CA 1
ATOM 3036 C C . ASP B 1 34 ? -4.211 -1.34 -20.922 1 96.81 34 ASP B C 1
ATOM 3038 O O . ASP B 1 34 ? -2.998 -1.142 -20.828 1 96.81 34 ASP B O 1
ATOM 3042 N N . GLU B 1 35 ? -5.102 -0.792 -20.109 1 96.12 35 GLU B N 1
ATOM 3043 C CA . GLU B 1 35 ? -4.691 -0.147 -18.859 1 96.12 35 GLU B CA 1
ATOM 3044 C C . GLU B 1 35 ? -4.371 -1.179 -17.781 1 96.12 35 GLU B C 1
ATOM 3046 O O . GLU B 1 35 ? -5.199 -2.035 -17.469 1 96.12 35 GLU B O 1
ATOM 3051 N N . ILE B 1 36 ? -3.189 -1.131 -17.25 1 97.94 36 ILE B N 1
ATOM 3052 C CA . ILE B 1 36 ? -2.73 -2.082 -16.25 1 97.94 36 ILE B CA 1
ATOM 3053 C C . ILE B 1 36 ? -2.383 -1.344 -14.953 1 97.94 36 ILE B C 1
ATOM 3055 O O . ILE B 1 36 ? -1.272 -0.826 -14.812 1 97.94 36 ILE B O 1
ATOM 3059 N N . PRO B 1 37 ? -3.312 -1.302 -13.984 1 97.75 37 PRO B N 1
ATOM 3060 C CA . PRO B 1 37 ? -2.916 -0.747 -12.688 1 97.75 37 PRO B CA 1
ATOM 3061 C C . PRO B 1 37 ? -1.765 -1.517 -12.039 1 97.75 37 PRO B C 1
ATOM 3063 O O . PRO B 1 37 ? -1.704 -2.744 -12.148 1 97.75 37 PRO B O 1
ATOM 3066 N N . LEU B 1 38 ? -0.853 -0.842 -11.422 1 98.62 38 LEU B N 1
ATOM 3067 C CA . LEU B 1 38 ? 0.292 -1.423 -10.727 1 98.62 38 LEU B CA 1
ATOM 3068 C C . LEU B 1 38 ? 0.364 -0.927 -9.289 1 98.62 38 LEU B C 1
ATOM 3070 O O . LEU B 1 38 ? 0.276 0.277 -9.039 1 98.62 38 LEU B O 1
ATOM 3074 N N . SER B 1 39 ? 0.444 -1.852 -8.336 1 98.5 39 SER B N 1
ATOM 3075 C CA . SER B 1 39 ? 0.585 -1.451 -6.938 1 98.5 39 SER B CA 1
ATOM 3076 C C . SER B 1 39 ? 1.885 -1.98 -6.34 1 98.5 39 SER B C 1
ATOM 3078 O O . SER B 1 39 ? 2.32 -3.086 -6.668 1 98.5 39 SER B O 1
ATOM 3080 N N . PHE B 1 40 ? 2.52 -1.158 -5.516 1 98.69 40 PHE B N 1
ATOM 3081 C CA . PHE B 1 40 ? 3.605 -1.578 -4.637 1 98.69 40 PHE B CA 1
ATOM 3082 C C . PHE B 1 40 ? 3.09 -1.835 -3.227 1 98.69 40 PHE B C 1
ATOM 3084 O O . PHE B 1 40 ? 2.389 -0.997 -2.654 1 98.69 40 PHE B O 1
ATOM 3091 N N . ASN B 1 41 ? 3.361 -3 -2.736 1 98.31 41 ASN B N 1
ATOM 3092 C CA . ASN B 1 41 ? 3.041 -3.359 -1.359 1 98.31 41 ASN B CA 1
ATOM 3093 C C . ASN B 1 41 ? 4.301 -3.523 -0.515 1 98.31 41 ASN B C 1
ATOM 3095 O O . ASN B 1 41 ? 5.023 -4.512 -0.656 1 98.31 41 ASN B O 1
ATOM 3099 N N . MET B 1 42 ? 4.527 -2.561 0.406 1 97.31 42 MET B N 1
ATOM 3100 C CA . MET B 1 42 ? 5.754 -2.531 1.197 1 97.31 42 MET B CA 1
ATOM 3101 C C . MET B 1 42 ? 5.461 -2.828 2.664 1 97.31 42 MET B C 1
ATOM 3103 O O . MET B 1 42 ? 4.488 -2.316 3.225 1 97.31 42 MET B O 1
ATOM 3107 N N . ASP B 1 43 ? 6.305 -3.682 3.236 1 94.38 43 ASP B N 1
ATOM 3108 C CA . ASP B 1 43 ? 6.16 -3.986 4.656 1 94.38 43 ASP B CA 1
ATOM 3109 C C . ASP B 1 43 ? 6.859 -2.934 5.516 1 94.38 43 ASP B C 1
ATOM 3111 O O . ASP B 1 43 ? 7.395 -1.955 4.992 1 94.38 43 ASP B O 1
ATOM 3115 N N . GLY B 1 44 ? 6.75 -3.035 6.797 1 91.19 44 GLY B N 1
ATOM 3116 C CA . GLY B 1 44 ? 7.102 -1.988 7.742 1 91.19 44 GLY B CA 1
ATOM 3117 C C . GLY B 1 44 ? 8.586 -1.691 7.781 1 91.19 44 GLY B C 1
ATOM 3118 O O . GLY B 1 44 ? 9 -0.589 8.156 1 91.19 44 GLY B O 1
ATOM 3119 N N . LYS B 1 45 ? 9.43 -2.627 7.375 1 92.69 45 LYS B N 1
ATOM 3120 C CA . LYS B 1 45 ? 10.875 -2.453 7.48 1 92.69 45 LYS B CA 1
ATOM 3121 C C . LYS B 1 45 ? 11.492 -2.141 6.121 1 92.69 45 LYS B C 1
ATOM 3123 O O . LYS B 1 45 ? 12.672 -2.424 5.891 1 92.69 45 LYS B O 1
ATOM 3128 N N . VAL B 1 46 ? 10.734 -1.602 5.262 1 95.94 46 VAL B N 1
ATOM 3129 C CA . VAL B 1 46 ? 11.227 -1.198 3.951 1 95.94 46 VAL B CA 1
ATOM 3130 C C . VAL B 1 46 ? 12.406 -0.243 4.117 1 95.94 46 VAL B C 1
ATOM 3132 O O . VAL B 1 46 ? 12.383 0.644 4.977 1 95.94 46 VAL B O 1
ATOM 3135 N N . ASP B 1 47 ? 13.484 -0.491 3.283 1 95.94 47 ASP B N 1
ATOM 3136 C CA . ASP B 1 47 ? 14.68 0.339 3.412 1 95.94 47 ASP B CA 1
ATOM 3137 C C . ASP B 1 47 ? 14.586 1.571 2.514 1 95.94 47 ASP B C 1
ATOM 3139 O O . ASP B 1 47 ? 13.703 1.663 1.663 1 95.94 47 ASP B O 1
ATOM 3143 N N . GLU B 1 48 ? 15.461 2.559 2.777 1 96.56 48 GLU B N 1
ATOM 3144 C CA . GLU B 1 48 ? 15.461 3.84 2.08 1 96.56 48 GLU B CA 1
ATOM 3145 C C . GLU B 1 48 ? 15.641 3.65 0.577 1 96.56 48 GLU B C 1
ATOM 3147 O O . GLU B 1 48 ? 14.992 4.32 -0.224 1 96.56 48 GLU B O 1
ATOM 3152 N N . GLU B 1 49 ? 16.562 2.783 0.146 1 97.62 49 GLU B N 1
ATOM 3153 C CA . GLU B 1 49 ? 16.844 2.543 -1.267 1 97.62 49 GLU B CA 1
ATOM 3154 C C . GLU B 1 49 ? 15.586 2.061 -2 1 97.62 49 GLU B C 1
ATOM 3156 O O . GLU B 1 49 ? 15.297 2.512 -3.109 1 97.62 49 GLU B O 1
ATOM 3161 N N . THR B 1 50 ? 14.883 1.164 -1.388 1 98 50 THR B N 1
ATOM 3162 C CA . THR B 1 50 ? 13.664 0.641 -1.981 1 98 50 THR B CA 1
ATOM 3163 C C . THR B 1 50 ? 12.594 1.728 -2.059 1 98 50 THR B C 1
ATOM 3165 O O . THR B 1 50 ? 11.883 1.837 -3.062 1 98 50 THR B O 1
ATOM 3168 N N . LEU B 1 51 ? 12.477 2.508 -1.004 1 97.5 51 LEU B N 1
ATOM 3169 C CA . LEU B 1 51 ? 11.539 3.627 -1.019 1 97.5 51 LEU B CA 1
ATOM 3170 C C . LEU B 1 51 ? 11.82 4.555 -2.193 1 97.5 51 LEU B C 1
ATOM 3172 O O . LEU B 1 51 ? 10.891 5.023 -2.855 1 97.5 51 LEU B O 1
ATOM 3176 N N . LYS B 1 52 ? 13.031 4.832 -2.434 1 97.25 52 LYS B N 1
ATOM 3177 C CA . LYS B 1 52 ? 13.422 5.723 -3.521 1 97.25 52 LYS B CA 1
ATOM 3178 C C . LYS B 1 52 ? 13.078 5.117 -4.879 1 97.25 52 LYS B C 1
ATOM 3180 O O . LYS B 1 52 ? 12.602 5.82 -5.773 1 97.25 52 LYS B O 1
ATOM 3185 N N . VAL B 1 53 ? 13.359 3.814 -5.023 1 98.12 53 VAL B N 1
ATOM 3186 C CA . VAL B 1 53 ? 13.031 3.123 -6.266 1 98.12 53 VAL B CA 1
ATOM 3187 C C . VAL B 1 53 ? 11.523 3.197 -6.516 1 98.12 53 VAL B C 1
ATOM 3189 O O . VAL B 1 53 ? 11.086 3.553 -7.609 1 98.12 53 VAL B O 1
ATOM 3192 N N . VAL B 1 54 ? 10.734 2.895 -5.504 1 98.31 54 VAL B N 1
ATOM 3193 C CA . VAL B 1 54 ? 9.273 2.896 -5.617 1 98.31 54 VAL B CA 1
ATOM 3194 C C . VAL B 1 54 ? 8.781 4.312 -5.922 1 98.31 54 VAL B C 1
ATOM 3196 O O . VAL B 1 54 ? 7.941 4.508 -6.801 1 98.31 54 VAL B O 1
ATOM 3199 N N . GLY B 1 55 ? 9.281 5.266 -5.223 1 96.25 55 GLY B N 1
ATOM 3200 C CA . GLY B 1 55 ? 8.852 6.645 -5.363 1 96.25 55 GLY B CA 1
ATOM 3201 C C . GLY B 1 55 ? 9.141 7.223 -6.734 1 96.25 55 GLY B C 1
ATOM 3202 O O . GLY B 1 55 ? 8.328 7.977 -7.277 1 96.25 55 GLY B O 1
ATOM 3203 N N . SER B 1 56 ? 10.289 6.859 -7.34 1 95.62 56 SER B N 1
ATOM 3204 C CA . SER B 1 56 ? 10.727 7.48 -8.586 1 95.62 56 SER B CA 1
ATOM 3205 C C . SER B 1 56 ? 10.211 6.715 -9.797 1 95.62 56 SER B C 1
ATOM 3207 O O . SER B 1 56 ? 10.258 7.223 -10.922 1 95.62 56 SER B O 1
ATOM 3209 N N . PHE B 1 57 ? 9.734 5.59 -9.602 1 97.75 57 PHE B N 1
ATOM 3210 C CA . PHE B 1 57 ? 9.305 4.75 -10.711 1 97.75 57 PHE B CA 1
ATOM 3211 C C . PHE B 1 57 ? 8.062 5.336 -11.383 1 97.75 57 PHE B C 1
ATOM 3213 O O . PHE B 1 57 ? 7.094 5.684 -10.703 1 97.75 57 PHE B O 1
ATOM 3220 N N . GLU B 1 58 ? 8.109 5.41 -12.609 1 96.31 58 GLU B N 1
ATOM 3221 C CA . GLU B 1 58 ? 6.969 5.848 -13.406 1 96.31 58 GLU B CA 1
ATOM 3222 C C . GLU B 1 58 ? 6.367 4.688 -14.195 1 96.31 58 GLU B C 1
ATOM 3224 O O . GLU B 1 58 ? 7.082 3.971 -14.898 1 96.31 58 GLU B O 1
ATOM 3229 N N . TRP B 1 59 ? 5.145 4.465 -14.102 1 97.69 59 TRP B N 1
ATOM 3230 C CA . TRP B 1 59 ? 4.402 3.41 -14.789 1 97.69 59 TRP B CA 1
ATOM 3231 C C . TRP B 1 59 ? 3.49 3.996 -15.859 1 97.69 59 TRP B C 1
ATOM 3233 O O . TRP B 1 59 ? 2.518 4.68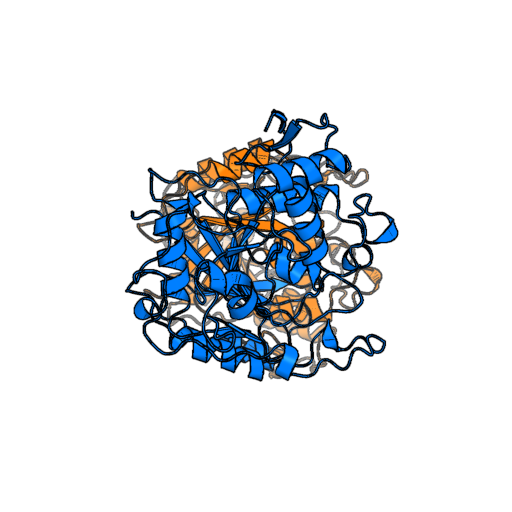8 -15.547 1 97.69 59 TRP B O 1
ATOM 3243 N N . GLU B 1 60 ? 3.646 3.701 -17.016 1 96.44 60 GLU B N 1
ATOM 3244 C CA . GLU B 1 60 ? 2.961 4.344 -18.141 1 96.44 60 GLU B CA 1
ATOM 3245 C C . GLU B 1 60 ? 1.723 3.557 -18.547 1 96.44 60 GLU B C 1
ATOM 3247 O O . GLU B 1 60 ? 0.875 4.066 -19.281 1 96.44 60 GLU B O 1
ATOM 3252 N N . GLN B 1 61 ? 1.662 2.332 -18.125 1 97.38 61 GLN B N 1
ATOM 3253 C CA . GLN B 1 61 ? 0.604 1.458 -18.625 1 97.38 61 GLN B CA 1
ATOM 3254 C C . GLN B 1 61 ? -0.671 1.617 -17.797 1 97.38 61 GLN B C 1
ATOM 3256 O O . GLN B 1 61 ? -1.702 1.022 -18.125 1 97.38 61 GLN B O 1
ATOM 3261 N N . GLY B 1 62 ? -0.71 2.477 -16.766 1 96.12 62 GLY B N 1
ATOM 3262 C CA . GLY B 1 62 ? -1.871 2.654 -15.906 1 96.12 62 GLY B CA 1
ATOM 3263 C C . GLY B 1 62 ? -1.552 3.383 -14.617 1 96.12 62 GLY B C 1
ATOM 3264 O O . GLY B 1 62 ? -0.48 3.979 -14.477 1 96.12 62 GLY B O 1
ATOM 3265 N N . PRO B 1 63 ? -2.492 3.375 -13.719 1 94.94 63 PRO B N 1
ATOM 3266 C CA . PRO B 1 63 ? -2.246 4.035 -12.43 1 94.94 63 PRO B CA 1
ATOM 3267 C C . PRO B 1 63 ? -1.255 3.268 -11.555 1 94.94 63 PRO B C 1
ATOM 3269 O O . PRO B 1 63 ? -1.207 2.035 -11.609 1 94.94 63 PRO B O 1
ATOM 3272 N N . LYS B 1 64 ? -0.513 4.051 -10.812 1 96.88 64 LYS B N 1
ATOM 3273 C CA . LYS B 1 64 ? 0.415 3.533 -9.805 1 96.88 64 LYS B CA 1
ATOM 3274 C C . LYS B 1 64 ? -0.118 3.762 -8.398 1 96.88 64 LYS B C 1
ATOM 3276 O O . LYS B 1 64 ? -0.464 4.887 -8.031 1 96.88 64 LYS B O 1
ATOM 3281 N N . LEU B 1 65 ? -0.196 2.691 -7.672 1 97.12 65 LEU B N 1
ATOM 3282 C CA . LEU B 1 65 ? -0.642 2.758 -6.285 1 97.12 65 LEU B CA 1
ATOM 3283 C C . LEU B 1 65 ? 0.446 2.26 -5.34 1 97.12 65 LEU B C 1
ATOM 3285 O O . LEU B 1 65 ? 1.202 1.348 -5.68 1 97.12 65 LEU B O 1
ATOM 3289 N N . ILE B 1 66 ? 0.552 2.883 -4.156 1 97.88 66 ILE B N 1
ATOM 3290 C CA . ILE B 1 66 ? 1.521 2.457 -3.15 1 97.88 66 ILE B CA 1
ATOM 3291 C C . ILE B 1 66 ? 0.8 2.131 -1.845 1 97.88 66 ILE B C 1
ATOM 3293 O O . ILE B 1 66 ? -0.044 2.902 -1.385 1 97.88 66 ILE B O 1
ATOM 3297 N N . ARG B 1 67 ? 1.083 0.994 -1.359 1 97.31 67 ARG B N 1
ATOM 3298 C CA . ARG B 1 67 ? 0.667 0.571 -0.026 1 97.31 67 ARG B CA 1
ATOM 3299 C C . ARG B 1 67 ? 1.875 0.323 0.872 1 97.31 67 ARG B C 1
ATOM 3301 O O . ARG B 1 67 ? 2.877 -0.243 0.43 1 97.31 67 ARG B O 1
ATOM 3308 N N . ARG B 1 68 ? 1.752 0.764 2.076 1 96.31 68 ARG B N 1
ATOM 3309 C CA . ARG B 1 68 ? 2.854 0.636 3.025 1 96.31 68 ARG B CA 1
ATOM 3310 C C . ARG B 1 68 ? 2.334 0.346 4.43 1 96.31 68 ARG B C 1
ATOM 3312 O O . ARG B 1 68 ? 1.322 0.91 4.852 1 96.31 68 ARG B O 1
ATOM 3319 N N . ARG B 1 69 ? 3.029 -0.613 5.121 1 94.81 69 ARG B N 1
ATOM 3320 C CA . ARG B 1 69 ? 2.678 -0.935 6.5 1 94.81 69 ARG B CA 1
ATOM 3321 C C . ARG B 1 69 ? 3.541 -0.149 7.48 1 94.81 69 ARG B C 1
ATOM 3323 O O . ARG B 1 69 ? 4.699 0.159 7.191 1 94.81 69 ARG B O 1
ATOM 3330 N N . ILE B 1 70 ? 2.939 0.107 8.633 1 89.69 70 ILE B N 1
ATOM 3331 C CA . ILE B 1 70 ? 3.678 0.738 9.719 1 89.69 70 ILE B CA 1
ATOM 3332 C C . ILE B 1 70 ? 4.266 -0.334 10.633 1 89.69 70 ILE B C 1
ATOM 3334 O O . ILE B 1 70 ? 5.379 -0.18 11.141 1 89.69 70 ILE B O 1
ATOM 3338 N N . ILE B 1 71 ? 3.482 -1.333 10.828 1 85.56 71 ILE B N 1
ATOM 3339 C CA . ILE B 1 71 ? 3.916 -2.461 11.648 1 85.56 71 ILE B CA 1
ATOM 3340 C C . ILE B 1 71 ? 4.176 -3.674 10.758 1 85.56 71 ILE B C 1
ATOM 3342 O O . ILE B 1 71 ? 3.35 -4.02 9.914 1 85.56 71 ILE B O 1
ATOM 3346 N N . GLN B 1 72 ? 5.242 -4.316 11.062 1 88 72 GLN B N 1
ATOM 3347 C CA . GLN B 1 72 ? 5.652 -5.457 10.25 1 88 72 GLN B CA 1
ATOM 3348 C C . GLN B 1 72 ? 4.559 -6.523 10.219 1 88 72 GLN B C 1
ATOM 3350 O O . GLN B 1 72 ? 4.082 -6.965 11.266 1 88 72 GLN B O 1
ATOM 3355 N N . GLY B 1 73 ? 4.113 -6.871 9.07 1 84.44 73 GLY B N 1
ATOM 3356 C CA . GLY B 1 73 ? 3.084 -7.887 8.906 1 84.44 73 GLY B CA 1
ATOM 3357 C C . GLY B 1 73 ? 3.645 -9.289 8.75 1 84.44 73 GLY B C 1
ATOM 3358 O O . GLY B 1 73 ? 3.01 -10.266 9.156 1 84.44 73 GLY B O 1
ATOM 3359 N N . GLY B 1 74 ? 4.84 -9.328 8.055 1 85.88 74 GLY B N 1
ATOM 3360 C CA . GLY B 1 74 ? 5.391 -10.641 7.746 1 85.88 74 GLY B CA 1
ATOM 3361 C C . GLY B 1 74 ? 4.945 -11.172 6.398 1 85.88 74 GLY B C 1
ATOM 3362 O O . GLY B 1 74 ? 4.023 -10.625 5.781 1 85.88 74 GLY B O 1
ATOM 3363 N N . LEU B 1 75 ? 5.473 -12.32 6.074 1 83.81 75 LEU B N 1
ATOM 3364 C CA . LEU B 1 75 ? 5.359 -12.812 4.703 1 83.81 75 LEU B CA 1
ATOM 3365 C C . LEU B 1 75 ? 3.922 -13.219 4.391 1 83.81 75 LEU B C 1
ATOM 3367 O O . LEU B 1 75 ? 3.422 -12.961 3.295 1 83.81 75 LEU B O 1
ATOM 3371 N N . ILE B 1 76 ? 3.291 -13.93 5.367 1 88.19 76 ILE B N 1
ATOM 3372 C CA . ILE B 1 76 ? 1.929 -14.391 5.117 1 88.19 76 ILE B CA 1
ATOM 3373 C C . ILE B 1 76 ? 1.035 -13.195 4.793 1 88.19 76 ILE B C 1
ATOM 3375 O O . ILE B 1 76 ? 0.37 -13.172 3.754 1 88.19 76 ILE B O 1
ATOM 3379 N N . ARG B 1 77 ? 1.111 -12.148 5.539 1 91.12 77 ARG B N 1
ATOM 3380 C CA . ARG B 1 77 ? 0.273 -10.969 5.336 1 91.12 77 ARG B CA 1
ATOM 3381 C C . ARG B 1 77 ? 0.738 -10.172 4.125 1 91.12 77 ARG B C 1
ATOM 3383 O O . ARG B 1 77 ? -0.083 -9.648 3.363 1 91.12 77 ARG B O 1
ATOM 3390 N N . ALA B 1 78 ? 2.006 -10.086 3.957 1 93.12 78 ALA B N 1
ATOM 3391 C CA . ALA B 1 78 ? 2.572 -9.273 2.883 1 93.12 78 ALA B CA 1
ATOM 3392 C C . ALA B 1 78 ? 2.045 -9.727 1.522 1 93.12 78 ALA B C 1
ATOM 3394 O O . ALA B 1 78 ? 1.716 -8.891 0.673 1 93.12 78 ALA B O 1
ATOM 3395 N N . VAL B 1 79 ? 1.914 -11.016 1.339 1 93.81 79 VAL B N 1
ATOM 3396 C CA . VAL B 1 79 ? 1.491 -11.531 0.04 1 93.81 79 VAL B CA 1
ATOM 3397 C C . VAL B 1 79 ? -0.033 -11.617 -0.011 1 93.81 79 VAL B C 1
ATOM 3399 O O . VAL B 1 79 ? -0.663 -11.062 -0.913 1 93.81 79 VAL B O 1
ATOM 3402 N N . SER B 1 80 ? -0.666 -12.203 1.007 1 94.75 80 SER B N 1
ATOM 3403 C CA . SER B 1 80 ? -2.096 -12.492 0.961 1 94.75 80 SER B CA 1
ATOM 3404 C C . SER B 1 80 ? -2.918 -11.211 0.966 1 94.75 80 SER B C 1
ATOM 3406 O O . SER B 1 80 ? -3.996 -11.156 0.371 1 94.75 80 SER B O 1
ATOM 3408 N N . GLU B 1 81 ? -2.422 -10.172 1.584 1 96.06 81 GLU B N 1
ATOM 3409 C CA . GLU B 1 81 ? -3.182 -8.93 1.703 1 96.06 81 GLU B CA 1
ATOM 3410 C C . GLU B 1 81 ? -2.805 -7.941 0.6 1 96.06 81 GLU B C 1
ATOM 3412 O O . GLU B 1 81 ? -3.291 -6.809 0.579 1 96.06 81 GLU B O 1
ATOM 3417 N N . SER B 1 82 ? -2.002 -8.359 -0.332 1 97.25 82 SER B N 1
ATOM 3418 C CA . SER B 1 82 ? -1.485 -7.43 -1.327 1 97.25 82 SER B CA 1
ATOM 3419 C C . SER B 1 82 ? -2.525 -7.141 -2.404 1 97.25 82 SER B C 1
ATOM 3421 O O . SER B 1 82 ? -2.369 -6.199 -3.188 1 97.25 82 SER B O 1
ATOM 3423 N N . TRP B 1 83 ? -3.625 -7.891 -2.438 1 97.94 83 TRP B N 1
ATOM 3424 C CA . TRP B 1 83 ? -4.664 -7.688 -3.443 1 97.94 83 TRP B CA 1
ATOM 3425 C C . TRP B 1 83 ? -6.012 -8.188 -2.938 1 97.94 83 TRP B C 1
ATOM 3427 O O . TRP B 1 83 ? -6.078 -9.188 -2.211 1 97.94 83 TRP B O 1
ATOM 3437 N N . TYR B 1 84 ? -7.035 -7.547 -3.273 1 98 84 TYR B N 1
ATOM 3438 C CA . TYR B 1 84 ? -8.422 -7.965 -3.096 1 98 84 TYR B CA 1
ATOM 3439 C C . TYR B 1 84 ? -9.297 -7.453 -4.234 1 98 84 TYR B C 1
ATOM 3441 O O . TYR B 1 84 ? -9.242 -6.273 -4.586 1 98 84 TYR B O 1
ATOM 3449 N N . PRO B 1 85 ? -10.094 -8.25 -4.805 1 97.5 85 PRO B N 1
ATOM 3450 C CA . PRO B 1 85 ? -10.852 -7.855 -5.996 1 97.5 85 PRO B CA 1
ATOM 3451 C C . PRO B 1 85 ? -12.016 -6.93 -5.668 1 97.5 85 PRO B C 1
ATOM 3453 O O . PRO B 1 85 ? -12.68 -7.102 -4.641 1 97.5 85 PRO B O 1
ATOM 3456 N N . SER B 1 86 ? -12.25 -5.988 -6.578 1 95.12 86 SER B N 1
ATOM 3457 C CA . SER B 1 86 ? -13.375 -5.066 -6.434 1 95.12 86 SER B CA 1
ATOM 3458 C C . SER B 1 86 ? -14.578 -5.543 -7.23 1 95.12 86 SER B C 1
ATOM 3460 O O . SER B 1 86 ? -15.695 -5.047 -7.039 1 95.12 86 SER B O 1
ATOM 3462 N N . SER B 1 87 ? -14.398 -6.457 -8.133 1 94.75 87 SER B N 1
ATOM 3463 C CA . SER B 1 87 ? -15.453 -7.051 -8.945 1 94.75 87 SER B CA 1
ATOM 3464 C C . SER B 1 87 ? -15.086 -8.461 -9.383 1 94.75 87 SER B C 1
ATOM 3466 O O . SER B 1 87 ? -13.969 -8.922 -9.133 1 94.75 87 SER B O 1
ATOM 3468 N N . ASP B 1 88 ? -15.992 -9.164 -10.039 1 94.69 88 ASP B N 1
ATOM 3469 C CA . ASP B 1 88 ? -15.758 -10.531 -10.508 1 94.69 88 ASP B CA 1
ATOM 3470 C C . ASP B 1 88 ? -14.852 -10.539 -11.742 1 94.69 88 ASP B C 1
ATOM 3472 O O . ASP B 1 88 ? -14.367 -11.594 -12.148 1 94.69 88 ASP B O 1
ATOM 3476 N N . HIS B 1 89 ? -14.578 -9.359 -12.25 1 96.12 89 HIS B N 1
ATOM 3477 C CA . HIS B 1 89 ? -13.781 -9.266 -13.469 1 96.12 89 HIS B CA 1
ATOM 3478 C C . HIS B 1 89 ? -12.375 -8.758 -13.164 1 96.12 89 HIS B C 1
ATOM 3480 O O . HIS B 1 89 ? -11.633 -8.406 -14.086 1 96.12 89 HIS B O 1
ATOM 3486 N N . ASP B 1 90 ? -12.094 -8.672 -11.859 1 96.94 90 ASP B N 1
ATOM 3487 C CA . ASP B 1 90 ? -10.734 -8.32 -11.438 1 96.94 90 ASP B CA 1
ATOM 3488 C C . ASP B 1 90 ? -9.852 -9.562 -11.344 1 96.94 90 ASP B C 1
ATOM 3490 O O . ASP B 1 90 ? -10.281 -10.602 -10.828 1 96.94 90 ASP B O 1
ATOM 3494 N N . PHE B 1 91 ? -8.68 -9.461 -11.82 1 98.5 91 PHE B N 1
ATOM 3495 C CA . PHE B 1 91 ? -7.652 -10.5 -11.758 1 98.5 91 PHE B CA 1
ATOM 3496 C C . PHE B 1 91 ? -6.34 -9.922 -11.234 1 98.5 91 PHE B C 1
ATOM 3498 O O . PHE B 1 91 ? -5.805 -8.969 -11.797 1 98.5 91 PHE B O 1
ATOM 3505 N N . GLY B 1 92 ? -5.832 -10.492 -10.172 1 98.75 92 GLY B N 1
ATOM 3506 C CA . GLY B 1 92 ? -4.648 -9.938 -9.539 1 98.75 92 GLY B CA 1
ATOM 3507 C C . GLY B 1 92 ? -3.398 -10.766 -9.773 1 98.75 92 GLY B C 1
ATOM 3508 O O . GLY B 1 92 ? -3.32 -11.922 -9.344 1 98.75 92 GLY B O 1
ATOM 3509 N N . LEU B 1 93 ? -2.447 -10.195 -10.477 1 98.94 93 LEU B N 1
ATOM 3510 C CA . LEU B 1 93 ? -1.122 -10.789 -10.602 1 98.94 93 LEU B CA 1
ATOM 3511 C C . LEU B 1 93 ? -0.256 -10.438 -9.391 1 98.94 93 LEU B C 1
ATOM 3513 O O . LEU B 1 93 ? -0.031 -9.258 -9.109 1 98.94 93 LEU B O 1
ATOM 3517 N N . LEU B 1 94 ? 0.218 -11.391 -8.68 1 98.81 94 LEU B N 1
ATOM 3518 C CA . LEU B 1 94 ? 1.084 -11.172 -7.527 1 98.81 94 LEU B CA 1
ATOM 3519 C C . LEU B 1 94 ? 2.533 -11.508 -7.867 1 98.81 94 LEU B C 1
ATOM 3521 O O . LEU B 1 94 ? 2.836 -12.617 -8.312 1 98.81 94 LEU B O 1
ATOM 3525 N N . LEU B 1 95 ? 3.434 -10.555 -7.625 1 98.62 95 LEU B N 1
ATOM 3526 C CA . LEU B 1 95 ? 4.852 -10.711 -7.934 1 98.62 95 LEU B CA 1
ATOM 3527 C C . LEU B 1 95 ? 5.715 -10.281 -6.75 1 98.62 95 LEU B C 1
ATOM 3529 O O . LEU B 1 95 ? 5.648 -9.133 -6.312 1 98.62 95 LEU B O 1
ATOM 3533 N N . GLU B 1 96 ? 6.547 -11.211 -6.238 1 96.56 96 GLU B N 1
ATOM 3534 C CA . GLU B 1 96 ? 7.609 -10.805 -5.324 1 96.56 96 GLU B CA 1
ATOM 3535 C C . GLU B 1 96 ? 8.727 -10.078 -6.07 1 96.56 96 GLU B C 1
ATOM 3537 O O . GLU B 1 96 ? 8.883 -10.242 -7.281 1 96.56 96 GLU B O 1
ATOM 3542 N N . ASP B 1 97 ? 9.523 -9.328 -5.391 1 96.69 97 ASP B N 1
ATOM 3543 C CA . ASP B 1 97 ? 10.461 -8.391 -6.008 1 96.69 97 ASP B CA 1
ATOM 3544 C C . ASP B 1 97 ? 11.656 -9.125 -6.605 1 96.69 97 ASP B C 1
ATOM 3546 O O . ASP B 1 97 ? 12.445 -8.531 -7.344 1 96.69 97 ASP B O 1
ATOM 3550 N N . ASP B 1 98 ? 11.82 -10.445 -6.344 1 95.38 98 ASP B N 1
ATOM 3551 C CA . ASP B 1 98 ? 12.938 -11.164 -6.945 1 95.38 98 ASP B CA 1
ATOM 3552 C C . ASP B 1 98 ? 12.5 -11.906 -8.203 1 95.38 98 ASP B C 1
ATOM 3554 O O . ASP B 1 98 ? 13.242 -12.742 -8.727 1 95.38 98 ASP B O 1
ATOM 3558 N N . ILE B 1 99 ? 11.336 -11.602 -8.711 1 97.81 99 ILE B N 1
ATOM 3559 C CA . ILE B 1 99 ? 10.797 -12.195 -9.93 1 97.81 99 ILE B CA 1
ATOM 3560 C C . ILE B 1 99 ? 11.164 -11.328 -11.133 1 97.81 99 ILE B C 1
ATOM 3562 O O . ILE B 1 99 ? 11.352 -10.117 -11 1 97.81 99 ILE B O 1
ATOM 3566 N N . GLU B 1 100 ? 11.43 -11.922 -12.211 1 98.62 100 GLU B N 1
ATOM 3567 C CA . GLU B 1 100 ? 11.5 -11.305 -13.531 1 98.62 100 GLU B CA 1
ATOM 3568 C C . GLU B 1 100 ? 10.461 -11.898 -14.477 1 98.62 100 GLU B C 1
ATOM 3570 O O . GLU B 1 100 ? 10.203 -13.102 -14.445 1 98.62 100 GLU B O 1
ATOM 3575 N N . VAL B 1 101 ? 9.859 -11.055 -15.383 1 98.94 101 VAL B N 1
ATOM 3576 C CA . VAL B 1 101 ? 8.797 -11.57 -16.234 1 98.94 101 VAL B CA 1
ATOM 3577 C C . VAL B 1 101 ? 9.227 -11.492 -17.703 1 98.94 101 VAL B C 1
ATOM 3579 O O . VAL B 1 101 ? 10.086 -10.688 -18.062 1 98.94 101 VAL B O 1
ATOM 3582 N N . SER B 1 102 ? 8.602 -12.305 -18.484 1 98.88 102 SER B N 1
ATOM 3583 C CA . SER B 1 102 ? 8.719 -12.297 -19.938 1 98.88 102 SER B CA 1
ATOM 3584 C C . SER B 1 102 ? 8 -11.094 -20.547 1 98.88 102 SER B C 1
ATOM 3586 O O . SER B 1 102 ? 6.949 -10.68 -20.047 1 98.88 102 SER B O 1
ATOM 3588 N N . PRO B 1 103 ? 8.562 -10.539 -21.719 1 98.75 103 PRO B N 1
ATOM 3589 C CA . PRO B 1 103 ? 7.785 -9.523 -22.422 1 98.75 103 PRO B CA 1
ATOM 3590 C C . PRO B 1 103 ? 6.402 -10.023 -22.859 1 98.75 103 PRO B C 1
ATOM 3592 O O . PRO B 1 103 ? 5.531 -9.219 -23.188 1 98.75 103 PRO B O 1
ATOM 3595 N N . TYR B 1 104 ? 6.145 -11.344 -22.797 1 98.81 104 TYR B N 1
ATOM 3596 C CA . TYR B 1 104 ? 4.902 -11.938 -23.281 1 98.81 104 TYR B CA 1
ATOM 3597 C C . TYR B 1 104 ? 4.008 -12.367 -22.125 1 98.81 104 TYR B C 1
ATOM 3599 O O . TYR B 1 104 ? 2.979 -13.016 -22.328 1 98.81 104 TYR B O 1
ATOM 3607 N N . TYR B 1 105 ? 4.34 -12.023 -20.906 1 98.88 105 TYR B N 1
ATOM 3608 C CA . TYR B 1 105 ? 3.602 -12.555 -19.766 1 98.88 105 TYR B CA 1
ATOM 3609 C C . TYR B 1 105 ? 2.137 -12.141 -19.812 1 98.88 105 TYR B C 1
ATOM 3611 O O . TYR B 1 105 ? 1.246 -12.945 -19.547 1 98.88 105 TYR B O 1
ATOM 3619 N N . TYR B 1 106 ? 1.912 -10.883 -20.219 1 98.81 106 TYR B N 1
ATOM 3620 C CA . TYR B 1 106 ? 0.543 -10.375 -20.219 1 98.81 106 TYR B CA 1
ATOM 3621 C C . TYR B 1 106 ? -0.27 -11.023 -21.344 1 98.81 106 TYR B C 1
ATOM 3623 O O . TYR B 1 106 ? -1.464 -11.289 -21.172 1 98.81 106 TYR B O 1
ATOM 3631 N N . LEU B 1 107 ? 0.322 -11.305 -22.453 1 98.56 107 LEU B N 1
ATOM 3632 C CA . LEU B 1 107 ? -0.359 -12 -23.547 1 98.56 107 LEU B CA 1
ATOM 3633 C C . LEU B 1 107 ? -0.804 -13.398 -23.109 1 98.56 107 LEU B C 1
ATOM 3635 O O . LEU B 1 107 ? -1.896 -13.844 -23.453 1 98.56 107 LEU B O 1
ATOM 3639 N N . TRP B 1 108 ? 0.051 -14.039 -22.359 1 98.75 108 TRP B N 1
ATOM 3640 C CA . TRP B 1 108 ? -0.295 -15.352 -21.812 1 98.75 108 TRP B CA 1
ATOM 3641 C C . TRP B 1 108 ? -1.52 -15.25 -20.906 1 98.75 108 TRP B C 1
ATOM 3643 O O . TRP B 1 108 ? -2.463 -16.031 -21.047 1 98.75 108 TRP B O 1
ATOM 3653 N N . ILE B 1 109 ? -1.495 -14.273 -20.047 1 98.69 109 ILE B N 1
ATOM 3654 C CA . ILE B 1 109 ? -2.58 -14.078 -19.094 1 98.69 109 ILE B CA 1
ATOM 3655 C C . ILE B 1 109 ? -3.881 -13.797 -19.844 1 98.69 109 ILE B C 1
ATOM 3657 O O . ILE B 1 109 ? -4.895 -14.461 -19.609 1 98.69 109 ILE B O 1
ATOM 3661 N N . LYS B 1 110 ? -3.877 -12.867 -20.734 1 97.94 110 LYS B N 1
ATOM 3662 C CA . LYS B 1 110 ? -5.074 -12.453 -21.453 1 97.94 110 LYS B CA 1
ATOM 3663 C C . LYS B 1 110 ? -5.617 -13.602 -22.312 1 97.94 110 LYS B C 1
ATOM 3665 O O . LYS B 1 110 ? -6.828 -13.828 -22.359 1 97.94 110 LYS B O 1
ATOM 3670 N N . TYR B 1 111 ? -4.703 -14.266 -22.969 1 98.19 111 TYR B N 1
ATOM 3671 C CA . TYR B 1 111 ? -5.094 -15.391 -23.812 1 98.19 111 TYR B CA 1
ATOM 3672 C C . TYR B 1 111 ? -5.777 -16.484 -22.984 1 98.19 111 TYR B C 1
ATOM 3674 O O . TYR B 1 111 ? -6.836 -16.984 -23.375 1 98.19 111 TYR B O 1
ATOM 3682 N N . ALA B 1 112 ? -5.195 -16.828 -21.875 1 98.44 112 ALA B N 1
ATOM 3683 C CA . ALA B 1 112 ? -5.746 -17.875 -21 1 98.44 112 ALA B CA 1
ATOM 3684 C C . ALA B 1 112 ? -7.105 -17.469 -20.453 1 98.44 112 ALA B C 1
ATOM 3686 O O . ALA B 1 112 ? -8.023 -18.281 -20.375 1 98.44 112 ALA B O 1
ATOM 3687 N N . LEU B 1 113 ? -7.25 -16.234 -20.062 1 98.12 113 LEU B N 1
ATOM 3688 C CA . LEU B 1 113 ? -8.516 -15.742 -19.531 1 98.12 113 LEU B CA 1
ATOM 3689 C C . LEU B 1 113 ? -9.609 -15.789 -20.594 1 98.12 113 LEU B C 1
ATOM 3691 O O . LEU B 1 113 ? -10.742 -16.188 -20.312 1 98.12 113 LEU B O 1
ATOM 3695 N N . LEU B 1 114 ? -9.328 -15.352 -21.766 1 97.19 114 LEU B N 1
ATOM 3696 C CA . LEU B 1 114 ? -10.297 -15.375 -22.844 1 97.19 114 LEU B CA 1
ATOM 3697 C C . LEU B 1 114 ? -10.711 -16.797 -23.188 1 97.19 114 LEU B C 1
ATOM 3699 O O . LEU B 1 114 ? -11.898 -17.078 -23.406 1 97.19 114 LEU B O 1
ATOM 3703 N N . ALA B 1 115 ? -9.766 -17.688 -23.172 1 97.5 115 ALA B N 1
ATOM 3704 C CA . ALA B 1 115 ? -10.008 -19.062 -23.609 1 97.5 115 ALA B CA 1
ATOM 3705 C C . ALA B 1 115 ? -10.766 -19.844 -22.547 1 97.5 115 ALA B C 1
ATOM 3707 O O . ALA B 1 115 ? -11.609 -20.688 -22.859 1 97.5 115 ALA B O 1
ATOM 3708 N N . TYR B 1 116 ? -10.477 -19.594 -21.25 1 97.94 116 TYR B N 1
ATOM 3709 C CA . TYR B 1 116 ? -10.914 -20.562 -20.25 1 97.94 116 TYR B CA 1
ATOM 3710 C C . TYR B 1 116 ? -11.852 -19.922 -19.25 1 97.94 116 TYR B C 1
ATOM 3712 O O . TYR B 1 116 ? -12.5 -20.609 -18.453 1 97.94 116 TYR B O 1
ATOM 3720 N N . HIS B 1 117 ? -11.922 -18.625 -19.266 1 96.44 117 HIS B N 1
ATOM 3721 C CA . HIS B 1 117 ? -12.773 -17.953 -18.297 1 96.44 117 HIS B CA 1
ATOM 3722 C C . HIS B 1 117 ? -13.922 -17.219 -18.984 1 96.44 117 HIS B C 1
ATOM 3724 O O . HIS B 1 117 ? -15.047 -17.203 -18.484 1 96.44 117 HIS B O 1
ATOM 3730 N N . TYR B 1 118 ? -13.727 -16.641 -20.188 1 95.44 118 TYR B N 1
ATOM 3731 C CA . TYR B 1 118 ? -14.719 -15.766 -20.797 1 95.44 118 TYR B CA 1
ATOM 3732 C C . TYR B 1 118 ? -15.398 -16.453 -21.969 1 95.44 118 TYR B C 1
ATOM 3734 O O . TYR B 1 118 ? -16.438 -15.984 -22.453 1 95.44 118 TYR B O 1
ATOM 3742 N N . ASP B 1 119 ? -14.773 -17.484 -22.484 1 94.5 119 ASP B N 1
ATOM 3743 C CA . ASP B 1 119 ? -15.461 -18.25 -23.531 1 94.5 119 ASP B CA 1
ATOM 3744 C C . ASP B 1 119 ? -16.75 -18.875 -23 1 94.5 119 ASP B C 1
ATOM 3746 O O . ASP B 1 119 ? -16.703 -19.734 -22.125 1 94.5 119 ASP B O 1
ATOM 3750 N N . PRO B 1 120 ? -17.859 -18.531 -23.516 1 92.62 120 PRO B N 1
ATOM 3751 C CA . PRO B 1 120 ? -19.141 -19.016 -22.984 1 92.62 120 PRO B CA 1
ATOM 3752 C C . PRO B 1 120 ? -19.312 -20.516 -23.203 1 92.62 120 PRO B C 1
ATOM 3754 O O . PRO B 1 120 ? -20.156 -21.141 -22.531 1 92.62 120 PRO B O 1
ATOM 3757 N N . GLN B 1 121 ? -18.531 -21.125 -24.078 1 94.12 121 GLN B N 1
ATOM 3758 C CA . GLN B 1 121 ? -18.641 -22.547 -24.359 1 94.12 121 GLN B CA 1
ATOM 3759 C C . GLN B 1 121 ? -17.812 -23.375 -23.375 1 94.12 121 GLN B C 1
ATOM 3761 O O . GLN B 1 121 ? -17.938 -24.609 -23.344 1 94.12 121 GLN B O 1
ATOM 3766 N N . VAL B 1 122 ? -17.109 -22.656 -22.641 1 92.81 122 VAL B N 1
ATOM 3767 C CA . VAL B 1 122 ? -16.188 -23.328 -21.734 1 92.81 122 VAL B CA 1
ATOM 3768 C C . VAL B 1 122 ? -16.703 -23.219 -20.297 1 92.81 122 VAL B C 1
ATOM 3770 O O . VAL B 1 122 ? -17.094 -22.141 -19.859 1 92.81 122 VAL B O 1
ATOM 3773 N N . ALA B 1 123 ? -16.797 -24.359 -19.641 1 92.06 123 ALA B N 1
ATOM 3774 C CA . ALA B 1 123 ? -17.109 -24.406 -18.219 1 92.06 123 ALA B CA 1
ATOM 3775 C C . ALA B 1 123 ? -15.977 -25.062 -17.438 1 92.06 123 ALA B C 1
ATOM 3777 O O . ALA B 1 123 ? -15.836 -26.297 -17.453 1 92.06 123 ALA B O 1
ATOM 3778 N N . LEU B 1 124 ? -15.195 -24.328 -16.766 1 96.75 124 LEU B N 1
ATOM 3779 C CA . LEU B 1 124 ? -14.094 -24.797 -15.93 1 96.75 124 LEU B CA 1
ATOM 3780 C C . LEU B 1 124 ? -14.078 -24.062 -14.594 1 96.75 124 LEU B C 1
ATOM 3782 O O . LEU B 1 124 ? -13.133 -23.344 -14.289 1 96.75 124 LEU B O 1
ATOM 3786 N N . PRO B 1 125 ? -15.148 -24.297 -13.781 1 95.44 125 PRO B N 1
ATOM 3787 C CA . PRO B 1 125 ? -15.281 -23.562 -12.516 1 95.44 125 PRO B CA 1
ATOM 3788 C C . PRO B 1 125 ? -14.148 -23.875 -11.539 1 95.44 125 PRO B C 1
ATOM 3790 O O . PRO B 1 125 ? -13.961 -23.156 -10.555 1 95.44 125 PRO B O 1
ATOM 3793 N N . GLU B 1 126 ? -13.32 -24.969 -11.766 1 98 126 GLU B N 1
ATOM 3794 C CA . GLU B 1 126 ? -12.227 -25.375 -10.883 1 98 126 GLU B CA 1
ATOM 3795 C C . GLU B 1 126 ? -11.016 -24.453 -11.062 1 98 126 GLU B C 1
ATOM 3797 O O . GLU B 1 126 ? -10.117 -24.438 -10.219 1 98 126 GLU B O 1
ATOM 3802 N N . LEU B 1 127 ? -10.953 -23.75 -12.18 1 98.69 127 LEU B N 1
ATOM 3803 C CA . LEU B 1 127 ? -9.797 -22.906 -12.461 1 98.69 127 LEU B CA 1
ATOM 3804 C C . LEU B 1 127 ? -9.75 -21.719 -11.516 1 98.69 127 LEU B C 1
ATOM 3806 O O . LEU B 1 127 ? -10.695 -20.922 -11.477 1 98.69 127 LEU B O 1
ATOM 3810 N N . SER B 1 128 ? -8.656 -21.594 -10.75 1 98.5 128 SER B N 1
ATOM 3811 C CA . SER B 1 128 ? -8.594 -20.578 -9.711 1 98.5 128 SER B CA 1
ATOM 3812 C C . SER B 1 128 ? -7.469 -19.578 -9.984 1 98.5 128 SER B C 1
ATOM 3814 O O . SER B 1 128 ? -7.426 -18.516 -9.375 1 98.5 128 SER B O 1
ATOM 3816 N N . SER B 1 129 ? -6.512 -19.922 -10.883 1 98.81 129 SER B N 1
ATOM 3817 C CA . SER B 1 129 ? -5.363 -19.062 -11.141 1 98.81 129 SER B CA 1
ATOM 3818 C C . SER B 1 129 ? -4.641 -19.469 -12.414 1 98.81 129 SER B C 1
ATOM 3820 O O . SER B 1 129 ? -4.914 -20.531 -12.977 1 98.81 129 SER B O 1
ATOM 3822 N N . ILE B 1 130 ? -3.82 -18.609 -12.914 1 98.94 130 ILE B N 1
ATOM 3823 C CA . ILE B 1 130 ? -2.953 -18.828 -14.07 1 98.94 130 ILE B CA 1
ATOM 3824 C C . ILE B 1 130 ? -1.498 -18.594 -13.672 1 98.94 130 ILE B C 1
ATOM 3826 O O . ILE B 1 130 ? -1.125 -17.484 -13.289 1 98.94 130 ILE B O 1
ATOM 3830 N N . SER B 1 131 ? -0.724 -19.594 -13.766 1 98.94 131 SER B N 1
ATOM 3831 C CA . SER B 1 131 ? 0.69 -19.5 -13.414 1 98.94 131 SER B CA 1
ATOM 3832 C C . SER B 1 131 ? 1.508 -18.922 -14.562 1 98.94 131 SER B C 1
ATOM 3834 O O . SER B 1 131 ? 1.243 -19.219 -15.734 1 98.94 131 SER B O 1
ATOM 3836 N N . LEU B 1 132 ? 2.518 -18.172 -14.211 1 98.94 132 LEU B N 1
ATOM 3837 C CA . LEU B 1 132 ? 3.502 -17.688 -15.172 1 98.94 132 LEU B CA 1
ATOM 3838 C C . LEU B 1 132 ? 4.742 -18.578 -15.18 1 98.94 132 LEU B C 1
ATOM 3840 O O . LEU B 1 132 ? 5.488 -18.594 -16.156 1 98.94 132 LEU B O 1
ATOM 3844 N N . TYR B 1 133 ? 4.949 -19.297 -14.156 1 98.69 133 TYR B N 1
ATOM 3845 C CA . TYR B 1 133 ? 6.188 -20.016 -13.891 1 98.69 133 TYR B CA 1
ATOM 3846 C C . TYR B 1 133 ? 6.027 -21.5 -14.211 1 98.69 133 TYR B C 1
ATOM 3848 O O . TYR B 1 133 ? 4.945 -22.078 -14.039 1 98.69 133 TYR B O 1
ATOM 3856 N N . THR B 1 134 ? 7.078 -22.078 -14.672 1 97.75 134 THR B N 1
ATOM 3857 C CA . THR B 1 134 ? 7.156 -23.516 -14.914 1 97.75 134 THR B CA 1
ATOM 3858 C C . THR B 1 134 ? 8.117 -24.172 -13.922 1 97.75 134 THR B C 1
ATOM 3860 O O . THR B 1 134 ? 9.328 -24 -14.023 1 97.75 134 THR B O 1
ATOM 3863 N N . PRO B 1 135 ? 7.598 -24.984 -13.039 1 96.5 135 PRO B N 1
ATOM 3864 C CA . PRO B 1 135 ? 8.445 -25.562 -11.992 1 96.5 135 PRO B CA 1
ATOM 3865 C C . PRO B 1 135 ? 9.383 -26.641 -12.523 1 96.5 135 PRO B C 1
ATOM 3867 O O . PRO B 1 135 ? 9.039 -27.344 -13.477 1 96.5 135 PRO B O 1
ATOM 3870 N N . ARG B 1 136 ? 10.484 -26.844 -11.781 1 96.19 136 ARG B N 1
ATOM 3871 C CA . ARG B 1 136 ? 11.461 -27.859 -12.125 1 96.19 136 ARG B CA 1
ATOM 3872 C C . ARG B 1 136 ? 11.523 -28.953 -11.047 1 96.19 136 ARG B C 1
ATOM 3874 O O . ARG B 1 136 ? 12.219 -29.953 -11.219 1 96.19 136 ARG B O 1
ATOM 3881 N N . LEU B 1 137 ? 10.773 -28.703 -9.977 1 95.69 137 LEU B N 1
ATOM 3882 C CA . LEU B 1 137 ? 10.766 -29.625 -8.852 1 95.69 137 LEU B CA 1
ATOM 3883 C C . LEU B 1 137 ? 9.344 -29.859 -8.344 1 95.69 137 LEU B C 1
ATOM 3885 O O . LEU B 1 137 ? 8.477 -29 -8.5 1 95.69 137 LEU B O 1
ATOM 3889 N N . VAL B 1 138 ? 9.133 -31.062 -7.789 1 96.12 138 VAL B N 1
ATOM 3890 C CA . VAL B 1 138 ? 7.953 -31.312 -6.965 1 96.12 138 VAL B CA 1
ATOM 3891 C C . VAL B 1 138 ? 8.211 -30.828 -5.539 1 96.12 138 VAL B C 1
ATOM 3893 O O . VAL B 1 138 ? 8.758 -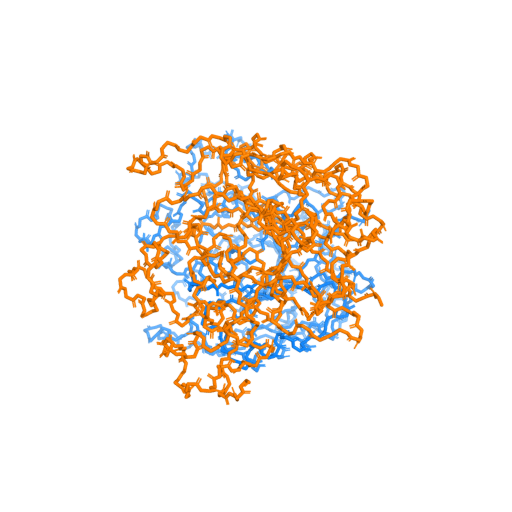31.578 -4.719 1 96.12 138 VAL B O 1
ATOM 3896 N N . GLU B 1 139 ? 7.746 -29.688 -5.184 1 92.44 139 GLU B N 1
ATOM 3897 C CA . GLU B 1 139 ? 8.172 -29.016 -3.965 1 92.44 139 GLU B CA 1
ATOM 3898 C C . GLU B 1 139 ? 7.406 -29.531 -2.75 1 92.44 139 GLU B C 1
ATOM 3900 O O . GLU B 1 139 ? 7.836 -29.328 -1.61 1 92.44 139 GLU B O 1
ATOM 3905 N N . VAL B 1 140 ? 6.316 -30.297 -2.951 1 95.69 140 VAL B N 1
ATOM 3906 C CA . VAL B 1 140 ? 5.391 -30.547 -1.853 1 95.69 140 VAL B CA 1
ATOM 3907 C C . VAL B 1 140 ? 5.707 -31.906 -1.221 1 95.69 140 VAL B C 1
ATOM 3909 O O . VAL B 1 140 ? 5.023 -32.344 -0.289 1 95.69 140 VAL B O 1
ATOM 3912 N N . VAL B 1 141 ? 6.695 -32.625 -1.747 1 94.25 141 VAL B N 1
ATOM 3913 C CA . VAL B 1 141 ? 7.145 -33.875 -1.137 1 94.25 141 VAL B CA 1
ATOM 3914 C C . VAL B 1 141 ? 8.57 -33.719 -0.616 1 94.25 141 VAL B C 1
ATOM 3916 O O . VAL B 1 141 ? 9.328 -32.875 -1.116 1 94.25 141 VAL B O 1
ATOM 3919 N N . LYS B 1 142 ? 8.961 -34.469 0.377 1 89.31 142 LYS B N 1
ATOM 3920 C CA . LYS B 1 142 ? 10.227 -34.344 1.095 1 89.31 142 LYS B CA 1
ATOM 3921 C C . LYS B 1 142 ? 11.414 -34.5 0.151 1 89.31 142 LYS B C 1
ATOM 3923 O O . LYS B 1 142 ? 12.398 -33.75 0.254 1 89.31 142 LYS B O 1
ATOM 3928 N N . GLU B 1 143 ? 11.391 -35.406 -0.794 1 91.31 143 GLU B N 1
ATOM 3929 C CA . GLU B 1 143 ? 12.508 -35.719 -1.67 1 91.31 143 GLU B CA 1
ATOM 3930 C C . GLU B 1 143 ? 12.711 -34.656 -2.738 1 91.31 143 GLU B C 1
ATOM 3932 O O . GLU B 1 143 ? 13.781 -34.562 -3.338 1 91.31 143 GLU B O 1
ATOM 3937 N N . ARG B 1 144 ? 11.656 -33.938 -3.041 1 92.69 144 ARG B N 1
ATOM 3938 C CA . ARG B 1 144 ? 11.656 -32.875 -4.047 1 92.69 144 ARG B CA 1
ATOM 3939 C C . ARG B 1 144 ? 12.242 -33.375 -5.363 1 92.69 144 ARG B C 1
ATOM 3941 O O . ARG B 1 144 ? 13.172 -32.781 -5.902 1 92.69 144 ARG B O 1
ATOM 3948 N N . PRO B 1 145 ? 11.734 -34.406 -5.898 1 95.12 145 PRO B N 1
ATOM 3949 C CA . PRO B 1 145 ? 12.258 -34.906 -7.164 1 95.12 145 PRO B CA 1
ATOM 3950 C C . PRO B 1 145 ? 12.148 -33.906 -8.305 1 95.12 145 PRO B C 1
ATOM 3952 O O . PRO B 1 145 ? 11.328 -33 -8.25 1 95.12 145 PRO B O 1
ATOM 3955 N N . ARG B 1 146 ? 12.945 -34.094 -9.305 1 95.62 146 ARG B N 1
ATOM 3956 C CA . ARG B 1 146 ? 12.867 -33.25 -10.516 1 95.62 146 ARG B CA 1
ATOM 3957 C C . ARG B 1 146 ? 11.531 -33.438 -11.219 1 95.62 146 ARG B C 1
ATOM 3959 O O . ARG B 1 146 ? 10.953 -34.531 -11.188 1 95.62 146 ARG B O 1
ATOM 3966 N N . TRP B 1 147 ? 11.07 -32.375 -11.797 1 97.19 147 TRP B N 1
ATOM 3967 C CA . TRP B 1 147 ? 9.82 -32.375 -12.555 1 97.19 147 TRP B CA 1
ATOM 3968 C C . TRP B 1 147 ? 10.031 -31.75 -13.938 1 97.19 147 TRP B C 1
ATOM 3970 O O . TRP B 1 147 ? 10.641 -30.688 -14.062 1 97.19 147 TRP B O 1
ATOM 3980 N N . ASN B 1 148 ? 9.578 -32.438 -14.938 1 97.25 148 ASN B N 1
ATOM 3981 C CA . ASN B 1 148 ? 9.594 -32 -16.328 1 97.25 148 ASN B CA 1
ATOM 3982 C C . ASN B 1 148 ? 8.266 -32.281 -17.016 1 97.25 148 ASN B C 1
ATOM 3984 O O . ASN B 1 148 ? 8.07 -33.375 -17.562 1 97.25 148 ASN B O 1
ATOM 3988 N N . ALA B 1 149 ? 7.465 -31.281 -17.141 1 97.75 149 ALA B N 1
ATOM 3989 C CA . ALA B 1 149 ? 6.133 -31.438 -17.719 1 97.75 149 ALA B CA 1
ATOM 3990 C C . ALA B 1 149 ? 6.219 -31.812 -19.203 1 97.75 149 ALA B C 1
ATOM 3992 O O . ALA B 1 149 ? 5.379 -32.562 -19.703 1 97.75 149 ALA B O 1
ATOM 3993 N N . THR B 1 150 ? 7.172 -31.281 -19.891 1 97.69 150 THR B N 1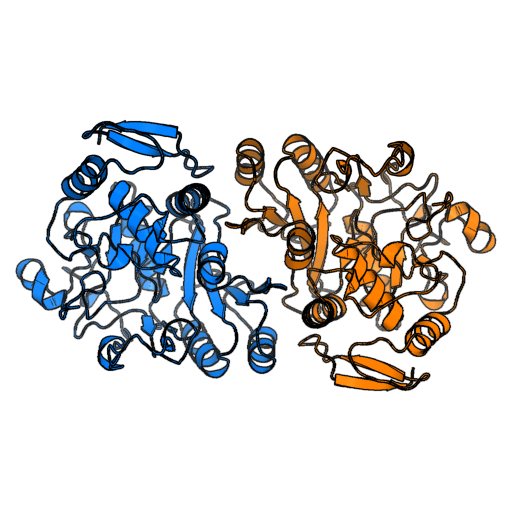
ATOM 3994 C CA . THR B 1 150 ? 7.359 -31.578 -21.297 1 97.69 150 THR B CA 1
ATOM 3995 C C . THR B 1 150 ? 7.516 -33.094 -21.5 1 97.69 150 THR B C 1
ATOM 3997 O O . THR B 1 150 ? 6.855 -33.688 -22.375 1 97.69 150 THR B O 1
ATOM 4000 N N . ASP B 1 151 ? 8.367 -33.656 -20.688 1 97.56 151 ASP B N 1
ATOM 4001 C CA . ASP B 1 151 ? 8.57 -35.094 -20.766 1 97.56 151 ASP B CA 1
ATOM 4002 C C . ASP B 1 151 ? 7.34 -35.844 -20.297 1 97.56 151 ASP B C 1
ATOM 4004 O O . ASP B 1 151 ? 6.961 -36.875 -20.875 1 97.56 151 ASP B O 1
ATOM 4008 N N . PHE B 1 152 ? 6.762 -35.406 -19.266 1 97.88 152 PHE B N 1
ATOM 4009 C CA . PHE B 1 152 ? 5.648 -36.094 -18.641 1 97.88 152 PHE B CA 1
ATOM 4010 C C . PHE B 1 152 ? 4.445 -36.156 -19.578 1 97.88 152 PHE B C 1
ATOM 4012 O O . PHE B 1 152 ? 3.756 -37.188 -19.641 1 97.88 152 PHE B O 1
ATOM 4019 N N . PHE B 1 153 ? 4.191 -35.094 -20.344 1 98 153 PHE B N 1
ATOM 4020 C CA . PHE B 1 153 ? 2.98 -35 -21.156 1 98 153 PHE B CA 1
ATOM 4021 C C . PHE B 1 153 ? 3.295 -35.25 -22.625 1 98 153 PHE B C 1
ATOM 4023 O O . PHE B 1 153 ? 2.471 -34.969 -23.5 1 98 153 PHE B O 1
ATOM 4030 N N . LYS B 1 154 ? 4.414 -35.812 -22.938 1 96.88 154 LYS B N 1
ATOM 4031 C CA . LYS B 1 154 ? 4.895 -35.938 -24.297 1 96.88 154 LYS B CA 1
ATOM 4032 C C . LYS B 1 154 ? 3.93 -36.75 -25.156 1 96.88 154 LYS B C 1
ATOM 4034 O O . LYS B 1 154 ? 3.814 -36.531 -26.359 1 96.88 154 LYS B O 1
ATOM 4039 N N . LYS B 1 155 ? 3.232 -37.688 -24.578 1 96.94 155 LYS B N 1
ATOM 4040 C CA . LYS B 1 155 ? 2.293 -38.531 -25.312 1 96.94 155 LYS B CA 1
ATOM 4041 C C . LYS B 1 155 ? 1.058 -37.719 -25.734 1 96.94 155 LYS B C 1
ATOM 4043 O O . LYS B 1 155 ? 0.388 -38.062 -26.703 1 96.94 155 LYS B O 1
ATOM 4048 N N . ILE B 1 156 ? 0.653 -36.781 -24.984 1 96.81 156 ILE B N 1
ATOM 4049 C CA . ILE B 1 156 ? -0.398 -35.844 -25.375 1 96.81 156 ILE B CA 1
ATOM 4050 C C . ILE B 1 156 ? 0.179 -34.781 -26.312 1 96.81 156 ILE B C 1
ATOM 4052 O O . ILE B 1 156 ? -0.146 -34.719 -27.5 1 96.81 156 ILE B O 1
ATOM 4056 N N . HIS B 1 157 ? 1.044 -34 -25.875 1 97.31 157 HIS B N 1
ATOM 4057 C CA . HIS B 1 157 ? 1.854 -33.031 -26.562 1 97.31 157 HIS B CA 1
ATOM 4058 C C . HIS B 1 157 ? 2.957 -32.469 -25.656 1 97.31 157 HIS B C 1
ATOM 4060 O O . HIS B 1 157 ? 2.709 -32.156 -24.5 1 97.31 157 HIS B O 1
ATOM 4066 N N . PRO B 1 158 ? 4.129 -32.25 -26.156 1 97.12 158 PRO B N 1
ATOM 4067 C CA . PRO B 1 158 ? 5.246 -31.859 -25.297 1 97.12 158 PRO B CA 1
ATOM 4068 C C . PRO B 1 158 ? 5.094 -30.453 -24.75 1 97.12 158 PRO B C 1
ATOM 4070 O O . PRO B 1 158 ? 5.754 -30.094 -23.766 1 97.12 158 PRO B O 1
ATOM 4073 N N . ASN B 1 159 ? 4.293 -29.656 -25.375 1 98.06 159 ASN B N 1
ATOM 4074 C CA . ASN B 1 159 ? 4.152 -28.266 -24.953 1 98.06 159 ASN B CA 1
ATOM 4075 C C . ASN B 1 159 ? 2.707 -27.938 -24.578 1 98.06 159 ASN B C 1
ATOM 4077 O O . ASN B 1 159 ? 2.258 -26.797 -24.766 1 98.06 159 ASN B O 1
ATOM 4081 N N . THR B 1 160 ? 1.925 -28.922 -24.156 1 98.44 160 THR B N 1
ATOM 4082 C CA . THR B 1 160 ? 0.556 -28.656 -23.734 1 98.44 160 THR B CA 1
ATOM 4083 C C . THR B 1 160 ? 0.536 -28.047 -22.328 1 98.44 160 THR B C 1
ATOM 4085 O O . THR B 1 160 ? 1.196 -28.531 -21.422 1 98.44 160 THR B O 1
ATOM 4088 N N . PRO B 1 161 ? -0.148 -26.844 -22.188 1 98.69 161 PRO B N 1
ATOM 4089 C CA . PRO B 1 161 ? -0.411 -26.422 -20.812 1 98.69 161 PRO B CA 1
ATOM 4090 C C . PRO B 1 161 ? -1.227 -27.438 -20.016 1 98.69 161 PRO B C 1
ATOM 4092 O O . PRO B 1 161 ? -1.823 -28.344 -20.609 1 98.69 161 PRO B O 1
ATOM 4095 N N . TYR B 1 162 ? -1.233 -27.344 -18.719 1 98.88 162 TYR B N 1
ATOM 4096 C CA . TYR B 1 162 ? -1.908 -28.344 -17.906 1 98.88 162 TYR B CA 1
ATOM 4097 C C . TYR B 1 162 ? -2.486 -27.719 -16.641 1 98.88 162 TYR B C 1
ATOM 4099 O O . TYR B 1 162 ? -2.145 -26.578 -16.281 1 98.88 162 TYR B O 1
ATOM 4107 N N . LEU B 1 163 ? -3.412 -28.406 -16.031 1 98.88 163 LEU B N 1
ATOM 4108 C CA . LEU B 1 163 ? -4.047 -28 -14.781 1 98.88 163 LEU B CA 1
ATOM 4109 C C . LEU B 1 163 ? -3.41 -28.703 -13.594 1 98.88 163 LEU B C 1
ATOM 4111 O O . LEU B 1 163 ? -3.305 -29.938 -13.578 1 98.88 163 LEU B O 1
ATOM 4115 N N . HIS B 1 164 ? -2.914 -27.922 -12.672 1 98.94 164 HIS B N 1
ATOM 4116 C CA . HIS B 1 164 ? -2.199 -28.422 -11.5 1 98.94 164 HIS B CA 1
ATOM 4117 C C . HIS B 1 164 ? -2.863 -27.969 -10.211 1 98.94 164 HIS B C 1
ATOM 4119 O O . HIS B 1 164 ? -3.191 -26.797 -10.055 1 98.94 164 HIS B O 1
ATOM 4125 N N . GLN B 1 165 ? -3.133 -28.906 -9.266 1 98.81 165 GLN B N 1
ATOM 4126 C CA . GLN B 1 165 ? -3.719 -28.578 -7.973 1 98.81 165 GLN B CA 1
ATOM 4127 C C . GLN B 1 165 ? -2.689 -27.938 -7.051 1 98.81 165 GLN B C 1
ATOM 4129 O O . GLN B 1 165 ? -2.504 -28.375 -5.914 1 98.81 165 GLN B O 1
ATOM 4134 N N . LEU B 1 166 ? -1.929 -27.031 -7.539 1 98.62 166 LEU B N 1
ATOM 4135 C CA . LEU B 1 166 ? -0.881 -26.312 -6.82 1 98.62 166 LEU B CA 1
ATOM 4136 C C . LEU B 1 166 ? -0.864 -24.844 -7.207 1 98.62 166 LEU B C 1
ATOM 4138 O O . LEU B 1 166 ? -0.722 -24.5 -8.383 1 98.62 166 LEU B O 1
ATOM 4142 N N . PRO B 1 167 ? -1.083 -23.922 -6.215 1 98.5 167 PRO B N 1
ATOM 4143 C CA . PRO B 1 167 ? -0.895 -22.516 -6.551 1 98.5 167 PRO B CA 1
ATOM 4144 C C . PRO B 1 167 ? 0.57 -22.156 -6.781 1 98.5 167 PRO B C 1
ATOM 4146 O O . PRO B 1 167 ? 1.463 -22.766 -6.191 1 98.5 167 PRO B O 1
ATOM 4149 N N . CYS B 1 168 ? 0.778 -21.188 -7.598 1 98.12 168 CYS B N 1
ATOM 4150 C CA . CYS B 1 168 ? 2.131 -20.75 -7.914 1 98.12 168 CYS B CA 1
ATOM 4151 C C . CYS B 1 168 ? 2.486 -19.484 -7.152 1 98.12 168 CYS B C 1
ATOM 4153 O O . CYS B 1 168 ? 1.717 -18.516 -7.148 1 98.12 168 CYS B O 1
ATOM 4155 N N . SER B 1 169 ? 3.686 -19.438 -6.512 1 95.56 169 SER B N 1
ATOM 4156 C CA . SER B 1 169 ? 4.113 -18.266 -5.746 1 95.56 169 SER B CA 1
ATOM 4157 C C . SER B 1 169 ? 5.176 -17.484 -6.5 1 95.56 169 SER B C 1
ATOM 4159 O O . SER B 1 169 ? 5.691 -16.484 -5.988 1 95.56 169 SER B O 1
ATOM 4161 N N . TRP B 1 170 ? 5.578 -17.922 -7.66 1 96.88 170 TRP B N 1
ATOM 4162 C CA . TRP B 1 170 ? 6.613 -17.234 -8.43 1 96.88 170 TRP B CA 1
ATOM 4163 C C . TRP B 1 170 ? 6.012 -16.531 -9.648 1 96.88 170 TRP B C 1
ATOM 4165 O O . TRP B 1 170 ? 6.559 -16.625 -10.75 1 96.88 170 TRP B O 1
ATOM 4175 N N . GLY B 1 171 ? 4.875 -15.938 -9.406 1 98.38 171 GLY B N 1
ATOM 4176 C CA . GLY B 1 171 ? 4.145 -15.211 -10.438 1 98.38 171 GLY B CA 1
ATOM 4177 C C . GLY B 1 171 ? 2.889 -15.93 -10.891 1 98.38 171 GLY B C 1
ATOM 4178 O O . GLY B 1 171 ? 2.967 -16.953 -11.586 1 98.38 171 GLY B O 1
ATOM 4179 N N . ALA B 1 172 ? 1.761 -15.43 -10.5 1 98.81 172 ALA B N 1
ATOM 4180 C CA . ALA B 1 172 ? 0.478 -16 -10.898 1 98.81 172 ALA B CA 1
ATOM 4181 C C . ALA B 1 172 ? -0.639 -14.969 -10.805 1 98.81 172 ALA B C 1
ATOM 4183 O O . ALA B 1 172 ? -0.575 -14.047 -9.984 1 98.81 172 ALA B O 1
ATOM 4184 N N . VAL B 1 173 ? -1.587 -15.141 -11.688 1 98.75 173 VAL B N 1
ATOM 4185 C CA . VAL B 1 173 ? -2.816 -14.359 -11.641 1 98.75 173 VAL B CA 1
ATOM 4186 C C . VAL B 1 173 ? -3.895 -15.125 -10.883 1 98.75 173 VAL B C 1
ATOM 4188 O O . VAL B 1 173 ? -4.16 -16.297 -11.18 1 98.75 173 VAL B O 1
ATOM 4191 N N . PHE B 1 174 ? -4.516 -14.469 -9.93 1 98.81 174 PHE B N 1
ATOM 4192 C CA . PHE B 1 174 ? -5.555 -15.109 -9.133 1 98.81 174 PHE B CA 1
ATOM 4193 C C . PHE B 1 174 ? -6.926 -14.539 -9.469 1 98.81 174 PHE B C 1
ATOM 4195 O O . PHE B 1 174 ? -7.047 -13.359 -9.82 1 98.81 174 PHE B O 1
ATOM 4202 N N . PHE B 1 175 ? -7.922 -15.375 -9.367 1 98.56 175 PHE B N 1
ATOM 4203 C CA . PHE B 1 175 ? -9.281 -15.023 -9.766 1 98.56 175 PHE B CA 1
ATOM 4204 C C . PHE B 1 175 ? -10.062 -14.477 -8.578 1 98.56 175 PHE B C 1
ATOM 4206 O O . PHE B 1 175 ? -9.883 -14.922 -7.445 1 98.56 175 PHE B O 1
ATOM 4213 N N . ALA B 1 176 ? -10.969 -13.594 -8.836 1 97.56 176 ALA B N 1
ATOM 4214 C CA . ALA B 1 176 ? -11.688 -12.812 -7.84 1 97.56 176 ALA B CA 1
ATOM 4215 C C . ALA B 1 176 ? -12.477 -13.711 -6.895 1 97.56 176 ALA B C 1
ATOM 4217 O O . ALA B 1 176 ? -12.305 -13.641 -5.676 1 97.56 176 ALA B O 1
ATOM 4218 N N . LYS B 1 177 ? -13.305 -14.609 -7.441 1 97.38 177 LYS B N 1
ATOM 4219 C CA . LYS B 1 177 ? -14.203 -15.43 -6.629 1 97.38 177 LYS B CA 1
ATOM 4220 C C . LYS B 1 177 ? -13.414 -16.328 -5.684 1 97.38 177 LYS B C 1
ATOM 4222 O O . LYS B 1 177 ? -13.711 -16.406 -4.492 1 97.38 177 LYS B O 1
ATOM 4227 N N . GLN B 1 178 ? -12.414 -16.953 -6.176 1 98.12 178 GLN B N 1
ATOM 4228 C CA . GLN B 1 178 ? -11.617 -17.891 -5.383 1 98.12 178 GLN B CA 1
ATOM 4229 C C . GLN B 1 178 ? -10.758 -17.141 -4.363 1 98.12 178 GLN B C 1
ATOM 4231 O O . GLN B 1 178 ? -10.508 -17.641 -3.266 1 98.12 178 GLN B O 1
ATOM 4236 N N . TRP B 1 179 ? -10.352 -15.914 -4.699 1 98.38 179 TRP B N 1
ATOM 4237 C CA . TRP B 1 179 ? -9.547 -15.148 -3.754 1 98.38 179 TRP B CA 1
ATOM 4238 C C . TRP B 1 179 ? -10.391 -14.672 -2.58 1 98.38 179 TRP B C 1
ATOM 4240 O O . TRP B 1 179 ? -9.922 -14.648 -1.438 1 98.38 179 TRP B O 1
ATOM 4250 N N . ARG B 1 180 ? -11.609 -14.234 -2.846 1 97.69 180 ARG B N 1
ATOM 4251 C CA . ARG B 1 180 ? -12.516 -13.906 -1.752 1 97.69 180 ARG B CA 1
ATOM 4252 C C . ARG B 1 180 ? -12.703 -15.102 -0.824 1 97.69 180 ARG B C 1
ATOM 4254 O O . ARG B 1 180 ? -12.727 -14.945 0.399 1 97.69 180 ARG B O 1
ATOM 4261 N N . GLU B 1 181 ? -12.867 -16.266 -1.424 1 97.75 181 GLU B N 1
ATOM 4262 C CA . GLU B 1 181 ? -12.992 -17.484 -0.637 1 97.75 181 GLU B CA 1
ATOM 4263 C C . GLU B 1 181 ? -11.734 -17.734 0.19 1 97.75 181 GLU B C 1
ATOM 4265 O O . GLU B 1 181 ? -11.82 -18.188 1.335 1 97.75 181 GLU B O 1
ATOM 4270 N N . PHE B 1 182 ? -10.641 -17.484 -0.386 1 97.81 182 PHE B N 1
ATOM 4271 C CA . PHE B 1 182 ? -9.375 -17.672 0.312 1 97.81 182 PHE B CA 1
ATOM 4272 C C . PHE B 1 182 ? -9.312 -16.812 1.562 1 97.81 182 PHE B C 1
ATOM 4274 O O . PHE B 1 182 ? -8.836 -17.25 2.611 1 97.81 182 PHE B O 1
ATOM 4281 N N . TYR B 1 183 ? -9.719 -15.594 1.449 1 96.62 183 TYR B N 1
ATOM 4282 C CA . TYR B 1 183 ? -9.742 -14.695 2.6 1 96.62 183 TYR B CA 1
ATOM 4283 C C . TYR B 1 183 ? -10.609 -15.266 3.717 1 96.62 183 TYR B C 1
ATOM 4285 O O . TYR B 1 183 ? -10.203 -15.273 4.883 1 96.62 183 TYR B O 1
ATOM 4293 N N . ALA B 1 184 ? -11.781 -15.688 3.32 1 95.31 184 ALA B N 1
ATOM 4294 C CA . ALA B 1 184 ? -12.656 -16.281 4.32 1 95.31 184 ALA B CA 1
ATOM 4295 C C . ALA B 1 184 ? -12.023 -17.531 4.93 1 95.31 184 ALA B C 1
ATOM 4297 O O . ALA B 1 184 ? -12.117 -17.766 6.137 1 95.31 184 ALA B O 1
ATOM 4298 N N . TYR B 1 185 ? -11.438 -18.344 4.09 1 95.5 185 TYR B N 1
ATOM 4299 C CA . TYR B 1 185 ? -10.758 -19.547 4.543 1 95.5 185 TYR B CA 1
ATOM 4300 C C . TYR B 1 185 ? -9.656 -19.219 5.543 1 95.5 185 TYR B C 1
ATOM 4302 O O . TYR B 1 185 ? -9.555 -19.844 6.602 1 95.5 185 TYR B O 1
ATOM 4310 N N . MET B 1 186 ? -8.82 -18.219 5.219 1 92.44 186 MET B N 1
ATOM 4311 C CA . MET B 1 186 ? -7.75 -17.766 6.102 1 92.44 186 MET B CA 1
ATOM 4312 C C . MET B 1 186 ? -8.312 -17.266 7.426 1 92.44 186 MET B C 1
ATOM 4314 O O . MET B 1 186 ? -7.711 -17.469 8.484 1 92.44 186 MET B O 1
ATOM 4318 N N . GLY B 1 187 ? -9.367 -16.547 7.34 1 88.06 187 GLY B N 1
ATOM 4319 C CA . GLY B 1 187 ? -10.008 -16.062 8.555 1 88.06 187 GLY B CA 1
ATOM 4320 C C . GLY B 1 187 ? -10.383 -17.172 9.516 1 88.06 187 GLY B C 1
ATOM 4321 O O . GLY B 1 187 ? -10.312 -17 10.734 1 88.06 187 GLY B O 1
ATOM 4322 N N . SER B 1 188 ? -10.695 -18.266 8.961 1 88.94 188 SER B N 1
ATOM 4323 C CA . SER B 1 188 ? -11.148 -19.391 9.773 1 88.94 188 SER B CA 1
ATOM 4324 C C . SER B 1 188 ? -9.977 -20.266 10.211 1 88.94 188 SER B C 1
ATOM 4326 O O . SER B 1 188 ? -10.07 -20.969 11.219 1 88.94 188 SER B O 1
ATOM 4328 N N . ARG B 1 189 ? -8.891 -20.188 9.453 1 90.25 189 ARG B N 1
ATOM 4329 C CA . ARG B 1 189 ? -7.887 -21.234 9.641 1 90.25 189 ARG B CA 1
ATOM 4330 C C . ARG B 1 189 ? -6.559 -20.641 10.102 1 90.25 189 ARG B C 1
ATOM 4332 O O . ARG B 1 189 ? -5.695 -21.359 10.602 1 90.25 189 ARG B O 1
ATOM 4339 N N . PHE B 1 190 ? -6.426 -19.375 9.891 1 85.19 190 PHE B N 1
ATOM 4340 C CA . PHE B 1 190 ? -5.141 -18.797 10.242 1 85.19 190 PHE B CA 1
ATOM 4341 C C . PHE B 1 190 ? -4.859 -18.969 11.734 1 85.19 190 PHE B C 1
ATOM 4343 O O . PHE B 1 190 ? -5.727 -18.688 12.57 1 85.19 190 PHE B O 1
ATOM 4350 N N . THR B 1 191 ? -3.723 -19.484 12.039 1 78.31 191 THR B N 1
ATOM 4351 C CA . THR B 1 191 ? -3.238 -19.625 13.406 1 78.31 191 THR B CA 1
ATOM 4352 C C . THR B 1 191 ? -1.737 -19.359 13.477 1 78.31 191 THR B C 1
ATOM 4354 O O . THR B 1 191 ? -1.001 -19.641 12.531 1 78.31 191 THR B O 1
ATOM 4357 N N . GLU B 1 192 ? -1.3 -18.766 14.531 1 72.38 192 GLU B N 1
ATOM 4358 C CA . GLU B 1 192 ? 0.122 -18.516 14.742 1 72.38 192 GLU B CA 1
ATOM 4359 C C . GLU B 1 192 ? 0.883 -19.812 14.977 1 72.38 192 GLU B C 1
ATOM 4361 O O . GLU B 1 192 ? 2.062 -19.922 14.633 1 72.38 192 GLU B O 1
ATOM 4366 N N . ASP B 1 193 ? 0.192 -20.766 15.555 1 76.06 193 ASP B N 1
ATOM 4367 C CA . ASP B 1 193 ? 0.773 -22.078 15.789 1 76.06 193 ASP B CA 1
ATOM 4368 C C . ASP B 1 193 ? 0.358 -23.062 14.703 1 76.06 193 ASP B C 1
ATOM 4370 O O . ASP B 1 193 ? -0.756 -23.594 14.727 1 76.06 193 ASP B O 1
ATOM 4374 N N . ALA B 1 194 ? 1.234 -23.391 13.766 1 70.62 194 ALA B N 1
ATOM 4375 C CA . ALA B 1 194 ? 0.968 -24.266 12.625 1 70.62 194 ALA B CA 1
ATOM 4376 C C . ALA B 1 194 ? 0.429 -25.609 13.086 1 70.62 194 ALA B C 1
ATOM 4378 O O . ALA B 1 194 ? -0.339 -26.266 12.367 1 70.62 194 ALA B O 1
ATOM 4379 N N . LYS B 1 195 ? 0.816 -26.031 14.25 1 75.56 195 LYS B N 1
ATOM 4380 C CA . LYS B 1 195 ? 0.383 -27.328 14.758 1 75.56 195 LYS B CA 1
ATOM 4381 C C . LYS B 1 195 ? -1.119 -27.344 15.023 1 75.56 195 LYS B C 1
ATOM 4383 O O . LYS B 1 195 ? -1.729 -28.406 15.133 1 75.56 195 LYS B O 1
ATOM 4388 N N . GLN B 1 196 ? -1.639 -26.141 15.023 1 82.5 196 GLN B N 1
ATOM 4389 C CA . GLN B 1 196 ? -3.061 -26.031 15.336 1 82.5 196 GLN B CA 1
ATOM 4390 C C . GLN B 1 196 ? -3.904 -26.062 14.062 1 82.5 196 GLN B C 1
ATOM 4392 O O . GLN B 1 196 ? -5.133 -26.125 14.133 1 82.5 196 GLN B O 1
ATOM 4397 N N . ASN B 1 197 ? -3.242 -26.094 12.906 1 85.06 197 ASN B N 1
ATOM 4398 C CA . ASN B 1 197 ? -4 -26.203 11.672 1 85.06 197 ASN B CA 1
ATOM 4399 C C . ASN B 1 197 ? -4.609 -27.594 11.516 1 85.06 197 ASN B C 1
ATOM 4401 O O . ASN B 1 197 ? -3.885 -28.594 11.477 1 85.06 197 ASN B O 1
ATOM 4405 N N . PRO B 1 198 ? -5.906 -27.672 11.414 1 86.81 198 PRO B N 1
ATOM 4406 C CA . PRO B 1 198 ? -6.543 -29 11.398 1 86.81 198 PRO B CA 1
ATOM 4407 C C . PRO B 1 198 ? -6.336 -29.734 10.078 1 86.81 198 PRO B C 1
ATOM 4409 O O . PRO B 1 198 ? -6.496 -30.953 10.023 1 86.81 198 PRO B O 1
ATOM 4412 N N . VAL B 1 199 ? -6.043 -29.047 9.031 1 92.62 199 VAL B N 1
ATOM 4413 C CA . VAL B 1 199 ? -5.945 -29.688 7.723 1 92.62 199 VAL B CA 1
ATOM 4414 C C . VAL B 1 199 ? -4.59 -30.375 7.574 1 92.62 199 VAL B C 1
ATOM 4416 O O . VAL B 1 199 ? -3.547 -29.719 7.648 1 92.62 199 VAL B O 1
ATOM 4419 N N . GLN B 1 200 ? -4.672 -31.641 7.371 1 93.31 200 GLN B N 1
ATOM 4420 C CA . GLN B 1 200 ? -3.496 -32.469 7.133 1 93.31 200 GLN B CA 1
ATOM 4421 C C . GLN B 1 200 ? -3.645 -33.281 5.848 1 93.31 200 GLN B C 1
ATOM 4423 O O . GLN B 1 200 ? -4.305 -34.312 5.832 1 93.31 200 GLN B O 1
ATOM 4428 N N . ILE B 1 201 ? -2.971 -32.844 4.82 1 95.69 201 ILE B N 1
ATOM 4429 C CA . ILE B 1 201 ? -3.002 -33.594 3.555 1 95.69 201 ILE B CA 1
ATOM 4430 C C . ILE B 1 201 ? -2.043 -34.781 3.613 1 95.69 201 ILE B C 1
ATOM 4432 O O . ILE B 1 201 ? -0.849 -34.594 3.869 1 95.69 201 ILE B O 1
ATOM 4436 N N . PRO B 1 202 ? -2.494 -35.938 3.359 1 94.25 202 PRO B N 1
ATOM 4437 C CA . PRO B 1 202 ? -1.637 -37.125 3.48 1 94.25 202 PRO B CA 1
ATOM 4438 C C . PRO B 1 202 ? -0.377 -37.031 2.623 1 94.25 202 PRO B C 1
ATOM 4440 O O . PRO B 1 202 ? -0.458 -36.719 1.433 1 94.25 202 PRO B O 1
ATOM 4443 N N . ARG B 1 203 ? 0.783 -37.188 3.252 1 92.31 203 ARG B N 1
ATOM 4444 C CA . ARG B 1 203 ? 2.09 -37.312 2.613 1 92.31 203 ARG B CA 1
ATOM 4445 C C . ARG B 1 203 ? 2.582 -35.969 2.121 1 92.31 203 ARG B C 1
ATOM 4447 O O . ARG B 1 203 ? 3.586 -35.875 1.411 1 92.31 203 ARG B O 1
ATOM 4454 N N . SER B 1 204 ? 1.919 -34.938 2.482 1 94.88 204 SER B N 1
ATOM 4455 C CA . SER B 1 204 ? 2.34 -33.625 2.02 1 94.88 204 SER B CA 1
ATOM 4456 C C . SER B 1 204 ? 3.311 -32.969 3.002 1 94.88 204 SER B C 1
ATOM 4458 O O . SER B 1 204 ? 3.018 -32.875 4.195 1 94.88 204 SER B O 1
ATOM 4460 N N . ARG B 1 205 ? 4.402 -32.5 2.531 1 93.25 205 ARG B N 1
ATOM 4461 C CA . ARG B 1 205 ? 5.355 -31.781 3.381 1 93.25 205 ARG B CA 1
ATOM 4462 C C . ARG B 1 205 ? 4.824 -30.406 3.762 1 93.25 205 ARG B C 1
ATOM 4464 O O . ARG B 1 205 ? 5.316 -29.781 4.707 1 93.25 205 ARG B O 1
ATOM 4471 N N . THR B 1 206 ? 3.816 -29.906 3.041 1 93.12 206 THR B N 1
ATOM 4472 C CA . THR B 1 206 ? 3.293 -28.562 3.277 1 93.12 206 THR B CA 1
ATOM 4473 C C . THR B 1 206 ? 2.602 -28.484 4.633 1 93.12 206 THR B C 1
ATOM 4475 O O . THR B 1 206 ? 2.365 -27.391 5.152 1 93.12 206 THR B O 1
ATOM 4478 N N . ASN B 1 207 ? 2.225 -29.609 5.234 1 90.81 207 ASN B N 1
ATOM 4479 C CA . ASN B 1 207 ? 1.595 -29.641 6.551 1 90.81 207 ASN B CA 1
ATOM 4480 C C . ASN B 1 207 ? 2.461 -28.953 7.605 1 90.81 207 ASN B C 1
ATOM 4482 O O . ASN B 1 207 ? 1.941 -28.406 8.578 1 90.81 207 ASN B O 1
ATOM 4486 N N . GLY B 1 208 ? 3.762 -28.922 7.359 1 85.69 208 GLY B N 1
ATOM 4487 C CA . GLY B 1 208 ? 4.68 -28.375 8.344 1 85.69 208 GLY B CA 1
ATOM 4488 C C . GLY B 1 208 ? 5.07 -26.938 8.047 1 85.69 208 GLY B C 1
ATOM 4489 O O . GLY B 1 208 ? 5.859 -26.344 8.781 1 85.69 208 GLY B O 1
ATOM 4490 N N . TRP B 1 209 ? 4.516 -26.422 6.969 1 87.06 209 TRP B N 1
ATOM 4491 C CA . TRP B 1 209 ? 4.875 -25.062 6.613 1 87.06 209 TRP B CA 1
ATOM 4492 C C . TRP B 1 209 ? 4.215 -24.062 7.559 1 87.06 209 TRP B C 1
ATOM 4494 O O . TRP B 1 209 ? 2.988 -23.938 7.586 1 87.06 209 TRP B O 1
ATOM 4504 N N . GLN B 1 210 ? 4.91 -23.297 8.406 1 77.38 210 GLN B N 1
ATOM 4505 C CA . GLN B 1 210 ? 4.379 -22.422 9.453 1 77.38 210 GLN B CA 1
ATOM 4506 C C . GLN B 1 210 ? 4.246 -20.984 8.953 1 77.38 210 GLN B C 1
ATOM 4508 O O . GLN B 1 210 ? 3.373 -20.234 9.406 1 77.38 210 GLN B O 1
ATOM 4513 N N . ALA B 1 211 ? 5.051 -20.5 8.117 1 77.38 211 ALA B N 1
ATOM 4514 C CA . ALA B 1 211 ? 5.109 -19.078 7.742 1 77.38 211 ALA B CA 1
ATOM 4515 C C . ALA B 1 211 ? 4.816 -18.891 6.258 1 77.38 211 ALA B C 1
ATOM 4517 O O . ALA B 1 211 ? 5.352 -17.984 5.625 1 77.38 211 ALA B O 1
ATOM 4518 N N . SER B 1 212 ? 3.855 -19.734 5.773 1 87.94 212 SER B N 1
ATOM 4519 C CA . SER B 1 212 ? 3.621 -19.656 4.336 1 87.94 212 SER B CA 1
ATOM 4520 C C . SER B 1 212 ? 2.148 -19.406 4.027 1 87.94 212 SER B C 1
ATOM 4522 O O . SER B 1 212 ? 1.29 -20.219 4.387 1 87.94 212 SER B O 1
ATOM 4524 N N . TRP B 1 213 ? 1.959 -18.312 3.312 1 91.94 213 TRP B N 1
ATOM 4525 C CA . TRP B 1 213 ? 0.606 -18.047 2.826 1 91.94 213 TRP B CA 1
ATOM 4526 C C . TRP B 1 213 ? 0.156 -19.156 1.872 1 91.94 213 TRP B C 1
ATOM 4528 O O . TRP B 1 213 ? -1.021 -19.516 1.847 1 91.94 213 TRP B O 1
ATOM 4538 N N . LYS B 1 214 ? 1.071 -19.656 1.154 1 94.5 214 LYS B N 1
ATOM 4539 C CA . LYS B 1 214 ? 0.827 -20.672 0.131 1 94.5 214 LYS B CA 1
ATOM 4540 C C . LYS B 1 214 ? 0.285 -21.953 0.748 1 94.5 214 LYS B C 1
ATOM 4542 O O . LYS B 1 214 ? -0.519 -22.656 0.13 1 94.5 214 LYS B O 1
ATOM 4547 N N . LYS B 1 215 ? 0.738 -22.297 1.96 1 93.62 215 LYS B N 1
ATOM 4548 C CA . LYS B 1 215 ? 0.242 -23.469 2.672 1 93.62 215 LYS B CA 1
ATOM 4549 C C . LYS B 1 215 ? -1.279 -23.453 2.775 1 93.62 215 LYS B C 1
ATOM 4551 O O . LYS B 1 215 ? -1.942 -24.453 2.482 1 93.62 215 LYS B O 1
ATOM 4556 N N . PHE B 1 216 ? -1.86 -22.344 3.107 1 94.25 216 PHE B N 1
ATOM 4557 C CA . PHE B 1 216 ? -3.299 -22.219 3.305 1 94.25 216 PHE B CA 1
ATOM 4558 C C . PHE B 1 216 ? -4.035 -22.312 1.973 1 94.25 216 PHE B C 1
ATOM 4560 O O . PHE B 1 216 ? -5.129 -22.875 1.897 1 94.25 216 PHE B O 1
ATOM 4567 N N . LEU B 1 217 ? -3.424 -21.734 0.973 1 96.81 217 LEU B N 1
ATOM 4568 C CA . LEU B 1 217 ? -4.047 -21.812 -0.343 1 96.81 217 LEU B CA 1
ATOM 4569 C C . LEU B 1 217 ? -3.998 -23.234 -0.882 1 96.81 217 LEU B C 1
ATOM 4571 O O . LEU B 1 217 ? -4.945 -23.703 -1.524 1 96.81 217 LEU B O 1
ATOM 4575 N N . ILE B 1 218 ? -2.91 -23.938 -0.646 1 97.56 218 ILE B N 1
ATOM 4576 C CA . ILE B 1 218 ? -2.805 -25.344 -1.011 1 97.56 218 ILE B CA 1
ATOM 4577 C C . ILE B 1 218 ? -3.916 -26.141 -0.327 1 97.56 218 ILE B C 1
ATOM 4579 O O . ILE B 1 218 ? -4.602 -26.938 -0.969 1 97.56 218 ILE B O 1
ATOM 4583 N N . ASP B 1 219 ? -4.102 -25.891 0.988 1 96.69 219 ASP B N 1
ATOM 4584 C CA . ASP B 1 219 ? -5.145 -26.578 1.734 1 96.69 219 ASP B CA 1
ATOM 4585 C C . ASP B 1 219 ? -6.52 -26.344 1.113 1 96.69 219 ASP B C 1
ATOM 4587 O O . ASP B 1 219 ? -7.277 -27.281 0.873 1 96.69 219 ASP B O 1
ATOM 4591 N N . MET B 1 220 ? -6.812 -25.109 0.832 1 97.19 220 MET B N 1
ATOM 4592 C CA . MET B 1 220 ? -8.125 -24.766 0.285 1 97.19 220 MET B CA 1
ATOM 4593 C C . MET B 1 220 ? -8.32 -25.391 -1.092 1 97.19 220 MET B C 1
ATOM 4595 O O . MET B 1 220 ? -9.391 -25.922 -1.391 1 97.19 220 MET B O 1
ATOM 4599 N N . MET B 1 221 ? -7.316 -25.328 -1.896 1 98.5 221 MET B N 1
ATOM 4600 C CA . MET B 1 221 ? -7.406 -25.891 -3.24 1 98.5 221 MET B CA 1
ATOM 4601 C C . MET B 1 221 ? -7.598 -27.391 -3.186 1 98.5 221 MET B C 1
ATOM 4603 O O . MET B 1 221 ? -8.344 -27.953 -3.99 1 98.5 221 MET B O 1
ATOM 4607 N N . TYR B 1 222 ? -6.891 -28.047 -2.285 1 98.31 222 TYR B N 1
ATOM 4608 C CA . TYR B 1 222 ? -7.051 -29.484 -2.102 1 98.31 222 TYR B CA 1
ATOM 4609 C C . TYR B 1 222 ? -8.477 -29.812 -1.688 1 98.31 222 TYR B C 1
ATOM 4611 O O . TYR B 1 222 ? -9.086 -30.734 -2.238 1 98.31 222 TYR B O 1
ATOM 4619 N N . LEU B 1 223 ? -9.008 -29.094 -0.771 1 97.81 223 LEU B N 1
ATOM 4620 C CA . LEU B 1 223 ? -10.328 -29.359 -0.203 1 97.81 223 LEU B CA 1
ATOM 4621 C C . LEU B 1 223 ? -11.422 -29.078 -1.225 1 97.81 223 LEU B C 1
ATOM 4623 O O . LEU B 1 223 ? -12.469 -29.734 -1.211 1 97.81 223 LEU B O 1
ATOM 4627 N N . ARG B 1 224 ? -11.18 -28.078 -2.178 1 97.62 224 ARG B N 1
ATOM 4628 C CA . ARG B 1 224 ? -12.211 -27.625 -3.111 1 97.62 224 ARG B CA 1
ATOM 4629 C C . ARG B 1 224 ? -12.047 -28.312 -4.469 1 97.62 224 ARG B C 1
ATOM 4631 O O . ARG B 1 224 ? -12.969 -28.297 -5.289 1 97.62 224 ARG B O 1
ATOM 4638 N N . GLY B 1 225 ? -10.875 -28.875 -4.734 1 98.12 225 GLY B N 1
ATOM 4639 C CA . GLY B 1 225 ? -10.57 -29.391 -6.059 1 98.12 225 GLY B CA 1
ATOM 4640 C C . GLY B 1 225 ? -10.227 -28.312 -7.059 1 98.12 225 GLY B C 1
ATOM 4641 O O . GLY B 1 225 ? -10.5 -28.453 -8.25 1 98.12 225 GLY B O 1
ATOM 4642 N N . TYR B 1 226 ? -9.68 -27.203 -6.602 1 98.75 226 TYR B N 1
ATOM 4643 C CA . TYR B 1 226 ? -9.289 -26.109 -7.488 1 98.75 226 TYR B CA 1
ATOM 4644 C C . TYR B 1 226 ? -7.941 -26.406 -8.141 1 98.75 226 TYR B C 1
ATOM 4646 O O . TYR B 1 226 ? -7.141 -27.172 -7.617 1 98.75 226 TYR B O 1
ATOM 4654 N N . VAL B 1 227 ? -7.75 -25.781 -9.273 1 98.94 227 VAL B N 1
ATOM 4655 C CA . VAL B 1 227 ? -6.508 -25.984 -10.016 1 98.94 227 VAL B CA 1
ATOM 4656 C C . VAL B 1 227 ? -6 -24.656 -10.562 1 98.94 227 VAL B C 1
ATOM 4658 O O . VAL B 1 227 ? -6.746 -23.672 -10.617 1 98.94 227 VAL B O 1
ATOM 4661 N N . SER B 1 228 ? -4.738 -24.641 -10.883 1 98.94 228 SER B N 1
ATOM 4662 C CA . SER B 1 228 ? -4.07 -23.562 -11.617 1 98.94 228 SER B CA 1
ATOM 4663 C C . SER B 1 228 ? -3.654 -24.031 -13.016 1 98.94 228 SER B C 1
ATOM 4665 O O . SER B 1 228 ? -3.285 -25.188 -13.203 1 98.94 228 SER B O 1
ATOM 4667 N N . LEU B 1 229 ? -3.764 -23.109 -13.961 1 98.94 229 LEU B N 1
ATOM 4668 C CA . LEU B 1 229 ? -3.205 -23.375 -15.289 1 98.94 229 LEU B CA 1
ATOM 4669 C C . LEU B 1 229 ? -1.705 -23.094 -15.305 1 98.94 229 LEU B C 1
ATOM 4671 O O . LEU B 1 229 ? -1.266 -22.016 -14.93 1 98.94 229 LEU B O 1
ATOM 4675 N N . TYR B 1 230 ? -0.93 -24.078 -15.75 1 98.88 230 TYR B N 1
ATOM 4676 C CA . TYR B 1 230 ? 0.518 -23.922 -15.852 1 98.88 230 TYR B CA 1
ATOM 4677 C C . TYR B 1 230 ? 0.972 -23.969 -17.312 1 98.88 230 TYR B C 1
ATOM 4679 O O . TYR B 1 230 ? 0.461 -24.75 -18.109 1 98.88 230 TYR B O 1
ATOM 4687 N N . PRO B 1 231 ? 1.906 -23.109 -17.625 1 98.81 231 PRO B N 1
ATOM 4688 C CA . PRO B 1 231 ? 2.537 -23.234 -18.938 1 98.81 231 PRO B CA 1
ATOM 4689 C C . PRO B 1 231 ? 3.502 -24.422 -19.016 1 98.81 231 PRO B C 1
ATOM 4691 O O . PRO B 1 231 ? 3.932 -24.938 -17.984 1 98.81 231 PRO B O 1
ATOM 4694 N N . ASN B 1 232 ? 3.777 -24.812 -20.203 1 98.62 232 ASN B N 1
ATOM 4695 C CA . ASN B 1 232 ? 4.711 -25.906 -20.5 1 98.62 232 ASN B CA 1
ATOM 4696 C C . ASN B 1 232 ? 5.387 -25.703 -21.844 1 98.62 232 ASN B C 1
ATOM 4698 O O . ASN B 1 232 ? 4.805 -26.016 -22.891 1 98.62 232 ASN B O 1
ATOM 4702 N N . PHE B 1 233 ? 6.586 -25.203 -21.781 1 98.12 233 PHE B N 1
ATOM 4703 C CA . PHE B 1 233 ? 7.344 -24.922 -23 1 98.12 233 PHE B CA 1
ATOM 4704 C C . PHE B 1 233 ? 8.727 -25.562 -22.938 1 98.12 233 PHE B C 1
ATOM 4706 O O . PHE B 1 233 ? 9.141 -26.047 -21.891 1 98.12 233 PHE B O 1
ATOM 4713 N N . PRO B 1 234 ? 9.461 -25.609 -24.078 1 96.5 234 PRO B N 1
ATOM 4714 C CA . PRO B 1 234 ? 10.773 -26.266 -24.109 1 96.5 234 PRO B CA 1
ATOM 4715 C C . PRO B 1 234 ? 11.75 -25.656 -23.094 1 96.5 234 PRO B C 1
ATOM 4717 O O . PRO B 1 234 ? 11.773 -24.438 -22.922 1 96.5 234 PRO B O 1
ATOM 4720 N N . ASP B 1 235 ? 12.492 -26.531 -22.375 1 95.19 235 ASP B N 1
ATOM 4721 C CA . ASP B 1 235 ? 13.508 -26.156 -21.391 1 95.19 235 ASP B CA 1
ATOM 4722 C C . ASP B 1 235 ? 12.891 -25.406 -20.219 1 95.19 235 ASP B C 1
ATOM 4724 O O . ASP B 1 235 ? 13.531 -24.531 -19.625 1 95.19 235 ASP B O 1
ATOM 4728 N N . GLN B 1 236 ? 11.625 -25.672 -19.953 1 96.62 236 GLN B N 1
ATOM 4729 C CA . GLN B 1 236 ? 10.867 -25.031 -18.891 1 96.62 236 GLN B CA 1
ATOM 4730 C C . GLN B 1 236 ? 10.891 -23.516 -19.016 1 96.62 236 GLN B C 1
ATOM 4732 O O . GLN B 1 236 ? 10.891 -22.797 -18 1 96.62 236 GLN B O 1
ATOM 4737 N N . MET B 1 237 ? 11.031 -23.094 -20.297 1 97.69 237 MET B N 1
ATOM 4738 C CA . MET B 1 237 ? 10.836 -21.672 -20.578 1 97.69 237 MET B CA 1
ATOM 4739 C C . MET B 1 237 ? 9.492 -21.203 -20.016 1 97.69 237 MET B C 1
ATOM 4741 O O . MET B 1 237 ? 8.484 -21.906 -20.125 1 97.69 237 MET B O 1
ATOM 4745 N N . SER B 1 238 ? 9.531 -20.047 -19.391 1 98.38 238 SER B N 1
ATOM 4746 C CA . SER B 1 238 ? 8.359 -19.594 -18.641 1 98.38 238 SER B CA 1
ATOM 4747 C C . SER B 1 238 ? 8.109 -18.109 -18.844 1 98.38 238 SER B C 1
ATOM 4749 O O . SER B 1 238 ? 8.82 -17.453 -19.594 1 98.38 238 SER B O 1
ATOM 4751 N N . PHE B 1 239 ? 7.004 -17.656 -18.312 1 98.94 239 PHE B N 1
ATOM 4752 C CA . PHE B 1 239 ? 6.652 -16.25 -18.422 1 98.94 239 PHE B CA 1
ATOM 4753 C C . PHE B 1 239 ? 7.129 -15.469 -17.203 1 98.94 239 PHE B C 1
ATOM 4755 O O . PHE B 1 239 ? 7.016 -14.242 -17.156 1 98.94 239 PHE B O 1
ATOM 4762 N N . SER B 1 240 ? 7.648 -16.125 -16.188 1 98.88 240 SER B N 1
ATOM 4763 C CA . SER B 1 240 ? 8.367 -15.539 -15.07 1 98.88 240 SER B CA 1
ATOM 4764 C C . SER B 1 240 ? 9.516 -16.438 -14.617 1 98.88 240 SER B C 1
ATOM 4766 O O . SER B 1 240 ? 9.57 -17.609 -14.969 1 98.88 240 SER B O 1
ATOM 4768 N N . THR B 1 241 ? 10.445 -15.867 -13.938 1 98.12 241 THR B N 1
ATOM 4769 C CA . THR B 1 241 ? 11.523 -16.609 -13.297 1 98.12 241 THR B CA 1
ATOM 4770 C C . THR B 1 241 ? 11.914 -15.969 -11.969 1 98.12 241 THR B C 1
ATOM 4772 O O . THR B 1 241 ? 11.438 -14.875 -11.641 1 98.12 241 THR B O 1
ATOM 4775 N N . ASN B 1 242 ? 12.5 -16.719 -11.172 1 94.69 242 ASN B N 1
ATOM 4776 C CA . ASN B 1 242 ? 12.984 -16.234 -9.883 1 94.69 242 ASN B CA 1
ATOM 4777 C C . ASN B 1 242 ? 14.508 -16.281 -9.797 1 94.69 242 ASN B C 1
ATOM 4779 O O . ASN B 1 242 ? 15.133 -17.188 -10.359 1 94.69 242 ASN B O 1
ATOM 4783 N N . HIS B 1 243 ? 15.078 -15.367 -9.078 1 89.69 243 HIS B N 1
ATOM 4784 C CA . HIS B 1 243 ? 16.531 -15.281 -9 1 89.69 243 HIS B CA 1
ATOM 4785 C C . HIS B 1 243 ? 17.031 -15.656 -7.609 1 89.69 243 HIS B C 1
ATOM 4787 O O . HIS B 1 243 ? 18.219 -15.508 -7.312 1 89.69 243 HIS B O 1
ATOM 4793 N N . MET B 1 244 ? 16.266 -16.141 -6.773 1 81.69 244 MET B N 1
ATOM 4794 C CA . MET B 1 244 ? 16.562 -16.703 -5.461 1 81.69 244 MET B CA 1
ATOM 4795 C C . MET B 1 244 ? 17.422 -15.742 -4.641 1 81.69 244 MET B C 1
ATOM 4797 O O . MET B 1 244 ? 18.422 -16.156 -4.035 1 81.69 244 MET B O 1
ATOM 4801 N N . GLU B 1 245 ? 17.203 -14.539 -4.801 1 79.44 245 GLU B N 1
ATOM 4802 C CA . GLU B 1 245 ? 17.953 -13.57 -4 1 79.44 245 GLU B CA 1
ATOM 4803 C C . GLU B 1 245 ? 17.531 -13.625 -2.535 1 79.44 245 GLU B C 1
ATOM 4805 O O . GLU B 1 245 ? 16.391 -13.984 -2.225 1 79.44 245 GLU B O 1
ATOM 4810 N N . PRO B 1 246 ? 18.5 -13.438 -1.648 1 71.94 246 PRO B N 1
ATOM 4811 C CA . PRO B 1 246 ? 18.219 -13.602 -0.221 1 71.94 246 PRO B CA 1
ATOM 4812 C C . PRO B 1 246 ? 16.984 -12.812 0.229 1 71.94 246 PRO B C 1
ATOM 4814 O O . PRO B 1 246 ? 16.797 -11.672 -0.202 1 71.94 246 PRO B O 1
ATOM 4817 N N . GLY B 1 247 ? 16.078 -13.547 0.784 1 63.97 247 GLY B N 1
ATOM 4818 C CA . GLY B 1 247 ? 14.891 -12.977 1.396 1 63.97 247 GLY B CA 1
ATOM 4819 C C . GLY B 1 247 ? 14.469 -13.703 2.658 1 63.97 247 GLY B C 1
ATOM 4820 O O . GLY B 1 247 ? 15.234 -14.469 3.23 1 63.97 247 GLY B O 1
ATOM 4821 N N . ALA B 1 248 ? 13.43 -13.391 3.215 1 53.75 248 ALA B N 1
ATOM 4822 C CA . ALA B 1 248 ? 12.922 -13.914 4.48 1 53.75 248 ALA B CA 1
ATOM 4823 C C . ALA B 1 248 ? 12.875 -15.438 4.457 1 53.75 248 ALA B C 1
ATOM 4825 O O . ALA B 1 248 ? 13.117 -16.094 5.48 1 53.75 248 ALA B O 1
ATOM 4826 N N . HIS B 1 249 ? 12.57 -15.992 3.375 1 50.81 249 HIS B N 1
ATOM 4827 C CA . HIS B 1 249 ? 12.367 -17.438 3.277 1 50.81 249 HIS B CA 1
ATOM 4828 C C . HIS B 1 249 ? 13.688 -18.156 3.033 1 50.81 249 HIS B C 1
ATOM 4830 O O . HIS B 1 249 ? 13.828 -19.328 3.393 1 50.81 249 HIS B O 1
ATOM 4836 N N . ILE B 1 250 ? 14.617 -17.531 2.361 1 52.09 250 ILE B N 1
ATOM 4837 C CA . ILE B 1 250 ? 15.805 -18.25 1.915 1 52.09 250 ILE B CA 1
ATOM 4838 C C . ILE B 1 250 ? 16.859 -18.25 3.025 1 52.09 250 ILE B C 1
ATOM 4840 O O . ILE B 1 250 ? 17.672 -19.172 3.113 1 52.09 250 ILE B O 1
ATOM 4844 N N . ASN B 1 251 ? 16.781 -17.359 4 1 46.78 251 ASN B N 1
ATOM 4845 C CA . ASN B 1 251 ? 17.859 -17.328 4.984 1 46.78 251 ASN B CA 1
ATOM 4846 C C . ASN B 1 251 ? 17.656 -18.391 6.062 1 46.78 251 ASN B C 1
ATOM 4848 O O . ASN B 1 251 ? 18.344 -18.375 7.086 1 46.78 251 ASN B O 1
ATOM 4852 N N . ALA B 1 252 ? 16.625 -19.078 5.984 1 44.44 252 ALA B N 1
ATOM 4853 C CA . ALA B 1 252 ? 16.578 -19.891 7.203 1 44.44 252 ALA B CA 1
ATOM 4854 C C . ALA B 1 252 ? 17.766 -20.859 7.262 1 44.44 252 ALA B C 1
ATOM 4856 O O . ALA B 1 252 ? 17.969 -21.625 6.328 1 44.44 252 ALA B O 1
ATOM 4857 N N . LYS B 1 253 ? 18.562 -20.422 8.133 1 44.31 253 LYS B N 1
ATOM 4858 C CA . LYS B 1 253 ? 19.781 -21.141 8.492 1 44.31 253 LYS B CA 1
ATOM 4859 C C . LYS B 1 253 ? 19.625 -22.641 8.227 1 44.31 253 LYS B C 1
ATOM 4861 O O . LYS B 1 253 ? 20.578 -23.297 7.801 1 44.31 253 LYS B O 1
ATOM 4866 N N . ASP B 1 254 ? 18.672 -23.188 8.68 1 38.31 254 ASP B N 1
ATOM 4867 C CA . ASP B 1 254 ? 18.641 -24.656 8.773 1 38.31 254 ASP B CA 1
ATOM 4868 C C . ASP B 1 254 ? 18.188 -25.281 7.453 1 38.31 254 ASP B C 1
ATOM 4870 O O . ASP B 1 254 ? 18 -26.484 7.367 1 38.31 254 ASP B O 1
ATOM 4874 N N . ASN B 1 255 ? 17.562 -24.562 6.617 1 42.53 255 ASN B N 1
ATOM 4875 C CA . ASN B 1 255 ? 17.172 -25.281 5.41 1 42.53 255 ASN B CA 1
ATOM 4876 C C . ASN B 1 255 ? 18.375 -25.531 4.496 1 42.53 255 ASN B C 1
ATOM 4878 O O . ASN B 1 255 ? 18.734 -24.672 3.689 1 42.53 255 ASN B O 1
ATOM 4882 N N . VAL B 1 256 ? 19.141 -26.328 4.906 1 39.88 256 VAL B N 1
ATOM 4883 C CA . VAL B 1 256 ? 20.25 -27.031 4.277 1 39.88 256 VAL B CA 1
ATOM 4884 C C . VAL B 1 256 ? 19.906 -27.359 2.828 1 39.88 256 VAL B C 1
ATOM 4886 O O . VAL B 1 256 ? 20.672 -28.047 2.146 1 39.88 256 VAL B O 1
ATOM 4889 N N . VAL B 1 257 ? 18.656 -27.359 2.52 1 48.09 257 VAL B N 1
ATOM 4890 C CA . VAL B 1 257 ? 18.625 -27.797 1.126 1 48.09 257 VAL B CA 1
ATOM 4891 C C . VAL B 1 257 ? 19.344 -26.766 0.252 1 48.09 257 VAL B C 1
ATOM 4893 O O . VAL B 1 257 ? 19 -25.578 0.267 1 48.09 257 VAL B O 1
ATOM 4896 N N . LYS B 1 258 ? 20.547 -26.984 -0.017 1 54.91 258 LYS B N 1
ATOM 4897 C CA . LYS B 1 258 ? 21.328 -26.25 -1.005 1 54.91 258 LYS B CA 1
ATOM 4898 C C . LYS B 1 258 ? 20.469 -25.875 -2.211 1 54.91 258 LYS B C 1
ATOM 4900 O O . LYS B 1 258 ? 20.188 -26.719 -3.059 1 54.91 258 LYS B O 1
ATOM 4905 N N . HIS B 1 259 ? 19.641 -24.828 -2.006 1 65.75 259 HIS B N 1
ATOM 4906 C CA . HIS B 1 259 ? 18.891 -24.391 -3.174 1 65.75 259 HIS B CA 1
ATOM 4907 C C . HIS B 1 259 ? 19.828 -23.922 -4.289 1 65.75 259 HIS B C 1
ATOM 4909 O O . HIS B 1 259 ? 20.531 -22.922 -4.141 1 65.75 259 HIS B O 1
ATOM 4915 N N . LYS B 1 260 ? 20.062 -24.938 -5.266 1 80.31 260 LYS B N 1
ATOM 4916 C CA . LYS B 1 260 ? 20.766 -24.547 -6.48 1 80.31 260 LYS B CA 1
ATOM 4917 C C . LYS B 1 260 ? 19.922 -23.609 -7.336 1 80.31 260 LYS B C 1
ATOM 4919 O O . LYS B 1 260 ? 18.766 -23.922 -7.648 1 80.31 260 LYS B O 1
ATOM 4924 N N . LYS B 1 261 ? 20.438 -22.531 -7.602 1 84.88 261 LYS B N 1
ATOM 4925 C CA . LYS B 1 261 ? 19.766 -21.516 -8.422 1 84.88 261 LYS B CA 1
ATOM 4926 C C . LYS B 1 261 ? 19.156 -22.141 -9.672 1 84.88 261 LYS B C 1
ATOM 4928 O O . LYS B 1 261 ? 18.062 -21.75 -10.102 1 84.88 261 LYS B O 1
ATOM 4933 N N . GLU B 1 262 ? 19.828 -23.156 -10.219 1 87.44 262 GLU B N 1
ATOM 4934 C CA . GLU B 1 262 ? 19.422 -23.781 -11.469 1 87.44 262 GLU B CA 1
ATOM 4935 C C . GLU B 1 262 ? 18.109 -24.562 -11.281 1 87.44 262 GLU B C 1
ATOM 4937 O O . GLU B 1 262 ? 17.406 -24.828 -12.258 1 87.44 262 GLU B O 1
ATOM 4942 N N . ASP B 1 263 ? 17.828 -24.828 -10.031 1 90.75 263 ASP B N 1
ATOM 4943 C CA . ASP B 1 263 ? 16.594 -25.562 -9.742 1 90.75 263 ASP B CA 1
ATOM 4944 C C . ASP B 1 263 ? 15.383 -24.641 -9.836 1 90.75 263 ASP B C 1
ATOM 4946 O O . ASP B 1 263 ? 14.25 -25.109 -9.961 1 90.75 263 ASP B O 1
ATOM 4950 N N . PHE B 1 264 ? 15.648 -23.344 -9.867 1 92.38 264 PHE B N 1
ATOM 4951 C CA . PHE B 1 264 ? 14.516 -22.438 -9.734 1 92.38 264 PHE B CA 1
ATOM 4952 C C . PHE B 1 264 ? 14.523 -21.406 -10.859 1 92.38 264 PHE B C 1
ATOM 4954 O O . PHE B 1 264 ? 13.469 -20.922 -11.273 1 92.38 264 PHE B O 1
ATOM 4961 N N . GLU B 1 265 ? 15.664 -21.078 -11.312 1 95.5 265 GLU B N 1
ATOM 4962 C CA . GLU B 1 265 ? 15.766 -20.141 -12.43 1 95.5 265 GLU B CA 1
ATOM 4963 C C . GLU B 1 265 ? 15.438 -20.844 -13.75 1 95.5 265 GLU B C 1
ATOM 4965 O O . GLU B 1 265 ? 15.969 -21.906 -14.039 1 95.5 265 GLU B O 1
ATOM 4970 N N . VAL B 1 266 ? 14.586 -20.266 -14.523 1 97.25 266 VAL B N 1
ATOM 4971 C CA . VAL B 1 266 ? 14.188 -20.812 -15.82 1 97.25 266 VAL B CA 1
ATOM 4972 C C . VAL B 1 266 ? 14.297 -19.719 -16.891 1 97.25 266 VAL B C 1
ATOM 4974 O O . VAL B 1 266 ? 14.258 -18.531 -16.578 1 97.25 266 VAL B O 1
ATOM 4977 N N . PRO B 1 267 ? 14.547 -20.141 -18.188 1 97.69 267 PRO B N 1
ATOM 4978 C CA . PRO B 1 267 ? 14.555 -19.141 -19.25 1 97.69 267 PRO B CA 1
ATOM 4979 C C . PRO B 1 267 ? 13.188 -18.516 -19.469 1 97.69 267 PRO B C 1
ATOM 4981 O O . PRO B 1 267 ? 12.156 -19.141 -19.203 1 97.69 267 PRO B O 1
ATOM 4984 N N . LEU B 1 268 ? 13.188 -17.266 -20 1 98.62 268 LEU B N 1
ATOM 4985 C CA . LEU B 1 268 ? 11.945 -16.547 -20.25 1 98.62 268 LEU B CA 1
ATOM 4986 C C . LEU B 1 268 ? 11.555 -16.641 -21.719 1 98.62 268 LEU B C 1
ATOM 4988 O O . LEU B 1 268 ? 12.414 -16.656 -22.609 1 98.62 268 LEU B O 1
ATOM 4992 N N . VAL B 1 269 ? 10.281 -16.688 -21.984 1 98.56 269 VAL B N 1
ATOM 4993 C CA . VAL B 1 269 ? 9.727 -16.625 -23.344 1 98.56 269 VAL B CA 1
ATOM 4994 C C . VAL B 1 269 ? 10.031 -15.258 -23.953 1 98.56 269 VAL B C 1
ATOM 4996 O O . VAL B 1 269 ? 9.664 -14.219 -23.406 1 98.56 269 VAL B O 1
ATOM 4999 N N . GLU B 1 270 ? 10.656 -15.234 -25.125 1 97.5 270 GLU B N 1
ATOM 5000 C CA . GLU B 1 270 ? 11.062 -13.984 -25.75 1 97.5 270 GLU B CA 1
ATOM 5001 C C . GLU B 1 270 ? 10.438 -13.828 -27.141 1 97.5 270 GLU B C 1
ATOM 5003 O O . GLU B 1 270 ? 10.57 -12.781 -27.766 1 97.5 270 GLU B O 1
ATOM 5008 N N . ASP B 1 271 ? 9.789 -14.883 -27.547 1 96.56 271 ASP B N 1
ATOM 5009 C CA . ASP B 1 271 ? 9.156 -14.875 -28.859 1 96.56 271 ASP B CA 1
ATOM 5010 C C . ASP B 1 271 ? 7.699 -15.328 -28.781 1 96.56 271 ASP B C 1
ATOM 5012 O O . ASP B 1 271 ? 7.234 -15.734 -27.703 1 96.56 271 ASP B O 1
ATOM 5016 N N . ASP B 1 272 ? 7.059 -15.164 -29.922 1 96.69 272 ASP B N 1
ATOM 5017 C CA . ASP B 1 272 ? 5.672 -15.609 -29.984 1 96.69 272 ASP B CA 1
ATOM 5018 C C . ASP B 1 272 ? 5.547 -17.078 -29.594 1 96.69 272 ASP B C 1
ATOM 5020 O O . ASP B 1 272 ? 6.066 -17.953 -30.297 1 96.69 272 ASP B O 1
ATOM 5024 N N . PHE B 1 273 ? 4.832 -17.344 -28.531 1 97.81 273 PHE B N 1
ATOM 5025 C CA . PHE B 1 273 ? 4.777 -18.688 -27.938 1 97.81 273 PHE B CA 1
ATOM 5026 C C . PHE B 1 273 ? 3.678 -19.516 -28.594 1 97.81 273 PHE B C 1
ATOM 5028 O O . PHE B 1 273 ? 3.611 -20.734 -28.406 1 97.81 273 PHE B O 1
ATOM 5035 N N . THR B 1 274 ? 2.758 -18.938 -29.422 1 97.06 274 THR B N 1
ATOM 5036 C CA . THR B 1 274 ? 1.595 -19.641 -29.953 1 97.06 274 THR B CA 1
ATOM 5037 C C . THR B 1 274 ? 2.023 -20.781 -30.891 1 97.06 274 THR B C 1
ATOM 5039 O O . THR B 1 274 ? 1.354 -21.812 -30.969 1 97.06 274 THR B O 1
ATOM 5042 N N . SER B 1 275 ? 3.135 -20.625 -31.562 1 96.31 275 SER B N 1
ATOM 5043 C CA . SER B 1 275 ? 3.615 -21.656 -32.5 1 96.31 275 SER B CA 1
ATOM 5044 C C . SER B 1 275 ? 4.035 -22.922 -31.75 1 96.31 275 SER B C 1
ATOM 5046 O O . SER B 1 275 ? 4.129 -23.984 -32.344 1 96.31 275 SER B O 1
ATOM 5048 N N . LEU B 1 276 ? 4.281 -22.766 -30.453 1 97.31 276 LEU B N 1
ATOM 5049 C CA . LEU B 1 276 ? 4.738 -23.906 -29.656 1 97.31 276 LEU B CA 1
ATOM 5050 C C . LEU B 1 276 ? 3.559 -24.656 -29.062 1 97.31 276 LEU B C 1
ATOM 5052 O O . LEU B 1 276 ? 3.707 -25.812 -28.609 1 97.31 276 LEU B O 1
ATOM 5056 N N . LEU B 1 277 ? 2.416 -24.047 -29.062 1 98.06 277 LEU B N 1
ATOM 5057 C CA . LEU B 1 277 ? 1.225 -24.672 -28.484 1 98.06 277 LEU B CA 1
ATOM 5058 C C . LEU B 1 277 ? 0.691 -25.766 -29.391 1 98.06 277 LEU B C 1
ATOM 5060 O O . LEU B 1 277 ? 0.93 -25.75 -30.594 1 98.06 277 LEU B O 1
ATOM 5064 N N . PRO B 1 278 ? -0.066 -26.766 -28.766 1 97.5 278 PRO B N 1
ATOM 5065 C CA . PRO B 1 278 ? -0.728 -27.766 -29.609 1 97.5 278 PRO B CA 1
ATOM 5066 C C . PRO B 1 278 ? -1.625 -27.125 -30.672 1 97.5 278 PRO B C 1
ATOM 5068 O O . PRO B 1 278 ? -2.531 -26.359 -30.344 1 97.5 278 PRO B O 1
ATOM 5071 N N . ALA B 1 279 ? -1.327 -27.438 -31.938 1 96.88 279 ALA B N 1
ATOM 5072 C CA . ALA B 1 279 ? -2.092 -26.938 -33.094 1 96.88 279 ALA B CA 1
ATOM 5073 C C . ALA B 1 279 ? -2.064 -25.406 -33.125 1 96.88 279 ALA B C 1
ATOM 5075 O O . ALA B 1 279 ? -2.984 -24.781 -33.656 1 96.88 279 ALA B O 1
ATOM 5076 N N . GLY B 1 280 ? -1.141 -24.781 -32.438 1 97.19 280 GLY B N 1
ATOM 5077 C CA . GLY B 1 280 ? -0.889 -23.359 -32.531 1 97.19 280 GLY B CA 1
ATOM 5078 C C . GLY B 1 280 ? -1.825 -22.531 -31.672 1 97.19 280 GLY B C 1
ATOM 5079 O O . GLY B 1 280 ? -1.873 -21.297 -31.797 1 97.19 280 GLY B O 1
ATOM 5080 N N . LYS B 1 281 ? -2.625 -23.172 -30.828 1 97.94 281 LYS B N 1
ATOM 5081 C CA . LYS B 1 281 ? -3.561 -22.453 -29.969 1 97.94 281 LYS B CA 1
ATOM 5082 C C . LYS B 1 281 ? -3.725 -23.156 -28.625 1 97.94 281 LYS B C 1
ATOM 5084 O O . LYS B 1 281 ? -3.293 -24.297 -28.453 1 97.94 281 LYS B O 1
ATOM 5089 N N . LEU B 1 282 ? -4.266 -22.438 -27.688 1 98.06 282 LEU B N 1
AT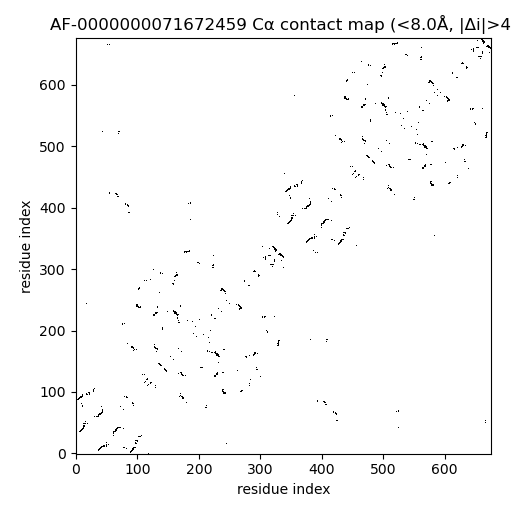OM 5090 C CA . LEU B 1 282 ? -4.602 -23.078 -26.422 1 98.06 282 LEU B CA 1
ATOM 5091 C C . LEU B 1 282 ? -5.609 -24.203 -26.641 1 98.06 282 LEU B C 1
ATOM 5093 O O . LEU B 1 282 ? -6.605 -24.016 -27.344 1 98.06 282 LEU B O 1
ATOM 5097 N N . PRO B 1 283 ? -5.371 -25.406 -26.062 1 97.69 283 PRO B N 1
ATOM 5098 C CA . PRO B 1 283 ? -6.32 -26.516 -26.219 1 97.69 283 PRO B CA 1
ATOM 5099 C C . PRO B 1 283 ? -7.668 -26.234 -25.562 1 97.69 283 PRO B C 1
ATOM 5101 O O . PRO B 1 283 ? -7.758 -25.391 -24.656 1 97.69 283 PRO B O 1
ATOM 5104 N N . PRO B 1 284 ? -8.75 -26.953 -26.109 1 97.12 284 PRO B N 1
ATOM 5105 C CA . PRO B 1 284 ? -10 -26.891 -25.344 1 97.12 284 PRO B CA 1
ATOM 5106 C C . PRO B 1 284 ? -9.828 -27.328 -23.891 1 97.12 284 PRO B C 1
ATOM 5108 O O . PRO B 1 284 ? -9.008 -28.203 -23.609 1 97.12 284 PRO B O 1
ATOM 5111 N N . ALA B 1 285 ? -10.609 -26.75 -23.062 1 97.5 285 ALA B N 1
ATOM 5112 C CA . ALA B 1 285 ? -10.5 -27.031 -21.641 1 97.5 285 ALA B CA 1
ATOM 5113 C C . ALA B 1 285 ? -10.562 -28.531 -21.359 1 97.5 285 ALA B C 1
ATOM 5115 O O . ALA B 1 285 ? -9.859 -29.031 -20.484 1 97.5 285 ALA B O 1
ATOM 5116 N N . SER B 1 286 ? -11.375 -29.219 -22.094 1 95.81 286 SER B N 1
ATOM 5117 C CA . SER B 1 286 ? -11.594 -30.656 -21.891 1 95.81 286 SER B CA 1
ATOM 5118 C C . SER B 1 286 ? -10.352 -31.469 -22.25 1 95.81 286 SER B C 1
ATOM 5120 O O . SER B 1 286 ? -10.234 -32.625 -21.875 1 95.81 286 SER B O 1
ATOM 5122 N N . LYS B 1 287 ? -9.43 -30.859 -22.938 1 96.38 287 LYS B N 1
ATOM 5123 C CA . LYS B 1 287 ? -8.25 -31.578 -23.406 1 96.38 287 LYS B CA 1
ATOM 5124 C C . LYS B 1 287 ? -7.027 -31.234 -22.547 1 96.38 287 LYS B C 1
ATOM 5126 O O . LYS B 1 287 ? -5.945 -31.781 -22.75 1 96.38 287 LYS B O 1
ATOM 5131 N N . LEU B 1 288 ? -7.195 -30.359 -21.594 1 98.38 288 LEU B N 1
ATOM 5132 C CA . LEU B 1 288 ? -6.09 -30.047 -20.688 1 98.38 288 LEU B CA 1
ATOM 5133 C C . LEU B 1 288 ? -5.855 -31.188 -19.719 1 98.38 288 LEU B C 1
ATOM 5135 O O . LEU B 1 288 ? -6.777 -31.609 -19.016 1 98.38 288 LEU B O 1
ATOM 5139 N N . PRO B 1 289 ? -4.617 -31.719 -19.672 1 98.56 289 PRO B N 1
ATOM 5140 C CA . PRO B 1 289 ? -4.352 -32.719 -18.656 1 98.56 289 PRO B CA 1
ATOM 5141 C C . PRO B 1 289 ? -4.367 -32.156 -17.234 1 98.56 289 PRO B C 1
ATOM 5143 O O . PRO B 1 289 ? -4.055 -30.969 -17.047 1 98.56 289 PRO B O 1
ATOM 5146 N N . VAL B 1 290 ? -4.781 -32.969 -16.25 1 98.75 290 VAL B N 1
ATOM 5147 C CA . VAL B 1 290 ? -4.914 -32.562 -14.859 1 98.75 290 VAL B CA 1
ATOM 5148 C C . VAL B 1 290 ? -3.994 -33.406 -13.984 1 98.75 290 VAL B C 1
ATOM 5150 O O . VAL B 1 290 ? -3.908 -34.625 -14.156 1 98.75 290 VAL B O 1
ATOM 5153 N N . ILE B 1 291 ? -3.256 -32.719 -13.148 1 98.81 291 ILE B N 1
ATOM 5154 C CA . ILE B 1 291 ? -2.461 -33.469 -12.172 1 98.81 291 ILE B CA 1
ATOM 5155 C C . ILE B 1 291 ? -2.793 -32.969 -10.766 1 98.81 291 ILE B C 1
ATOM 5157 O O . ILE B 1 291 ? -3.184 -31.797 -10.586 1 98.81 291 ILE B O 1
ATOM 5161 N N . ASN B 1 292 ? -2.691 -33.875 -9.789 1 98.69 292 ASN B N 1
ATOM 5162 C CA . ASN B 1 292 ? -2.988 -33.531 -8.406 1 98.69 292 ASN B CA 1
ATOM 5163 C C . ASN B 1 292 ? -1.798 -32.844 -7.738 1 98.69 292 ASN B C 1
ATOM 5165 O O . ASN B 1 292 ? -0.829 -32.469 -8.406 1 98.69 292 ASN B O 1
ATOM 5169 N N . LEU B 1 293 ? -1.881 -32.562 -6.473 1 98.56 293 LEU B N 1
ATOM 5170 C CA . LEU B 1 293 ? -0.881 -31.859 -5.672 1 98.56 293 LEU B CA 1
ATOM 5171 C C . LEU B 1 293 ? 0.482 -32.531 -5.797 1 98.56 293 LEU B C 1
ATOM 5173 O O . LEU B 1 293 ? 1.517 -31.859 -5.746 1 98.56 293 LEU B O 1
ATOM 5177 N N . PHE B 1 294 ? 0.527 -33.875 -6.105 1 97.94 294 PHE B N 1
ATOM 5178 C CA . PHE B 1 294 ? 1.75 -34.688 -6.102 1 97.94 294 PHE B CA 1
ATOM 5179 C C . PHE B 1 294 ? 2.201 -34.969 -7.523 1 97.94 294 PHE B C 1
ATOM 5181 O O . PHE B 1 294 ? 2.98 -35.906 -7.75 1 97.94 294 PHE B O 1
ATOM 5188 N N . ASN B 1 295 ? 1.625 -34.281 -8.469 1 98.12 295 ASN B N 1
ATOM 5189 C CA . ASN B 1 295 ? 1.98 -34.406 -9.883 1 98.12 295 ASN B CA 1
ATOM 5190 C C . ASN B 1 295 ? 1.564 -35.75 -10.445 1 98.12 295 ASN B C 1
ATOM 5192 O O . ASN B 1 295 ? 2.271 -36.344 -11.273 1 98.12 295 ASN B O 1
ATOM 5196 N N . GLN B 1 296 ? 0.531 -36.281 -9.961 1 98 296 GLN B N 1
ATOM 5197 C CA . GLN B 1 296 ? -0.048 -37.5 -10.5 1 98 296 GLN B CA 1
ATOM 5198 C C . GLN B 1 296 ? -1.296 -37.219 -11.328 1 98 296 GLN B C 1
ATOM 5200 O O . GLN B 1 296 ? -2.102 -36.344 -10.961 1 98 296 GLN B O 1
ATOM 5205 N N . PRO B 1 297 ? -1.413 -37.906 -12.5 1 98.25 297 PRO B N 1
ATOM 5206 C CA . PRO B 1 297 ? -2.611 -37.688 -13.312 1 98.25 297 PRO B CA 1
ATOM 5207 C C . PRO B 1 297 ? -3.898 -38.031 -12.578 1 98.25 297 PRO B C 1
ATOM 5209 O O . PRO B 1 297 ? -3.953 -39.062 -11.891 1 98.25 297 PRO B O 1
ATOM 5212 N N . ILE B 1 298 ? -4.859 -37.25 -12.703 1 98.31 298 ILE B N 1
ATOM 5213 C CA . ILE B 1 298 ? -6.148 -37.438 -12.055 1 98.31 298 ILE B CA 1
ATOM 5214 C C . ILE B 1 298 ? -7.215 -36.594 -12.766 1 98.31 298 ILE B C 1
ATOM 5216 O O . ILE B 1 298 ? -6.895 -35.719 -13.539 1 98.31 298 ILE B O 1
ATOM 5220 N N . SER B 1 299 ? -8.5 -36.969 -12.641 1 98.06 299 SER B N 1
ATOM 5221 C CA . SER B 1 299 ? -9.586 -36.156 -13.188 1 98.06 299 SER B CA 1
ATOM 5222 C C . SER B 1 299 ? -9.961 -35.031 -12.227 1 98.06 299 SER B C 1
ATOM 5224 O O . SER B 1 299 ? -9.641 -35.094 -11.039 1 98.06 299 SER B O 1
ATOM 5226 N N . LEU B 1 300 ? -10.672 -34.094 -12.727 1 98.31 300 LEU B N 1
ATOM 5227 C CA . LEU B 1 300 ? -11.188 -33 -11.883 1 98.31 300 LEU B CA 1
ATOM 5228 C C . LEU B 1 300 ? -12.117 -33.562 -10.805 1 98.31 300 LEU B C 1
ATOM 5230 O O . LEU B 1 300 ? -12.102 -33.094 -9.664 1 98.31 300 LEU B O 1
ATOM 5234 N N . LYS B 1 301 ? -12.93 -34.5 -11.195 1 97.88 301 LYS B N 1
ATOM 5235 C CA . LYS B 1 301 ? -13.797 -35.156 -10.227 1 97.88 301 LYS B CA 1
ATOM 5236 C C . LYS B 1 301 ? -12.984 -35.875 -9.148 1 97.88 301 LYS B C 1
ATOM 5238 O O . LYS B 1 301 ? -13.375 -35.906 -7.98 1 97.88 301 LYS B O 1
ATOM 5243 N N . GLY B 1 302 ? -11.906 -36.5 -9.602 1 98.25 302 GLY B N 1
ATOM 5244 C CA . GLY B 1 302 ? -11.023 -37.156 -8.664 1 98.25 302 GLY B CA 1
ATOM 5245 C C . GLY B 1 302 ? -10.414 -36.219 -7.645 1 98.25 302 GLY B C 1
ATOM 5246 O O . GLY B 1 302 ? -10.234 -36.594 -6.48 1 98.25 302 GLY B O 1
ATOM 5247 N N . LEU B 1 303 ? -10.047 -35 -8.062 1 98.56 303 LEU B N 1
ATOM 5248 C CA . LEU B 1 303 ? -9.547 -34 -7.141 1 98.56 303 LEU B CA 1
ATOM 5249 C C . LEU B 1 303 ? -10.594 -33.656 -6.082 1 98.56 303 LEU B C 1
ATOM 5251 O O . LEU B 1 303 ? -10.273 -33.594 -4.891 1 98.56 303 LEU B O 1
ATOM 5255 N N . LYS B 1 304 ? -11.812 -33.438 -6.551 1 98.06 304 LYS B N 1
ATOM 5256 C CA . LYS B 1 304 ? -12.906 -33.094 -5.641 1 98.06 304 LYS B CA 1
ATOM 5257 C C . LYS B 1 304 ? -13.156 -34.25 -4.648 1 98.06 304 LYS B C 1
ATOM 5259 O O . LYS B 1 304 ? -13.391 -34 -3.463 1 98.06 304 LYS B O 1
ATOM 5264 N N . ALA B 1 305 ? -13.125 -35.438 -5.105 1 98 305 ALA B N 1
ATOM 5265 C CA . ALA B 1 305 ? -13.328 -36.625 -4.258 1 98 305 ALA B CA 1
ATOM 5266 C C . ALA B 1 305 ? -12.258 -36.719 -3.176 1 98 305 ALA B C 1
ATOM 5268 O O . ALA B 1 305 ? -12.547 -37.062 -2.031 1 98 305 ALA B O 1
ATOM 5269 N N . ALA B 1 306 ? -11.023 -36.469 -3.572 1 97.62 306 ALA B N 1
ATOM 5270 C CA . ALA B 1 306 ? -9.93 -36.5 -2.604 1 97.62 306 ALA B CA 1
ATOM 5271 C C . ALA B 1 306 ? -10.141 -35.469 -1.505 1 97.62 306 ALA B C 1
ATOM 5273 O O . ALA B 1 306 ? -9.906 -35.75 -0.326 1 97.62 306 ALA B O 1
ATOM 5274 N N . GLY B 1 307 ? -10.531 -34.281 -1.867 1 97.06 307 GLY B N 1
ATOM 5275 C CA . GLY B 1 307 ? -10.828 -33.25 -0.892 1 97.06 307 GLY B CA 1
ATOM 5276 C C . GLY B 1 307 ? -11.969 -33.625 0.041 1 97.06 307 GLY B C 1
ATOM 5277 O O . GLY B 1 307 ? -11.875 -33.406 1.251 1 97.06 307 GLY B O 1
ATOM 5278 N N . ALA B 1 308 ? -12.992 -34.094 -0.557 1 97.25 308 ALA B N 1
ATOM 5279 C CA . ALA B 1 308 ? -14.164 -34.5 0.226 1 97.25 308 ALA B CA 1
ATOM 5280 C C . ALA B 1 308 ? -13.805 -35.594 1.224 1 97.25 308 ALA B C 1
ATOM 5282 O O . ALA B 1 308 ? -14.266 -35.562 2.365 1 97.25 308 ALA B O 1
ATOM 5283 N N . LYS B 1 309 ? -13.047 -36.5 0.811 1 96.44 309 LYS B N 1
ATOM 5284 C CA . LYS B 1 309 ? -12.648 -37.625 1.645 1 96.44 309 LYS B CA 1
ATOM 5285 C C . LYS B 1 309 ? -11.789 -37.156 2.822 1 96.44 309 LYS B C 1
ATOM 5287 O O . LYS B 1 309 ? -11.867 -37.75 3.91 1 96.44 309 LYS B O 1
ATOM 5292 N N . LEU B 1 310 ? -10.961 -36.156 2.594 1 95.44 310 LEU B N 1
ATOM 5293 C CA . LEU B 1 310 ? -10.141 -35.656 3.682 1 95.44 310 LEU B CA 1
ATOM 5294 C C . LEU B 1 310 ? -11.008 -35.188 4.844 1 95.44 310 LEU B C 1
ATOM 5296 O O . LEU B 1 310 ? -10.641 -35.344 6.008 1 95.44 310 LEU B O 1
ATOM 5300 N N . GLY B 1 311 ? -12.172 -34.5 4.598 1 91.69 311 GLY B N 1
ATOM 5301 C CA . GLY B 1 311 ? -13.203 -34.188 5.582 1 91.69 311 GLY B CA 1
ATOM 5302 C C . GLY B 1 311 ? -12.781 -33.125 6.559 1 91.69 311 GLY B C 1
ATOM 5303 O O . GLY B 1 311 ? -13.383 -32.969 7.621 1 91.69 311 GLY B O 1
ATOM 5304 N N . GLN B 1 312 ? -11.82 -32.312 6.316 1 92.19 312 GLN B N 1
ATOM 5305 C CA . GLN B 1 312 ? -11.273 -31.328 7.246 1 92.19 312 GLN B CA 1
ATOM 5306 C C . GLN B 1 312 ? -11.578 -29.906 6.777 1 92.19 312 GLN B C 1
ATOM 5308 O O . GLN B 1 312 ? -10.734 -29.016 6.906 1 92.19 312 GLN B O 1
ATOM 5313 N N . ASP B 1 313 ? -12.719 -29.703 6.141 1 94.06 313 ASP B N 1
ATOM 5314 C CA . ASP B 1 313 ? -13.07 -28.375 5.613 1 94.06 313 ASP B CA 1
ATOM 5315 C C . ASP B 1 313 ? -13.703 -27.516 6.695 1 94.06 313 ASP B C 1
ATOM 5317 O O . ASP B 1 313 ? -13.812 -27.922 7.852 1 94.06 313 ASP B O 1
ATOM 5321 N N . VAL B 1 314 ? -13.984 -26.328 6.371 1 94.56 314 VAL B N 1
ATOM 5322 C CA . VAL B 1 314 ? -14.422 -25.297 7.305 1 94.56 314 VAL B CA 1
ATOM 5323 C C . VAL B 1 314 ? -15.828 -25.625 7.812 1 94.56 314 VAL B C 1
ATOM 5325 O O . VAL B 1 314 ? -16.219 -25.188 8.898 1 94.56 314 VAL B O 1
ATOM 5328 N N . ILE B 1 315 ? -16.625 -26.281 6.992 1 95 315 ILE B N 1
ATOM 5329 C CA . ILE B 1 315 ? -17.875 -26.859 7.434 1 95 315 ILE B CA 1
ATOM 5330 C C . ILE B 1 315 ? -17.906 -28.344 7.094 1 95 315 ILE B C 1
ATOM 5332 O O . ILE B 1 315 ? -17.203 -28.797 6.191 1 95 315 ILE B O 1
ATOM 5336 N N . SER B 1 316 ? -18.734 -29.141 7.766 1 94.19 316 SER B N 1
ATOM 5337 C CA . SER B 1 316 ? -18.797 -30.594 7.578 1 94.19 316 SER B CA 1
ATOM 5338 C C . SER B 1 316 ? -19.703 -30.969 6.418 1 94.19 316 SER B C 1
ATOM 5340 O O . SER B 1 316 ? -20.875 -30.578 6.398 1 94.19 316 SER B O 1
ATOM 5342 N N . CYS B 1 317 ? -19.141 -31.578 5.473 1 96.25 317 CYS B N 1
ATOM 5343 C CA . CYS B 1 317 ? -19.875 -32.094 4.32 1 96.25 317 CYS B CA 1
ATOM 5344 C C . CYS B 1 317 ? -19.703 -33.594 4.188 1 96.25 317 CYS B C 1
ATOM 5346 O O . CYS B 1 317 ? -18.766 -34.188 4.766 1 96.25 317 CYS B O 1
ATOM 5348 N N . SER B 1 318 ? -20.625 -34.219 3.479 1 94.38 318 SER B N 1
ATOM 5349 C CA . SER B 1 318 ? -20.5 -35.656 3.188 1 94.38 318 SER B CA 1
ATOM 5350 C C . SER B 1 318 ? -19.391 -35.906 2.172 1 94.38 318 SER B C 1
ATOM 5352 O O . SER B 1 318 ? -18.859 -34.969 1.564 1 94.38 318 SER B O 1
ATOM 5354 N N . GLU B 1 319 ? -19.062 -37.125 1.952 1 94.06 319 GLU B N 1
ATOM 5355 C CA . GLU B 1 319 ? -17.953 -37.5 1.074 1 94.06 319 GLU B CA 1
ATOM 5356 C C . GLU B 1 319 ? -18.297 -37.25 -0.389 1 94.06 319 GLU B C 1
ATOM 5358 O O . GLU B 1 319 ? -17.422 -37.25 -1.25 1 94.06 319 GLU B O 1
ATOM 5363 N N . SER B 1 320 ? -19.5 -36.938 -0.662 1 95.56 320 SER B N 1
ATOM 5364 C CA . SER B 1 320 ? -19.906 -36.656 -2.033 1 95.56 320 SER B CA 1
ATOM 5365 C C . SER B 1 320 ? -20.219 -35.188 -2.217 1 95.56 320 SER B C 1
ATOM 5367 O O . SER B 1 320 ? -20.781 -34.781 -3.238 1 95.56 320 SER B O 1
ATOM 5369 N N . GLU B 1 321 ? -19.875 -34.438 -1.162 1 96.75 321 GLU B N 1
ATOM 5370 C CA . GLU B 1 321 ? -20.203 -33.031 -1.184 1 96.75 321 GLU B CA 1
ATOM 5371 C C . GLU B 1 321 ? -18.953 -32.188 -0.945 1 96.75 321 GLU B C 1
ATOM 5373 O O . GLU B 1 321 ? -18 -32.625 -0.316 1 96.75 321 GLU B O 1
ATOM 5378 N N . LEU B 1 322 ? -18.984 -31.031 -1.46 1 96.56 322 LEU B N 1
ATOM 5379 C CA . LEU B 1 322 ? -17.969 -30.016 -1.182 1 96.56 322 LEU B CA 1
ATOM 5380 C C . LEU B 1 322 ? -18.609 -28.734 -0.651 1 96.56 322 LEU B C 1
ATOM 5382 O O . LEU B 1 322 ? -19.797 -28.5 -0.866 1 96.56 322 LEU B O 1
ATOM 5386 N N . VAL B 1 323 ? -17.828 -27.969 0.01 1 96.81 323 VAL B N 1
ATOM 5387 C CA . VAL B 1 323 ? -18.281 -26.672 0.508 1 96.81 323 VAL B CA 1
ATOM 5388 C C . VAL B 1 323 ? -18.484 -25.719 -0.661 1 96.81 323 VAL B C 1
ATOM 5390 O O . VAL B 1 323 ? -17.609 -25.578 -1.521 1 96.81 323 VAL B O 1
ATOM 5393 N N . ILE B 1 324 ? -19.594 -25.109 -0.725 1 95.88 324 ILE B N 1
ATOM 5394 C CA . ILE B 1 324 ? -19.875 -24 -1.64 1 95.88 324 ILE B CA 1
ATOM 5395 C C . ILE B 1 324 ? -19.938 -22.688 -0.86 1 95.88 324 ILE B C 1
ATOM 5397 O O . ILE B 1 324 ? -20.469 -22.641 0.251 1 95.88 324 ILE B O 1
ATOM 5401 N N . VAL B 1 325 ? -19.406 -21.688 -1.491 1 97 325 VAL B N 1
ATOM 5402 C CA . VAL B 1 325 ? -19.328 -20.406 -0.791 1 97 325 VAL B CA 1
ATOM 5403 C C . VAL B 1 325 ? -20.203 -19.391 -1.489 1 97 325 VAL B C 1
ATOM 5405 O O . VAL B 1 325 ? -20.656 -19.609 -2.621 1 97 325 VAL B O 1
ATOM 5408 N N . ASP B 1 326 ? -20.578 -18.328 -0.716 1 96.25 326 ASP B N 1
ATOM 5409 C CA . ASP B 1 326 ? -21.078 -17.109 -1.348 1 96.25 326 ASP B CA 1
ATOM 5410 C C . ASP B 1 326 ? -19.969 -16.375 -2.098 1 96.25 326 ASP B C 1
ATOM 5412 O O . ASP B 1 326 ? -19.016 -15.898 -1.486 1 96.25 326 ASP B O 1
ATOM 5416 N N . HIS B 1 327 ? -20.094 -16.281 -3.387 1 93.25 327 HIS B N 1
ATOM 5417 C CA . HIS B 1 327 ? -18.984 -15.789 -4.203 1 93.25 327 HIS B CA 1
ATOM 5418 C C . HIS B 1 327 ? -18.75 -14.305 -3.957 1 93.25 327 HIS B C 1
ATOM 5420 O O . HIS B 1 327 ? -17.672 -13.789 -4.293 1 93.25 327 HIS B O 1
ATOM 5426 N N . ARG B 1 328 ? -19.703 -13.609 -3.414 1 92.56 328 ARG B N 1
ATOM 5427 C CA . ARG B 1 328 ? -19.547 -12.18 -3.152 1 92.56 328 ARG B CA 1
ATOM 5428 C C . ARG B 1 328 ? -18.75 -11.945 -1.874 1 92.56 328 ARG B C 1
ATOM 5430 O O . ARG B 1 328 ? -17.969 -11 -1.791 1 92.56 328 ARG B O 1
ATOM 5437 N N . THR B 1 329 ? -18.922 -12.844 -0.883 1 94.88 329 THR B N 1
ATOM 5438 C CA . THR B 1 329 ? -18.281 -12.625 0.408 1 94.88 329 THR B CA 1
ATOM 5439 C C . THR B 1 329 ? -17.141 -13.625 0.62 1 94.88 329 THR B C 1
ATOM 5441 O O . THR B 1 329 ? -16.266 -13.406 1.453 1 94.88 329 THR B O 1
ATOM 5444 N N . GLY B 1 330 ? -17.156 -14.734 -0.075 1 96.38 330 GLY B N 1
ATOM 5445 C CA . GLY B 1 330 ? -16.188 -15.805 0.133 1 96.38 330 GLY B CA 1
ATOM 5446 C C . GLY B 1 330 ? -16.547 -16.719 1.296 1 96.38 330 GLY B C 1
ATOM 5447 O O . GLY B 1 330 ? -15.898 -17.734 1.523 1 96.38 330 GLY B O 1
ATOM 5448 N N . LEU B 1 331 ? -17.656 -16.438 1.994 1 96.56 331 LEU B N 1
ATOM 5449 C CA . LEU B 1 331 ? -18.016 -17.172 3.199 1 96.56 331 LEU B CA 1
ATOM 5450 C C . LEU B 1 331 ? -18.703 -18.5 2.848 1 96.56 331 LEU B C 1
ATOM 5452 O O . LEU B 1 331 ? -19.438 -18.578 1.867 1 96.56 331 LEU B O 1
ATOM 5456 N N . PRO B 1 332 ? -18.422 -19.516 3.66 1 96.5 332 PRO B N 1
ATOM 5457 C CA . PRO B 1 332 ? -19.078 -20.797 3.393 1 96.5 332 PRO B CA 1
ATOM 5458 C C . PRO B 1 332 ? -20.609 -20.688 3.48 1 96.5 332 PRO B C 1
ATOM 5460 O O . PRO B 1 332 ? -21.125 -20.016 4.367 1 96.5 332 PRO B O 1
ATOM 5463 N N . LYS B 1 333 ? -21.234 -21.297 2.578 1 95.81 333 LYS B N 1
ATOM 5464 C CA . LYS B 1 333 ? -22.688 -21.234 2.516 1 95.81 333 LYS B CA 1
ATOM 5465 C C . LYS B 1 333 ? -23.312 -22.594 2.805 1 95.81 333 LYS B C 1
ATOM 5467 O O . LYS B 1 333 ? -24.156 -22.719 3.699 1 95.81 333 LYS B O 1
ATOM 5472 N N . ASN B 1 334 ? -22.953 -23.594 2.029 1 96.94 334 ASN B N 1
ATOM 5473 C CA . ASN B 1 334 ? -23.516 -24.938 2.172 1 96.94 334 ASN B CA 1
ATOM 5474 C C . ASN B 1 334 ? -22.641 -25.984 1.505 1 96.94 334 ASN B C 1
ATOM 5476 O O . ASN B 1 334 ? -21.562 -25.672 0.993 1 96.94 334 ASN B O 1
ATOM 5480 N N . CYS B 1 335 ? -23.078 -27.25 1.698 1 97.06 335 CYS B N 1
ATOM 5481 C CA . CYS B 1 335 ? -22.469 -28.375 0.999 1 97.06 335 CYS B CA 1
ATOM 5482 C C . CYS B 1 335 ? -23.266 -28.719 -0.261 1 97.06 335 CYS B C 1
ATOM 5484 O O . CYS B 1 335 ? -24.484 -28.688 -0.263 1 97.06 335 CYS B O 1
ATOM 5486 N N . THR B 1 336 ? -22.578 -29 -1.277 1 96.25 336 THR B N 1
ATOM 5487 C CA . THR B 1 336 ? -23.234 -29.391 -2.525 1 96.25 336 THR B CA 1
ATOM 5488 C C . THR B 1 336 ? -22.547 -30.609 -3.125 1 96.25 336 THR B C 1
ATOM 5490 O O . THR B 1 336 ? -21.328 -30.734 -3.08 1 96.25 336 THR B O 1
ATOM 5493 N N . LYS B 1 337 ? -23.312 -31.438 -3.785 1 96.81 337 LYS B N 1
ATOM 5494 C CA . LYS B 1 337 ? -22.797 -32.625 -4.453 1 96.81 337 LYS B CA 1
ATOM 5495 C C . LYS B 1 337 ? -22.016 -32.25 -5.707 1 96.81 337 LYS B C 1
ATOM 5497 O O . LYS B 1 337 ? -22.406 -31.344 -6.445 1 96.81 337 LYS B O 1
ATOM 5502 N N . PHE B 1 338 ? -20.891 -32.906 -5.867 1 94.38 338 PHE B N 1
ATOM 5503 C CA . PHE B 1 338 ? -20.094 -32.625 -7.055 1 94.38 338 PHE B CA 1
ATOM 5504 C C . PHE B 1 338 ? -20.172 -33.781 -8.047 1 94.38 338 PHE B C 1
ATOM 5506 O O . PHE B 1 338 ? -20.422 -34.938 -7.668 1 94.38 338 PHE B O 1
#

Sequence (676 aa):
WYKMRVSVNIITQNRASSLQRLLRSLQNAYYLGDEIPLSFNMDGKVDEETLKVVGSFEWEQGPKLIRRRIIQGGLIRAVSESWYPSSDHDFGLLLEDDIEVSPYYYLWIKYALLAYHYDPQVALPELSSISLYTPRLVEVVKERPRWNATDFFKKIHPNTPYLHQLPCSWGAVFFAKQWREFYAYMGSRFTEDAKQNPVQIPRSRTNGWQASWKKFLIDMMYLRGYVSLYPNFPDQMSFSTNHMEPGAHINAKDNVVKHKKEDFEVPLVEDDFTSLLPAGKLPPASKLPVINLFNQPISLKGLKAAGAKLGQDVISCSESELVIVDHRTGLPKNCTKFWYKMRVSVNIITQNRASSLQRLLRSLQNAYYLGDEIPLSFNMDGKVDEETLKVVGSFEWEQGPKLIRRRIIQGGLIRAVSESWYPSSDHDFGLLLEDDIEVSPYYYLWIKYALLAYHYDPQVALPELSSISLYTPRLVEVVKERPRWNATDFFKKIHPNTPYLHQLPCSWGAVFFAKQWREFYAYMGSRFTEDAKQNPVQIPRSRTNGWQASWKKFLIDMMYLRGYVSLYPNFPDQMSFSTNHMEPGAHINAKDNVVKHKKEDFEVPLVEDDFTSLLPAGKLPPASKLPVINLFNQPISLKGLKAAGAKLGQDVISCSESELVIVDHRTGLPKNCTKF

Secondary structure (DSSP, 8-state):
-TT-EEEEEEEESS-HHHHHHHHHHHHTS--TT----EEEEE-TT--HHHHHHHHH---TTS-EEEEE-SS---HHHHHHTT---SSTTEEEEEEETTEEE-TTHHHHHHHHHIIIII-TT---TTEEEEE----SB-TTSTT--B--HHHHTTTT-TT--EEESS--SSSEEEEHHHHHHHHHHHHHH--SSGGG-----TT-GGGG-SS-HHHHHHHHHHHHT-EEEE---GGG-BSEEE---S-TTTT-TT------GGGT--PBP-S--GGGSGGGSPPPGGGS-EE-TTS-B--HHHHHHHHHHH--SSS---TTEEEEE-TTT--EEEEEE-/-TT-EEEEEEEESS-HHHHHHHHHHHHTS--TT----EEEEE-TT--HHHHHHHHH---TTS-EEEEE-SS---HHHHHHTT---SSTTEEEEEEETTEEE-TTHHHHHHHHHIIIII-TT---TTEEEEE----SB-TTSTT--B--HHHHTTTT-TT--EEESS--SSSEEEEHHHHHHHHHHHHHH--SSGGG-----TT-GGGG-SS-HHHHHHHHHHHHT-EEEE---GGG-BSEEE---S-TTTT-TT------GGGT--PBP-S--GGGSGGGSPPPGGGS-EE-TTS-B--HHHHHHHHHHH--SSS---TTEEEEE-TTT--EEEEEE-

Radius of gyration: 27.15 Å; Cα contacts (8 Å, |Δi|>4): 1435; chains: 2; bounding box: 47×79×65 Å

pLDDT: mean 93.46, std 10.58, range [37.91, 98.94]

Nearest PDB structures (foldseek):
  5tzi-assembly1_C  TM=6.189E-01  e=1.901E-05  Staphylococcus aureus
  6hnq-assembly4_Q  TM=6.802E-01  e=7.376E-04  Staphylococcus aureus subsp. aureus N315
  6h1j-assembly1_C  TM=6.072E-01  e=4.813E-04  Staphylococcus aureus subsp. aureus N315
  1xhb-assembly1_A  TM=5.755E-01  e=2.461E-04  Mus musculus
  3tzt-assembly1_A  TM=4.407E-01  e=7.041E-03  Anaerococcus prevotii DSM 20548

InterPro domains:
  IPR029044 Nucleotide-diphospho-sugar transferases [G3DSA:3.90.550.10] (6-255)
  IPR029044 Nucleotide-diphospho-sugar transferases [SSF53448] (6-194)

Solvent-accessible surface area (backbone atoms only — not comparable to full-atom values): 36054 Å² total; per-residue (Å²): 136,87,62,70,39,52,33,44,30,34,33,44,38,72,49,44,68,41,33,50,51,24,53,52,28,59,71,63,34,52,62,88,86,52,70,37,38,36,34,42,34,31,45,35,77,45,36,71,66,26,42,51,52,63,54,68,58,81,63,88,50,34,57,67,44,41,43,51,39,65,61,73,63,53,66,34,46,50,58,64,43,54,62,51,60,59,44,82,43,28,33,45,29,44,35,49,32,50,33,39,46,16,39,48,33,52,52,52,52,54,50,49,42,47,60,51,67,65,30,84,88,44,86,51,88,43,60,39,33,41,33,31,35,38,70,43,48,42,78,47,38,89,82,41,49,80,39,54,63,36,72,73,36,43,88,82,38,44,28,48,48,34,34,30,35,51,82,55,84,62,23,24,34,37,35,25,45,56,48,34,25,46,49,39,49,43,58,73,53,66,58,92,51,46,87,68,46,78,60,70,61,86,84,39,52,49,57,73,50,63,74,42,49,62,42,57,52,39,52,50,27,42,42,64,26,28,25,18,38,30,57,30,36,79,84,39,29,13,28,19,24,43,66,80,59,88,45,88,79,67,60,46,79,77,64,68,68,78,77,52,62,77,60,60,42,40,49,57,41,85,62,84,62,45,78,60,24,60,95,46,38,85,70,59,76,89,68,44,52,37,26,41,72,84,71,41,81,48,53,69,65,53,39,30,41,54,17,15,61,67,61,61,59,98,63,92,47,53,61,59,19,36,81,38,54,40,62,82,62,13,39,81,68,46,64,42,74,117,133,87,61,70,41,54,32,44,30,35,35,47,38,73,49,42,68,42,32,49,52,22,52,53,27,59,70,63,35,52,61,87,87,51,70,38,38,35,33,42,34,30,45,35,76,45,35,70,65,26,41,50,52,62,56,66,59,81,64,86,49,34,56,67,44,41,43,51,39,65,62,73,63,52,65,36,45,50,58,65,45,54,63,49,62,59,44,83,42,28,30,46,30,45,34,50,33,50,32,39,47,16,40,49,33,52,51,53,52,53,50,50,41,48,62,52,67,64,30,85,90,44,86,50,90,42,61,39,33,41,34,32,34,38,70,41,47,42,80,46,38,88,82,41,49,80,41,54,63,34,71,72,34,44,86,83,36,44,26,48,46,34,34,28,35,50,80,56,84,59,25,25,33,36,35,25,46,56,47,34,26,46,50,38,49,43,58,73,54,65,58,90,53,44,86,69,45,80,60,70,61,86,84,39,50,50,58,71,50,64,74,44,49,61,42,56,52,39,52,49,27,42,43,63,26,27,25,17,39,30,58,31,35,80,84,40,29,12,28,18,24,43,66,81,58,89,44,88,78,67,59,46,79,78,60,68,68,77,77,54,62,75,60,58,41,41,49,58,42,84,62,84,60,46,77,60,26,60,94,47,37,85,71,60,76,89,68,45,52,37,25,41,74,83,71,39,81,48,52,67,67,52,37,31,42,53,19,16,62,67,60,62,59,98,63,92,48,54,61,60,20,35,82,38,54,39,62,81,61,12,40,82,68,48,64,42,75,116

Foldseek 3Di:
DPQAAEEEFEQEAECLPLLVQQLVLVQLADQPLAAYEYEYQYFQRHDPSNVVSLVPDDDDRHHYYYHYYNHGDADLCRQLVRDADPDQNYKYKYAYSQKHFESCQNVQVVQCCVQAPVPPVHDDPLAFKAFQFFAQWLPFAPVGDGDAQLVVCVVLNSWAKAWELADDPHIMIGGNLVSLLLVQQCVLAPDQDLVPRQQDQPRTNLSPVRRDNRSSVSSVSLLALHTYIYGGFPQRAGRMFGQCPDDPPNPPVPPPPPPDSSNTGTHYDHDDCQCRYVVSGHDRPVSHWYAYSRRHTDDSQRSNLSSLVSQSGSDGDHSQWGFDADSVNSHTDDIDGD/DPQAAEEEFEFEAECLPLLVQQLVLVQLADQPLAQYEYEYQYFQRHDPSNVVSLVPDDDDSHHYYYHYYNHGDADLCRQLVRDADPDQNYKYKYAYSQKHFESCQNVQVVQCCVQAPVPPVHDDPLEFKAFQFFAQWLPFAPVGDGDAQLVVCVVLNSWAKAWELADDPHIMIGGNLVSLLLVQQCVLAPDQDLVPRQQDDPRTNLSPVRRDNRSSSSSVSLLALHIYIYGGFPQRAGRMFGQLPDDPPNPPVPPPPPPDSSNTGTHYDHDDCQVRYVVSGHDHPVSHFYAYSRRHTDDSQRSNLSSLVSQSGSDGDHSQWGFDADSVNSHTDDIDGD